Protein AF-A0A2V3IEM7-F1 (afdb_monomer_lite)

Organism: NCBI:txid448386

Foldseek 3Di:
DDPDPVLVVVCVVVVLDDPPVLLVLLVCQLCDPQPPPFDWDQFPQDPDDCPPFRWTATLFLLVQAQWWAFPPRQLTTGHLVSLVPDPASLVCCFPTRWDFQPDADPDAASAEEEADQPQDQHDDVPDDHPNNLRLLLCLLQVHGIYMYTYNGFLQSVWKDKDFLVSVVSNVSLVVSLPVQRDPPQAFDDDPRITIHTRVSSRSSVLSCLLVVSDDGPNLVSLLVLLVQLLPPPHAAHEYEQAESRLSSNQSSLVVNLVVCVVVVHDNVSSLQSQCVRYAYEYQLYQALAHEARHAAEYFAEPLSLRCVPHNDAPVGSVVRHYPLHHHQYDHDLFARVFNCSSFCQLARSNLSSVQCLQLVHSHPSSSSVSCSVPNRRDPPPSQLLRLLSSQLSVSLSRRPDNVNRQVRRPLCRHDFQVSSLVVCCVRRNDVVSVSSCVSRNRGDGPPDRPPPPPPPPDDDDDDDDDDDDDPPVVVVVPPDPSPPDD

Radius of gyration: 23.2 Å; chains: 1; bounding box: 78×51×63 Å

Structure (mmCIF, N/CA/C/O backbone):
data_AF-A0A2V3IEM7-F1
#
_entry.id   AF-A0A2V3IEM7-F1
#
loop_
_atom_site.group_PDB
_atom_site.id
_atom_site.type_symbol
_atom_site.label_atom_id
_atom_site.label_alt_id
_atom_site.label_comp_id
_atom_site.label_asym_id
_atom_site.label_entity_id
_atom_site.label_seq_id
_atom_site.pdbx_PDB_ins_code
_atom_site.Cartn_x
_atom_site.Cartn_y
_atom_site.Cartn_z
_atom_site.occupancy
_atom_site.B_iso_or_equiv
_atom_site.auth_seq_id
_atom_site.auth_comp_id
_atom_site.auth_asym_id
_atom_site.auth_atom_id
_atom_site.pdbx_PDB_model_num
ATOM 1 N N . MET A 1 1 ? 11.436 -15.269 16.951 1.00 30.98 1 MET A N 1
ATOM 2 C CA . MET A 1 1 ? 11.167 -14.736 18.303 1.00 30.98 1 MET A CA 1
ATOM 3 C C . MET A 1 1 ? 9.675 -14.502 18.428 1.00 30.98 1 MET A C 1
ATOM 5 O O . MET A 1 1 ? 9.113 -13.844 17.564 1.00 30.98 1 MET A O 1
ATOM 9 N N . ALA A 1 2 ? 9.019 -15.079 19.434 1.00 26.16 2 ALA A N 1
ATOM 10 C CA . ALA A 1 2 ? 7.631 -14.745 19.733 1.00 26.16 2 ALA A CA 1
ATOM 11 C C . ALA A 1 2 ? 7.603 -13.348 20.372 1.00 26.16 2 ALA A C 1
ATOM 13 O O . ALA A 1 2 ? 8.234 -13.144 21.405 1.00 26.16 2 ALA A O 1
ATOM 14 N N . PHE A 1 3 ? 6.914 -12.382 19.758 1.00 35.03 3 PHE A N 1
ATOM 15 C CA . PHE A 1 3 ? 6.553 -11.146 20.456 1.00 35.03 3 PHE A CA 1
ATOM 16 C C . PHE A 1 3 ? 5.464 -11.492 21.463 1.00 35.03 3 PHE A C 1
ATOM 18 O O . PHE A 1 3 ? 4.292 -11.673 21.107 1.00 35.03 3 PHE A O 1
ATOM 25 N N . ASP A 1 4 ? 5.934 -11.675 22.688 1.00 37.97 4 ASP A N 1
ATOM 26 C CA . ASP A 1 4 ? 5.206 -12.176 23.831 1.00 37.97 4 ASP A CA 1
ATOM 27 C C . ASP A 1 4 ? 4.369 -11.060 24.465 1.00 37.97 4 ASP A C 1
ATOM 29 O O . ASP A 1 4 ? 4.875 -9.986 24.805 1.00 37.97 4 ASP A O 1
ATOM 33 N N . LEU A 1 5 ? 3.075 -11.315 24.643 1.00 37.56 5 LEU A N 1
ATOM 34 C CA . LEU A 1 5 ? 2.225 -10.459 25.468 1.00 37.56 5 LEU A CA 1
ATOM 35 C C . LEU A 1 5 ? 2.714 -10.467 26.928 1.00 37.56 5 LEU A C 1
ATOM 37 O O . LEU A 1 5 ? 2.522 -9.464 27.613 1.00 37.56 5 LEU A O 1
ATOM 41 N N . GLU A 1 6 ? 3.428 -11.509 27.378 1.00 38.22 6 GLU A N 1
ATOM 42 C CA . GLU A 1 6 ? 4.147 -11.506 28.655 1.00 38.22 6 GLU A CA 1
ATOM 43 C C . GLU A 1 6 ? 5.342 -10.550 28.665 1.00 38.22 6 GLU A C 1
ATOM 45 O O . GLU A 1 6 ? 5.663 -10.053 29.732 1.00 38.22 6 GLU A O 1
ATOM 50 N N . ALA A 1 7 ? 5.965 -10.189 27.535 1.00 41.47 7 ALA A N 1
ATOM 51 C CA . ALA A 1 7 ? 7.037 -9.184 27.524 1.00 41.47 7 ALA A CA 1
ATOM 52 C C . ALA A 1 7 ? 6.485 -7.760 27.705 1.00 41.47 7 ALA A C 1
ATOM 54 O O . ALA A 1 7 ? 7.085 -6.948 28.406 1.00 41.47 7 ALA A O 1
ATOM 55 N N . ILE A 1 8 ? 5.308 -7.467 27.140 1.00 40.88 8 ILE A N 1
ATOM 56 C CA . ILE A 1 8 ? 4.588 -6.205 27.387 1.00 40.88 8 ILE A CA 1
ATOM 57 C C . ILE A 1 8 ? 4.016 -6.195 28.809 1.00 40.88 8 ILE A C 1
ATOM 59 O O . ILE A 1 8 ? 4.132 -5.188 29.503 1.00 40.88 8 ILE A O 1
ATOM 63 N N . SER A 1 9 ? 3.461 -7.318 29.276 1.00 37.62 9 SER A N 1
ATOM 64 C CA . SER A 1 9 ? 3.000 -7.469 30.660 1.00 37.62 9 SER A CA 1
ATOM 65 C C . SER A 1 9 ? 4.163 -7.388 31.656 1.00 37.62 9 SER A C 1
ATOM 67 O O . SER A 1 9 ? 4.038 -6.738 32.682 1.00 37.62 9 SER A O 1
ATOM 69 N N . ALA A 1 10 ? 5.345 -7.911 31.320 1.00 39.09 10 ALA A N 1
ATOM 70 C CA . ALA A 1 10 ? 6.571 -7.745 32.092 1.00 39.09 10 ALA A CA 1
ATOM 71 C C . ALA A 1 10 ? 7.047 -6.287 32.054 1.00 39.09 10 ALA A C 1
ATOM 73 O O . ALA A 1 10 ? 7.308 -5.721 33.105 1.00 39.09 10 ALA A O 1
ATOM 74 N N . LEU A 1 11 ? 7.077 -5.612 30.901 1.00 38.47 11 LEU A N 1
ATOM 75 C CA . LEU A 1 11 ? 7.393 -4.176 30.821 1.00 38.47 11 LEU A CA 1
ATOM 76 C C . LEU A 1 11 ? 6.426 -3.310 31.654 1.00 38.47 11 LEU A C 1
ATOM 78 O O . LEU A 1 11 ? 6.865 -2.353 32.300 1.00 38.47 11 LEU A O 1
ATOM 82 N N . LEU A 1 12 ? 5.141 -3.682 31.700 1.00 39.62 12 LEU A N 1
ATOM 83 C CA . LEU A 1 12 ? 4.115 -3.095 32.570 1.00 39.62 12 LEU A CA 1
ATOM 84 C C . LEU A 1 12 ? 4.353 -3.430 34.057 1.00 39.62 12 LEU A C 1
ATOM 86 O O . LEU A 1 12 ? 4.255 -2.544 34.903 1.00 39.62 12 LEU A O 1
ATOM 90 N N . CYS A 1 13 ? 4.723 -4.670 34.388 1.00 37.56 13 CYS A N 1
ATOM 91 C CA . CYS A 1 13 ? 4.964 -5.140 35.756 1.00 37.56 13 CYS A CA 1
ATOM 92 C C . CYS A 1 13 ? 6.303 -4.673 36.355 1.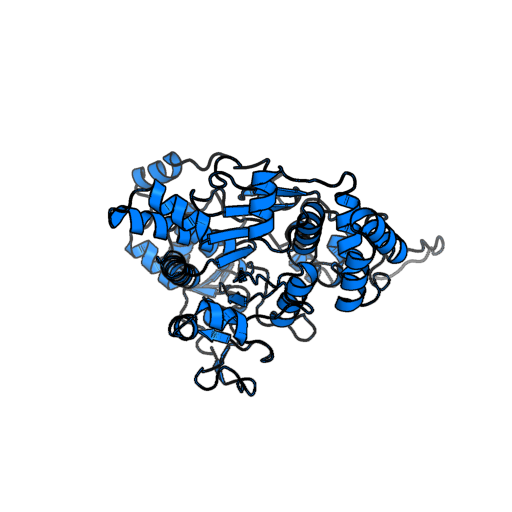00 37.56 13 CYS A C 1
ATOM 94 O O . CYS A 1 13 ? 6.410 -4.582 37.576 1.00 37.56 13 CYS A O 1
ATOM 96 N N . ILE A 1 14 ? 7.314 -4.338 35.542 1.00 40.59 14 ILE A N 1
ATOM 97 C CA . ILE A 1 14 ? 8.610 -3.809 36.014 1.00 40.59 14 ILE A CA 1
ATOM 98 C C . ILE A 1 14 ? 8.553 -2.272 36.205 1.00 40.59 14 ILE A C 1
ATOM 100 O O . ILE A 1 14 ? 9.543 -1.659 36.598 1.00 40.59 14 ILE A O 1
ATOM 104 N N . GLY A 1 15 ? 7.415 -1.611 35.942 1.00 37.41 15 GLY A N 1
ATOM 105 C CA . GLY A 1 15 ? 7.261 -0.163 36.152 1.00 37.41 15 GLY A CA 1
ATOM 106 C C . GLY A 1 15 ? 8.150 0.704 35.247 1.00 37.41 15 GLY A C 1
ATOM 107 O O . GLY A 1 15 ? 8.501 1.821 35.619 1.00 37.41 15 GLY A O 1
ATOM 108 N N . LYS A 1 16 ? 8.549 0.181 34.078 1.00 47.28 16 LYS A N 1
ATOM 109 C CA . LYS A 1 16 ? 9.506 0.817 33.153 1.00 47.28 16 LYS A CA 1
ATOM 110 C C . LYS A 1 16 ? 8.876 1.450 31.915 1.00 47.28 16 LYS A C 1
ATOM 112 O O . LYS A 1 16 ? 9.609 1.981 31.083 1.00 47.28 16 LYS A O 1
ATOM 117 N N . LEU A 1 17 ? 7.552 1.427 31.771 1.00 49.34 17 LEU A N 1
ATOM 118 C CA . LEU A 1 17 ? 6.928 2.285 30.770 1.00 49.34 17 LEU A CA 1
ATOM 119 C C . LEU A 1 17 ? 7.088 3.748 31.207 1.00 49.34 17 LEU A C 1
ATOM 121 O O . LEU A 1 17 ? 6.865 4.058 32.383 1.00 49.34 17 LEU A O 1
ATOM 125 N N . PRO A 1 18 ? 7.474 4.654 30.292 1.00 52.78 18 PRO A N 1
ATOM 126 C CA . PRO A 1 18 ? 7.447 6.074 30.586 1.00 52.78 18 PRO A CA 1
ATOM 127 C C . PRO A 1 18 ? 6.036 6.426 31.072 1.00 52.78 18 PRO A C 1
ATOM 129 O O . PRO A 1 18 ? 5.048 5.946 30.516 1.00 52.78 18 PRO A O 1
ATOM 132 N N . SER A 1 19 ? 5.926 7.234 32.131 1.00 60.88 19 SER A N 1
ATOM 133 C CA . SER A 1 19 ? 4.622 7.753 32.573 1.00 60.88 19 SER A CA 1
ATOM 134 C C . SER A 1 19 ? 3.831 8.318 31.382 1.00 60.88 19 SER A C 1
ATOM 136 O O . SER A 1 19 ? 4.441 8.764 30.413 1.00 60.88 19 SER A O 1
ATOM 138 N N . ALA A 1 20 ? 2.497 8.382 31.451 1.00 57.44 20 ALA A N 1
ATOM 139 C CA . ALA A 1 20 ? 1.688 9.007 30.392 1.00 57.44 20 ALA A CA 1
ATOM 140 C C . ALA A 1 20 ? 2.214 10.403 29.995 1.00 57.44 20 ALA A C 1
ATOM 142 O O . ALA A 1 20 ? 2.211 10.761 28.824 1.00 57.44 20 ALA A O 1
ATOM 143 N N . LYS A 1 21 ? 2.769 11.147 30.962 1.00 59.31 21 LYS A N 1
ATOM 144 C CA . LYS A 1 21 ? 3.469 12.414 30.732 1.00 59.31 21 LYS A CA 1
ATOM 145 C C . LYS A 1 21 ? 4.765 12.261 29.931 1.00 59.31 21 LYS A C 1
ATOM 147 O O . LYS A 1 21 ? 5.021 13.077 29.066 1.00 59.31 21 LYS A O 1
ATOM 152 N N . ALA A 1 22 ? 5.588 11.255 30.210 1.00 59.06 22 ALA A N 1
ATOM 153 C CA . ALA A 1 22 ? 6.823 11.007 29.466 1.00 59.06 22 ALA A CA 1
ATOM 154 C C . ALA A 1 22 ? 6.551 10.456 28.056 1.00 59.06 22 ALA A C 1
ATOM 156 O O . ALA A 1 22 ? 7.293 10.777 27.135 1.00 59.06 22 ALA A O 1
ATOM 157 N N . LEU A 1 23 ? 5.469 9.688 27.873 1.00 58.75 23 LEU A N 1
ATOM 158 C CA . LEU A 1 23 ? 4.950 9.372 26.543 1.00 58.75 23 LEU A CA 1
ATOM 159 C C . LEU A 1 23 ? 4.492 10.654 25.843 1.00 58.75 23 LEU A C 1
ATOM 161 O O . LEU A 1 23 ? 4.928 10.893 24.731 1.00 58.75 23 LEU A O 1
ATOM 165 N N . GLN A 1 24 ? 3.710 11.523 26.491 1.00 61.84 24 GLN A N 1
ATOM 166 C CA . GLN A 1 24 ? 3.303 12.806 25.904 1.00 61.84 24 GLN A CA 1
ATOM 167 C C . GLN A 1 24 ? 4.502 13.706 25.554 1.00 61.84 24 GLN A C 1
ATOM 169 O O . GLN A 1 24 ? 4.556 14.239 24.458 1.00 61.84 24 GLN A O 1
ATOM 174 N N . GLU A 1 25 ? 5.504 13.831 26.427 1.00 60.47 25 GLU A N 1
ATOM 175 C CA . GLU A 1 25 ? 6.732 14.592 26.142 1.00 60.47 25 GLU A CA 1
ATOM 176 C C . GLU A 1 25 ? 7.535 13.979 24.980 1.00 60.47 25 GLU A C 1
ATOM 178 O O . GLU A 1 25 ? 8.174 14.706 24.222 1.00 60.47 25 GLU A O 1
ATOM 183 N N . LEU A 1 26 ? 7.500 12.651 24.831 1.00 58.72 26 LEU A N 1
ATOM 184 C CA . LEU A 1 26 ? 8.049 11.936 23.681 1.00 58.72 26 LEU A CA 1
ATOM 185 C C . LEU A 1 26 ? 7.251 12.239 22.407 1.00 58.72 26 LEU A C 1
ATOM 187 O O . LEU A 1 26 ? 7.853 12.502 21.375 1.00 58.72 26 LEU A O 1
ATOM 191 N N . PHE A 1 27 ? 5.921 12.227 22.472 1.00 61.12 27 PHE A N 1
ATOM 192 C CA . PHE A 1 27 ? 5.049 12.606 21.361 1.00 61.12 27 PHE A CA 1
ATOM 193 C C . PHE A 1 27 ? 5.294 14.042 20.912 1.00 61.12 27 PHE A C 1
ATOM 195 O O . PHE A 1 27 ? 5.490 14.274 19.729 1.00 61.12 27 PHE A O 1
ATOM 202 N N . ASP A 1 28 ? 5.350 14.984 21.850 1.00 64.94 28 ASP A N 1
ATOM 203 C CA . ASP A 1 28 ? 5.637 16.391 21.568 1.00 64.94 28 ASP A CA 1
ATOM 204 C C . ASP A 1 28 ? 7.057 16.579 20.992 1.00 64.94 28 ASP A C 1
ATOM 206 O O . ASP A 1 28 ? 7.359 17.606 20.389 1.00 64.94 28 ASP A O 1
ATOM 210 N N . ALA A 1 29 ? 7.960 15.612 21.200 1.00 58.91 29 ALA A N 1
ATOM 211 C CA . ALA A 1 29 ? 9.297 15.597 20.607 1.00 58.91 29 ALA A CA 1
ATOM 212 C C . ALA A 1 29 ? 9.354 14.891 19.238 1.00 58.91 29 ALA A C 1
ATOM 214 O O . ALA A 1 29 ? 10.201 15.250 18.426 1.00 58.91 29 ALA A O 1
ATOM 215 N N . LEU A 1 30 ? 8.489 13.899 19.000 1.00 57.84 30 LEU A N 1
ATOM 216 C CA . LEU A 1 30 ? 8.349 13.157 17.738 1.00 57.84 30 LEU A CA 1
ATOM 217 C C . LEU A 1 30 ? 7.433 13.843 16.727 1.00 57.84 30 LEU A C 1
ATOM 219 O O . LEU A 1 30 ? 7.480 13.509 15.552 1.00 57.84 30 LEU A O 1
ATOM 223 N N . ASN A 1 31 ? 6.603 14.762 17.198 1.00 59.94 31 ASN A N 1
ATOM 224 C CA . ASN A 1 31 ? 5.844 15.701 16.398 1.00 59.94 31 ASN A CA 1
ATOM 225 C C . ASN A 1 31 ? 6.467 17.079 16.646 1.00 59.94 31 ASN A C 1
ATOM 227 O O . ASN A 1 31 ? 5.865 17.884 17.370 1.00 59.94 31 ASN A O 1
ATOM 231 N N . PRO A 1 32 ? 7.725 17.316 16.201 1.00 52.28 32 PRO A N 1
ATOM 232 C CA . PRO A 1 32 ? 8.326 18.631 16.347 1.00 52.28 32 PRO A CA 1
ATOM 233 C C . PRO A 1 32 ? 7.343 19.664 15.790 1.00 52.28 32 PRO A C 1
ATOM 235 O O . PRO A 1 32 ? 6.573 19.370 14.878 1.00 52.28 32 PRO A O 1
ATOM 238 N N . GLU A 1 33 ? 7.322 20.875 16.356 1.00 51.75 33 GLU A N 1
ATOM 239 C CA . GLU A 1 33 ? 6.634 21.965 15.662 1.00 51.75 33 GLU A CA 1
ATOM 240 C C . GLU A 1 33 ? 7.121 21.944 14.213 1.00 51.75 33 GLU A C 1
ATOM 242 O O . GLU A 1 33 ? 8.340 21.952 13.998 1.00 51.75 33 GLU A O 1
ATOM 247 N N . LEU A 1 34 ? 6.173 21.860 13.266 1.00 52.19 34 LEU A N 1
ATOM 248 C CA . LEU A 1 34 ? 6.456 21.923 11.834 1.00 52.19 34 LEU A CA 1
ATOM 249 C C . LEU A 1 34 ? 7.538 22.988 11.623 1.00 52.19 34 LEU A C 1
ATOM 251 O O . LEU A 1 34 ? 7.432 24.055 12.250 1.00 52.19 34 LEU A O 1
ATOM 255 N N . PRO A 1 35 ? 8.577 22.722 10.808 1.00 53.59 35 PRO A N 1
ATOM 256 C CA . PRO A 1 35 ? 9.659 23.673 10.603 1.00 53.59 35 PRO A CA 1
ATOM 257 C C . PRO A 1 35 ? 9.100 25.088 10.424 1.00 53.59 35 PRO A C 1
ATOM 259 O O . PRO A 1 35 ? 8.085 25.285 9.752 1.00 53.59 35 PRO A O 1
ATOM 262 N N . LYS A 1 36 ? 9.713 26.095 11.062 1.00 47.53 36 LYS A N 1
ATOM 263 C CA . LYS A 1 36 ? 9.194 27.482 11.034 1.00 47.53 36 LYS A CA 1
ATOM 264 C C . LYS A 1 36 ? 9.097 28.059 9.614 1.00 47.53 36 LYS A C 1
ATOM 266 O O . LYS A 1 36 ? 8.495 29.110 9.414 1.00 47.53 36 LYS A O 1
ATOM 271 N N . ASP A 1 37 ? 9.719 27.394 8.652 1.00 50.81 37 ASP A N 1
ATOM 272 C CA . ASP A 1 37 ? 9.726 27.653 7.224 1.00 50.81 37 ASP A CA 1
ATOM 273 C C . ASP A 1 37 ? 8.871 26.664 6.409 1.00 50.81 37 ASP A C 1
ATOM 275 O O . ASP A 1 37 ? 9.042 26.596 5.190 1.00 50.81 37 ASP A O 1
ATOM 279 N N . LEU A 1 38 ? 7.923 25.946 7.031 1.00 51.09 38 LEU A N 1
ATOM 280 C CA . LEU A 1 38 ? 6.844 25.268 6.313 1.00 51.09 38 LEU A CA 1
ATOM 281 C C . LEU A 1 38 ? 6.116 26.312 5.466 1.00 51.09 38 LEU A C 1
ATOM 283 O O . LEU A 1 38 ? 5.361 27.154 5.961 1.00 51.09 38 LEU A O 1
ATOM 287 N N . LYS A 1 39 ? 6.367 26.263 4.164 1.00 56.56 39 LYS A N 1
ATOM 288 C CA . LYS A 1 39 ? 5.732 27.131 3.187 1.00 56.56 39 LYS A CA 1
ATOM 289 C C . LYS A 1 39 ? 4.729 26.272 2.460 1.00 56.56 39 LYS A C 1
ATOM 291 O O . LYS A 1 39 ? 5.086 25.472 1.604 1.00 56.56 39 LYS A O 1
ATOM 296 N N . SER A 1 40 ? 3.466 26.461 2.808 1.00 65.25 40 SER A N 1
ATOM 297 C CA . SER A 1 40 ? 2.406 26.040 1.910 1.00 65.25 40 SER A CA 1
ATOM 298 C C . SER A 1 40 ? 2.312 27.064 0.786 1.00 65.25 40 SER A C 1
ATOM 300 O O . SER A 1 40 ? 2.309 28.276 1.024 1.00 65.25 40 SER A O 1
ATOM 302 N N . THR A 1 41 ? 2.302 26.580 -0.446 1.00 69.75 41 THR A N 1
ATOM 303 C CA . THR A 1 41 ? 1.953 27.405 -1.598 1.00 69.75 41 THR A CA 1
ATOM 304 C C . THR A 1 41 ? 0.623 26.915 -2.128 1.00 69.75 41 THR A C 1
ATOM 306 O O . THR A 1 41 ? 0.420 25.713 -2.316 1.00 69.75 41 THR A O 1
ATOM 309 N N . GLU A 1 42 ? -0.310 27.846 -2.312 1.00 73.81 42 GLU A N 1
ATOM 310 C CA . GLU A 1 42 ? -1.527 27.551 -3.054 1.00 73.81 42 GLU A CA 1
ATOM 311 C C . GLU A 1 42 ? -1.122 27.247 -4.491 1.00 73.81 42 GLU A C 1
ATOM 313 O O . GLU A 1 42 ? -0.495 28.069 -5.166 1.00 73.81 42 GLU A O 1
ATOM 318 N N . VAL A 1 43 ? -1.461 26.048 -4.946 1.00 71.19 43 VAL A N 1
ATOM 319 C CA . VAL A 1 43 ? -1.297 25.675 -6.347 1.00 71.19 43 VAL A CA 1
ATOM 320 C C . VAL A 1 43 ? -2.665 25.805 -6.996 1.00 71.19 43 VAL A C 1
ATOM 322 O O . VAL A 1 43 ? -3.654 25.381 -6.389 1.00 71.19 43 VAL A O 1
ATOM 325 N N . PRO A 1 44 ? -2.764 26.392 -8.204 1.00 65.62 44 PRO A N 1
ATOM 326 C CA . PRO A 1 44 ? -4.021 26.419 -8.927 1.00 65.62 44 PRO A CA 1
ATOM 327 C C . PRO A 1 44 ? -4.591 25.005 -8.991 1.00 65.62 44 PRO A C 1
ATOM 329 O O . PRO A 1 44 ? -3.942 24.092 -9.505 1.00 65.62 44 PRO A O 1
ATOM 332 N N . ALA A 1 45 ? -5.796 24.822 -8.454 1.00 61.25 45 ALA A N 1
ATOM 333 C CA . ALA A 1 45 ? -6.517 23.583 -8.669 1.00 61.25 45 ALA A CA 1
ATOM 334 C C . ALA A 1 45 ? -6.653 23.369 -10.190 1.00 61.25 45 ALA A C 1
ATOM 336 O O . ALA A 1 45 ? -6.846 24.346 -10.929 1.00 61.25 45 ALA A O 1
ATOM 337 N N . PRO A 1 46 ? -6.566 22.122 -10.683 1.00 64.06 46 PRO A N 1
ATOM 338 C CA . PRO A 1 46 ? -6.885 21.853 -12.075 1.00 64.06 46 PRO A CA 1
ATOM 339 C C . PRO A 1 46 ? -8.316 22.363 -12.346 1.00 64.06 46 PRO A C 1
ATOM 341 O O . PRO A 1 46 ? -9.137 22.369 -11.423 1.00 64.06 46 PRO A O 1
ATOM 344 N N . PRO A 1 47 ? -8.641 22.816 -13.575 1.00 59.00 47 PRO A N 1
ATOM 345 C CA . PRO A 1 47 ? -9.869 23.569 -13.893 1.00 59.00 47 PRO A CA 1
ATOM 346 C C . PRO A 1 47 ? -11.223 22.895 -13.545 1.00 59.00 47 PRO A C 1
ATOM 348 O O . PRO A 1 47 ? -12.287 23.478 -13.737 1.00 59.00 47 PRO A O 1
ATOM 351 N N . SER A 1 48 ? -11.212 21.681 -13.008 1.00 60.75 48 SER A N 1
ATOM 352 C CA . SER A 1 48 ? -12.252 21.008 -12.217 1.00 60.75 48 SER A CA 1
ATOM 353 C C . SER A 1 48 ? -11.642 19.686 -11.730 1.00 60.75 48 SER A C 1
ATOM 355 O O . SER A 1 48 ? -10.788 19.173 -12.455 1.00 60.75 48 SER A O 1
ATOM 357 N N . PRO A 1 49 ? -12.031 19.094 -10.573 1.00 57.81 49 PRO A N 1
ATOM 358 C CA . PRO A 1 49 ? -13.343 19.173 -9.907 1.00 57.81 49 PRO A CA 1
ATOM 359 C C . PRO A 1 49 ? -13.314 19.675 -8.443 1.00 57.81 49 PRO A C 1
ATOM 361 O O . PRO A 1 49 ? -14.231 19.374 -7.677 1.00 57.81 49 PRO A O 1
ATOM 364 N N . ILE A 1 50 ? -12.289 20.428 -8.024 1.00 71.31 50 ILE A N 1
ATOM 365 C CA . ILE A 1 50 ? -12.098 20.821 -6.611 1.00 71.31 50 ILE A CA 1
ATOM 366 C C . ILE A 1 50 ? -12.205 22.348 -6.383 1.00 71.31 50 ILE A C 1
ATOM 368 O O . ILE A 1 50 ? -11.285 22.945 -5.830 1.00 71.31 50 ILE A O 1
ATOM 372 N N . PRO A 1 51 ? -13.300 23.015 -6.803 1.00 60.66 51 PRO A N 1
ATOM 373 C CA . PRO A 1 51 ? -13.375 24.480 -6.842 1.00 60.66 51 PRO A CA 1
ATOM 374 C C . PRO A 1 51 ? -13.270 25.149 -5.463 1.00 60.66 51 PRO A C 1
ATOM 376 O O . PRO A 1 51 ? -12.827 26.290 -5.383 1.00 60.66 51 PRO A O 1
ATOM 379 N N . ASP A 1 52 ? -13.628 24.427 -4.395 1.00 73.44 52 ASP A N 1
ATOM 380 C CA . ASP A 1 52 ? -13.663 24.953 -3.025 1.00 73.44 52 ASP A CA 1
ATOM 381 C C . ASP A 1 52 ? -12.563 24.376 -2.113 1.00 73.44 52 ASP A C 1
ATOM 383 O O . ASP A 1 52 ? -12.587 24.627 -0.908 1.00 73.44 52 ASP A O 1
ATOM 387 N N . ALA A 1 53 ? -11.636 23.547 -2.621 1.00 70.88 53 ALA A N 1
ATOM 388 C CA . ALA A 1 53 ? -10.489 23.138 -1.801 1.00 70.88 53 ALA A CA 1
ATOM 389 C C . ALA A 1 53 ? -9.349 24.127 -1.925 1.00 70.88 53 ALA A C 1
ATOM 391 O O . ALA A 1 53 ? -8.949 24.510 -3.023 1.00 70.88 53 ALA A O 1
ATOM 392 N N . THR A 1 54 ? -8.698 24.369 -0.797 1.00 75.31 54 THR A N 1
ATOM 393 C CA . THR A 1 54 ? -7.316 24.821 -0.804 1.00 75.31 54 THR A CA 1
ATOM 394 C C . THR A 1 54 ? -6.419 23.637 -1.176 1.00 75.31 54 THR A C 1
ATOM 396 O O . THR A 1 54 ? -6.161 22.750 -0.357 1.00 75.31 54 THR A O 1
ATOM 399 N N . VAL A 1 55 ? -5.968 23.604 -2.432 1.00 76.00 55 VAL A N 1
ATOM 400 C CA . VAL A 1 55 ? -4.929 22.673 -2.886 1.00 76.00 55 VAL A CA 1
ATOM 401 C C . VAL A 1 55 ? -3.582 23.241 -2.472 1.00 76.00 55 VAL A C 1
ATOM 403 O O . VAL A 1 55 ? -3.211 24.348 -2.863 1.00 76.00 55 VAL A O 1
ATOM 406 N N . LEU A 1 56 ? -2.866 22.477 -1.655 1.00 73.62 56 LEU A N 1
ATOM 407 C CA . LEU A 1 56 ? -1.605 22.912 -1.076 1.00 73.62 56 LEU A CA 1
ATOM 408 C C . LEU A 1 56 ? -0.467 22.036 -1.568 1.00 73.62 56 LEU A C 1
ATOM 410 O O . LEU A 1 56 ? -0.564 20.804 -1.547 1.00 73.62 56 LEU A O 1
ATOM 414 N N . HIS A 1 57 ? 0.611 22.701 -1.958 1.00 72.31 57 HIS A N 1
ATOM 415 C CA . HIS A 1 57 ? 1.926 22.104 -2.095 1.00 72.31 57 HIS A CA 1
ATOM 416 C C . HIS A 1 57 ? 2.733 22.478 -0.856 1.00 72.31 57 HIS A C 1
ATOM 418 O O . HIS A 1 57 ? 2.889 23.671 -0.562 1.00 72.31 57 HIS A O 1
ATOM 424 N N . PHE A 1 58 ? 3.161 21.470 -0.098 1.00 66.81 58 PHE A N 1
ATOM 425 C CA . PHE A 1 58 ? 4.025 21.663 1.054 1.00 66.81 58 PHE A CA 1
ATOM 426 C C . PHE A 1 58 ? 5.408 21.157 0.709 1.00 66.81 58 PHE A C 1
ATOM 428 O O . PHE A 1 58 ? 5.560 20.053 0.215 1.00 66.81 58 PHE A O 1
ATOM 435 N N . ASN A 1 59 ? 6.407 21.919 1.121 1.00 59.28 59 ASN A N 1
ATOM 436 C CA . ASN A 1 59 ? 7.804 21.524 1.043 1.00 59.28 59 ASN A CA 1
ATOM 437 C C . ASN A 1 59 ? 8.201 20.396 2.023 1.00 59.28 59 ASN A C 1
ATOM 439 O O . ASN A 1 59 ? 9.389 20.123 2.153 1.00 59.28 59 ASN A O 1
ATOM 443 N N . TYR A 1 60 ? 7.245 19.800 2.756 1.00 56.91 60 TYR A N 1
ATOM 444 C CA . TYR A 1 60 ? 7.489 18.803 3.805 1.00 56.91 60 TYR A CA 1
ATOM 445 C C . TYR A 1 60 ? 6.352 17.784 3.938 1.00 56.91 60 TYR A C 1
ATOM 447 O O . TYR A 1 60 ? 5.176 18.152 4.015 1.00 56.91 60 TYR A O 1
ATOM 455 N N . ASP A 1 61 ? 6.716 16.510 4.101 1.00 57.84 61 ASP A N 1
ATOM 456 C CA . ASP A 1 61 ? 5.773 15.389 4.196 1.00 57.84 61 ASP A CA 1
ATOM 457 C C . ASP A 1 61 ? 4.864 15.403 5.422 1.00 57.84 61 ASP A C 1
ATOM 459 O O . ASP A 1 61 ? 3.751 14.884 5.385 1.00 57.84 61 ASP A O 1
ATOM 463 N N . GLU A 1 62 ? 5.311 15.978 6.535 1.00 57.69 62 GLU A N 1
ATOM 464 C CA . GLU A 1 62 ? 4.456 16.113 7.716 1.00 57.69 62 GLU A CA 1
ATOM 465 C C . GLU A 1 62 ? 3.261 17.027 7.421 1.00 57.69 62 GLU A C 1
ATOM 467 O O . GLU A 1 62 ? 2.146 16.760 7.869 1.00 57.69 62 GLU A O 1
ATOM 472 N N . GLY A 1 63 ? 3.470 18.034 6.561 1.00 60.34 63 GLY A N 1
ATOM 473 C CA . GLY A 1 63 ? 2.401 18.834 5.970 1.00 60.34 63 GLY A CA 1
ATOM 474 C C . GLY A 1 63 ? 1.490 18.018 5.048 1.00 60.34 63 GLY A C 1
ATOM 475 O O . GLY A 1 63 ? 0.341 18.403 4.852 1.00 60.34 63 GLY A O 1
ATOM 476 N N . HIS A 1 64 ? 1.966 16.877 4.537 1.00 74.25 64 HIS A N 1
ATOM 477 C CA . HIS A 1 64 ? 1.213 15.912 3.737 1.00 74.25 64 HIS A CA 1
ATOM 478 C C . HIS A 1 64 ? 0.563 14.778 4.541 1.00 74.25 64 HIS A C 1
ATOM 480 O O . HIS A 1 64 ? -0.286 14.080 3.987 1.00 74.25 64 HIS A O 1
ATOM 486 N N . SER A 1 65 ? 0.870 14.598 5.832 1.00 82.94 65 SER A N 1
ATOM 487 C CA . SER A 1 65 ? 0.320 13.485 6.616 1.00 82.94 65 SER A CA 1
ATOM 488 C C . SER A 1 65 ? -1.209 13.498 6.615 1.00 82.94 65 SER A C 1
ATOM 490 O O . SER A 1 65 ? -1.854 14.506 6.900 1.00 82.94 65 SER A O 1
ATOM 492 N N . ALA A 1 66 ? -1.788 12.348 6.274 1.00 87.56 66 ALA A N 1
ATOM 493 C CA . ALA A 1 66 ? -3.216 12.155 6.096 1.00 87.56 66 ALA A CA 1
ATOM 494 C C . ALA A 1 66 ? -3.857 13.125 5.085 1.00 87.56 66 ALA A C 1
ATOM 496 O O . ALA A 1 66 ? -4.977 13.591 5.282 1.00 87.56 66 ALA A O 1
ATOM 497 N N . ARG A 1 67 ? -3.160 13.421 3.984 1.00 91.19 67 ARG A N 1
ATOM 498 C CA . ARG A 1 67 ? -3.698 14.174 2.844 1.00 91.19 67 ARG A CA 1
ATOM 499 C C . ARG A 1 67 ? -3.770 13.305 1.602 1.00 91.19 67 ARG A C 1
ATOM 501 O O . ARG A 1 67 ? -2.977 12.379 1.428 1.00 91.19 67 ARG A O 1
ATOM 508 N N . PHE A 1 68 ? -4.715 13.620 0.726 1.00 92.06 68 PHE A N 1
ATOM 509 C CA . PHE A 1 68 ? -4.850 12.954 -0.563 1.00 92.06 68 PHE A CA 1
ATOM 510 C C . PHE A 1 68 ? -4.097 13.710 -1.648 1.00 92.06 68 PHE A C 1
ATOM 512 O O . PHE A 1 68 ? -4.185 14.937 -1.722 1.00 92.06 68 PHE A O 1
ATOM 519 N N . THR A 1 69 ? -3.393 12.977 -2.508 1.00 90.69 69 THR A N 1
ATOM 520 C CA . THR A 1 69 ? -2.801 13.546 -3.730 1.00 90.69 69 THR A CA 1
ATOM 521 C C . THR A 1 69 ? -3.901 14.094 -4.638 1.00 90.69 69 THR A C 1
ATOM 523 O O . THR A 1 69 ? -4.932 13.448 -4.814 1.00 90.69 69 THR A O 1
ATOM 526 N N . VAL A 1 70 ? -3.679 15.271 -5.227 1.00 90.00 70 VAL A N 1
ATOM 527 C CA . VAL A 1 70 ? -4.527 15.815 -6.294 1.00 90.00 70 VAL A CA 1
ATOM 528 C C . VAL A 1 70 ? -3.844 15.550 -7.636 1.00 90.00 70 VAL A C 1
ATOM 530 O O . VAL A 1 70 ? -2.775 16.115 -7.883 1.00 90.00 70 VAL A O 1
ATOM 533 N N . PRO A 1 71 ? -4.433 14.730 -8.520 1.00 88.56 71 PRO A N 1
ATOM 534 C CA . PRO A 1 71 ? -3.879 14.510 -9.852 1.00 88.56 71 PRO A CA 1
ATOM 535 C C . PRO A 1 71 ? -3.673 15.826 -10.619 1.00 88.56 71 PRO A C 1
ATOM 537 O O . PRO A 1 71 ? -4.437 16.779 -10.463 1.00 88.56 71 PRO A O 1
ATOM 540 N N . GLN A 1 72 ? -2.654 15.864 -11.472 1.00 85.06 72 GLN A N 1
ATOM 541 C CA . GLN A 1 72 ? -2.289 16.940 -12.396 1.00 85.06 72 GLN A CA 1
ATOM 542 C C . GLN A 1 72 ? -1.799 18.232 -11.732 1.00 85.06 72 GLN A C 1
ATOM 544 O O . GLN A 1 72 ? -1.717 19.272 -12.386 1.00 85.06 72 GLN A O 1
ATOM 549 N N . THR A 1 73 ? -1.451 18.184 -10.446 1.00 80.25 73 THR A N 1
ATOM 550 C CA . THR A 1 73 ? -0.973 19.359 -9.691 1.00 80.25 73 THR A CA 1
ATOM 551 C C . THR A 1 73 ? 0.512 19.321 -9.361 1.00 80.25 73 THR A C 1
ATOM 553 O O . THR A 1 73 ? 0.998 20.246 -8.717 1.00 80.25 73 THR A O 1
ATOM 556 N N . GLN A 1 74 ? 1.239 18.283 -9.798 1.00 78.50 74 GLN A N 1
ATOM 557 C CA . GLN A 1 74 ? 2.674 18.117 -9.532 1.00 78.50 74 GLN A CA 1
ATOM 558 C C . GLN A 1 74 ? 3.028 18.202 -8.034 1.00 78.50 74 GLN A C 1
ATOM 560 O O . GLN A 1 74 ? 3.949 18.914 -7.657 1.00 78.50 74 GLN A O 1
ATOM 565 N N . GLY A 1 75 ? 2.300 17.472 -7.180 1.00 77.06 75 GLY A N 1
ATOM 566 C CA . GLY A 1 75 ? 2.569 17.406 -5.730 1.00 77.06 75 GLY A CA 1
ATOM 567 C C . GLY A 1 75 ? 1.517 18.085 -4.848 1.00 77.06 75 GLY A C 1
ATOM 568 O O . GLY A 1 75 ? 1.589 18.001 -3.619 1.00 77.06 75 GLY A O 1
ATOM 569 N N . GLY A 1 76 ? 0.501 18.713 -5.442 1.00 84.31 76 GLY A N 1
ATOM 570 C CA . GLY A 1 76 ? -0.630 19.258 -4.702 1.00 84.31 76 GLY A CA 1
ATOM 571 C C . GLY A 1 76 ? -1.416 18.179 -3.955 1.00 84.31 76 GLY A C 1
ATOM 572 O O . GLY A 1 76 ? -1.567 17.036 -4.396 1.00 84.31 76 GLY A O 1
ATOM 573 N N . SER A 1 77 ? -1.931 18.554 -2.788 1.00 89.38 77 SER A N 1
ATOM 574 C CA . SER A 1 77 ? -2.713 17.666 -1.934 1.00 89.38 77 SER A CA 1
ATOM 575 C C . SER A 1 77 ? -3.868 18.389 -1.243 1.00 89.38 77 SER A C 1
ATOM 577 O O . SER A 1 77 ? -3.795 19.593 -0.966 1.00 89.38 77 SER A O 1
ATOM 579 N N . VAL A 1 78 ? -4.915 17.640 -0.904 1.00 90.31 78 VAL A N 1
ATOM 580 C CA . VAL A 1 78 ? -6.072 18.118 -0.132 1.00 90.31 78 VAL A CA 1
ATOM 581 C C . VAL A 1 78 ? -6.204 17.375 1.186 1.00 90.31 78 VAL A C 1
ATOM 583 O O . VAL A 1 78 ? -5.825 16.211 1.305 1.00 90.31 78 VAL A O 1
ATOM 586 N N . ASP A 1 79 ? -6.744 18.068 2.182 1.00 90.12 79 ASP A N 1
ATOM 587 C CA . ASP A 1 79 ? -6.959 17.508 3.512 1.00 90.12 79 ASP A CA 1
ATOM 588 C C . ASP A 1 79 ? -7.949 16.334 3.479 1.00 90.12 79 ASP A C 1
ATOM 590 O O . ASP A 1 79 ? -8.920 16.348 2.719 1.00 90.12 79 ASP A O 1
ATOM 594 N N . PHE A 1 80 ? -7.730 15.322 4.315 1.00 92.44 80 PHE A N 1
ATOM 595 C CA . PHE A 1 80 ? -8.664 14.209 4.454 1.00 92.44 80 PHE A CA 1
ATOM 596 C C . PHE A 1 80 ? -10.059 14.661 4.905 1.00 92.44 80 PHE A C 1
ATOM 598 O O . PHE A 1 80 ? -11.050 14.152 4.383 1.00 92.44 80 PHE A O 1
ATOM 605 N N . GLU A 1 81 ? -10.170 15.643 5.803 1.00 90.31 81 GLU A N 1
ATOM 606 C CA . GLU A 1 81 ? -11.471 16.145 6.266 1.00 90.31 81 GLU A CA 1
ATOM 607 C C . GLU A 1 81 ? -12.247 16.808 5.129 1.00 90.31 81 GLU A C 1
ATOM 609 O O . GLU A 1 81 ? -13.433 16.541 4.949 1.00 90.31 81 GLU A O 1
ATOM 614 N N . TYR A 1 82 ? -11.556 17.552 4.258 1.00 90.62 82 TYR A N 1
ATOM 615 C CA . TYR A 1 82 ? -12.170 18.123 3.058 1.00 90.62 82 TYR A CA 1
ATOM 616 C C . TYR A 1 82 ? -12.848 17.049 2.190 1.00 90.62 82 TYR A C 1
ATOM 618 O O . TYR A 1 82 ? -13.921 17.291 1.622 1.00 90.62 82 TYR A O 1
ATOM 626 N N . VAL A 1 83 ? -12.220 15.875 2.069 1.00 91.38 83 VAL A N 1
ATOM 627 C CA . VAL A 1 83 ? -12.752 14.722 1.331 1.00 91.38 83 VAL A CA 1
ATOM 628 C C . VAL A 1 83 ? -13.912 14.080 2.085 1.00 91.38 83 VAL A C 1
ATOM 630 O O . VAL A 1 83 ? -14.936 13.767 1.480 1.00 91.38 83 VAL A O 1
ATOM 633 N N . MET A 1 84 ? -13.779 13.890 3.396 1.00 91.06 84 MET A N 1
ATOM 634 C CA . MET A 1 84 ? -14.801 13.238 4.218 1.00 91.06 84 MET A CA 1
ATOM 635 C C . MET A 1 84 ? -16.066 14.079 4.424 1.00 91.06 84 MET A C 1
ATOM 637 O O . MET A 1 84 ? -17.133 13.514 4.682 1.00 91.06 84 MET A O 1
ATOM 641 N N . ASP A 1 85 ? -15.973 15.395 4.257 1.00 90.50 85 ASP A N 1
ATOM 642 C CA . ASP A 1 85 ? -17.108 16.324 4.287 1.00 90.50 85 ASP A CA 1
ATOM 643 C C . ASP A 1 85 ? -17.935 16.312 2.993 1.00 90.50 85 ASP A C 1
ATOM 645 O O . ASP A 1 85 ? -19.001 16.930 2.911 1.00 90.50 85 ASP A O 1
ATOM 649 N N . ARG A 1 86 ? -17.483 15.596 1.955 1.00 91.00 86 ARG A N 1
ATOM 650 C CA . ARG A 1 86 ? -18.278 15.410 0.738 1.00 91.00 86 ARG A CA 1
ATOM 651 C C . ARG A 1 86 ? -19.483 14.506 1.041 1.00 91.00 86 ARG A C 1
ATOM 653 O O . ARG A 1 86 ? -19.336 13.535 1.781 1.00 91.00 86 ARG A O 1
ATOM 660 N N . PRO A 1 87 ? -20.652 14.731 0.407 1.00 88.50 87 PRO A N 1
ATOM 661 C CA . PRO A 1 87 ? -21.832 13.881 0.606 1.00 88.50 87 PRO A CA 1
ATOM 662 C C . PRO A 1 87 ? -21.586 12.395 0.308 1.00 88.50 87 PRO A C 1
ATOM 664 O O . PRO A 1 87 ? -22.166 11.528 0.951 1.00 88.50 87 PRO A O 1
ATOM 667 N N . THR A 1 88 ? -20.719 12.106 -0.666 1.00 88.31 88 THR A N 1
ATOM 668 C CA . THR A 1 88 ? -20.306 10.750 -1.054 1.00 88.31 88 THR A CA 1
ATOM 669 C C . THR A 1 88 ? -18.775 10.704 -1.132 1.00 88.31 88 THR A C 1
ATOM 671 O O . THR A 1 88 ? -18.222 10.891 -2.221 1.00 88.31 88 THR A O 1
ATOM 674 N N . PRO A 1 89 ? -18.065 10.539 -0.000 1.00 90.69 89 PRO A N 1
ATOM 675 C CA . PRO A 1 89 ? -16.620 10.763 0.071 1.00 90.69 89 PRO A CA 1
ATOM 676 C C . PRO A 1 89 ? -15.812 9.744 -0.740 1.00 90.69 89 PRO A C 1
ATOM 678 O O . PRO A 1 89 ? -14.877 10.132 -1.433 1.00 90.69 89 PRO A O 1
ATOM 681 N N . LEU A 1 90 ? -16.197 8.464 -0.728 1.00 88.75 90 LEU A N 1
ATOM 682 C CA . LEU A 1 90 ? -15.518 7.426 -1.513 1.00 88.75 90 LEU A CA 1
ATOM 683 C C . LEU A 1 90 ? -15.742 7.604 -3.019 1.00 88.75 90 LEU A C 1
ATOM 685 O O . LEU A 1 90 ? -14.784 7.648 -3.787 1.00 88.75 90 LEU A O 1
ATOM 689 N N . LYS A 1 91 ? -16.984 7.863 -3.437 1.00 88.12 91 LYS A N 1
ATOM 690 C CA . LYS A 1 91 ? -17.267 8.264 -4.819 1.00 88.12 91 LYS A CA 1
ATOM 691 C C . LYS A 1 91 ? -16.459 9.494 -5.242 1.00 88.12 91 LYS A C 1
ATOM 693 O O . LYS A 1 91 ? -15.923 9.501 -6.343 1.00 88.12 91 LYS A O 1
ATOM 698 N N . PHE A 1 92 ? -16.346 10.511 -4.384 1.00 90.88 92 PHE A N 1
ATOM 699 C CA . PHE A 1 92 ? -15.518 11.686 -4.661 1.00 90.88 92 PHE A CA 1
ATOM 700 C C . PHE A 1 92 ? -14.039 11.310 -4.807 1.00 90.88 92 PHE A C 1
ATOM 702 O O . PHE A 1 92 ? -13.394 11.774 -5.743 1.00 90.88 92 PHE A O 1
ATOM 709 N N . LEU A 1 93 ? -13.507 10.433 -3.949 1.00 90.81 93 LEU A N 1
ATOM 710 C CA . LEU A 1 93 ? -12.149 9.907 -4.100 1.00 90.81 93 LEU A CA 1
ATOM 711 C C . LEU A 1 93 ? -11.955 9.249 -5.467 1.00 90.81 93 LEU A C 1
ATOM 713 O O . LEU A 1 93 ? -11.012 9.609 -6.167 1.00 90.81 93 LEU A O 1
ATOM 717 N N . ILE A 1 94 ? -12.856 8.353 -5.876 1.00 86.31 94 ILE A N 1
ATOM 718 C CA . ILE A 1 94 ? -12.796 7.679 -7.182 1.00 86.31 94 ILE A CA 1
ATOM 719 C C . ILE A 1 94 ? -12.838 8.684 -8.332 1.00 86.31 94 ILE A C 1
ATOM 721 O O . ILE A 1 94 ? -12.026 8.609 -9.249 1.00 86.31 94 ILE A O 1
ATOM 725 N N . THR A 1 95 ? -13.795 9.611 -8.321 1.00 87.00 95 THR A N 1
ATOM 726 C CA . THR A 1 95 ? -14.052 10.456 -9.495 1.00 87.00 95 THR A CA 1
ATOM 727 C C . THR A 1 95 ? -13.123 11.656 -9.602 1.00 87.00 95 THR A C 1
ATOM 729 O O . THR A 1 95 ? -13.019 12.234 -10.679 1.00 87.00 95 THR A O 1
ATOM 732 N N . THR A 1 96 ? -12.506 12.068 -8.493 1.00 90.19 96 THR A N 1
ATOM 733 C CA . THR A 1 96 ? -11.818 13.363 -8.396 1.00 90.19 96 THR A CA 1
ATOM 734 C C . THR A 1 96 ? -10.351 13.238 -8.006 1.00 90.19 96 THR A C 1
ATOM 736 O O . THR A 1 96 ? -9.525 13.986 -8.518 1.00 90.19 96 THR A O 1
ATOM 739 N N . LEU A 1 97 ? -10.023 12.335 -7.081 1.00 91.88 97 LEU A N 1
ATOM 740 C CA . LEU A 1 97 ? -8.684 12.248 -6.481 1.00 91.88 97 LEU A CA 1
ATOM 741 C C . LEU A 1 97 ? -7.931 10.973 -6.859 1.00 91.88 97 LEU A C 1
ATOM 743 O O . LEU A 1 97 ? -6.778 10.798 -6.472 1.00 91.88 97 LEU A O 1
ATOM 747 N N . SER A 1 98 ? -8.577 10.079 -7.601 1.00 92.00 98 SER A N 1
ATOM 748 C CA . SER A 1 98 ? -7.958 8.852 -8.069 1.00 92.00 98 SER A CA 1
ATOM 749 C C . SER A 1 98 ? -7.382 9.035 -9.455 1.00 92.00 98 SER A C 1
ATOM 751 O O . SER A 1 98 ? -7.938 9.736 -10.300 1.00 92.00 98 SER A O 1
ATOM 753 N N . ILE A 1 99 ? -6.296 8.320 -9.703 1.00 90.50 99 ILE A N 1
ATOM 754 C CA . ILE A 1 99 ? -5.786 8.136 -11.050 1.00 90.50 99 ILE A CA 1
ATOM 755 C C . ILE A 1 99 ? -6.576 6.989 -11.692 1.00 90.50 99 ILE A C 1
ATOM 757 O O . ILE A 1 99 ? -6.597 5.889 -11.125 1.00 90.50 99 ILE A O 1
ATOM 761 N N . PRO A 1 100 ? -7.264 7.226 -12.823 1.00 88.00 100 PRO A N 1
ATOM 762 C CA . PRO A 1 100 ? -8.017 6.185 -13.503 1.00 88.00 100 PRO A CA 1
ATOM 763 C C . PRO A 1 100 ? -7.091 5.236 -14.264 1.00 88.00 100 PRO A C 1
ATOM 765 O O . PRO A 1 100 ? -6.067 5.648 -14.814 1.00 88.00 100 PRO A O 1
ATOM 768 N N . ALA A 1 101 ? -7.485 3.967 -14.352 1.00 83.56 101 ALA A N 1
ATOM 769 C CA . ALA A 1 101 ? -6.893 3.048 -15.313 1.00 83.56 101 ALA A CA 1
ATOM 770 C C . ALA A 1 101 ? -7.154 3.514 -16.754 1.00 83.56 101 ALA A C 1
ATOM 772 O O . ALA A 1 101 ? -8.204 4.106 -17.022 1.00 83.56 101 ALA A O 1
ATOM 773 N N . PRO A 1 102 ? -6.264 3.172 -17.706 1.00 80.50 102 PRO A N 1
ATOM 774 C CA . PRO A 1 102 ? -6.521 3.376 -19.132 1.00 80.50 102 PRO A CA 1
ATOM 775 C C . PRO A 1 102 ? -7.836 2.730 -19.601 1.00 80.50 102 PRO A C 1
ATOM 777 O O . PRO A 1 102 ? -8.539 3.280 -20.444 1.00 80.50 102 PRO A O 1
ATOM 780 N N . GLU A 1 103 ? -8.185 1.578 -19.020 1.00 80.62 103 GLU A N 1
ATOM 781 C CA . GLU A 1 103 ? -9.422 0.839 -19.275 1.00 80.62 103 GLU A CA 1
ATOM 782 C C . GLU A 1 103 ? -10.064 0.441 -17.933 1.00 80.62 103 GLU A C 1
ATOM 784 O O . GLU A 1 103 ? -9.754 -0.628 -17.398 1.00 80.62 103 GLU A O 1
ATOM 789 N N . PRO A 1 104 ? -10.924 1.287 -17.335 1.00 71.75 104 PRO A N 1
ATOM 790 C CA . PRO A 1 104 ? -11.527 0.984 -16.043 1.00 71.75 104 PRO A CA 1
ATOM 791 C C . PRO A 1 104 ? -12.466 -0.223 -16.149 1.00 71.75 104 PRO A C 1
ATOM 793 O O . PRO A 1 104 ? -13.335 -0.288 -17.024 1.00 71.75 104 PRO A O 1
ATOM 796 N N . ALA A 1 105 ? -12.311 -1.183 -15.233 1.00 72.06 105 ALA A N 1
ATOM 797 C CA . ALA A 1 105 ? -13.238 -2.302 -15.119 1.00 72.06 105 ALA A CA 1
ATOM 798 C C . ALA A 1 105 ? -14.637 -1.802 -14.694 1.00 72.06 105 ALA A C 1
ATOM 800 O O . ALA A 1 105 ? -14.739 -0.828 -13.945 1.00 72.06 105 ALA A O 1
ATOM 801 N N . PRO A 1 106 ? -15.727 -2.479 -15.105 1.00 70.12 106 PRO A N 1
ATOM 802 C CA . PRO A 1 106 ? -17.094 -2.050 -14.792 1.00 70.12 106 PRO A CA 1
ATOM 803 C C . PRO A 1 106 ? -17.409 -2.011 -13.286 1.00 70.12 106 PRO A C 1
ATOM 805 O O . PRO A 1 106 ? -18.284 -1.255 -12.871 1.00 70.12 106 PRO A O 1
ATOM 808 N N . ASN A 1 107 ? -16.682 -2.779 -12.469 1.00 74.69 107 ASN A N 1
ATOM 809 C CA . ASN A 1 107 ? -16.830 -2.816 -11.014 1.00 74.69 107 ASN A CA 1
ATOM 810 C C . ASN A 1 107 ? -15.617 -2.151 -10.353 1.00 74.69 107 ASN A C 1
ATOM 812 O O . ASN A 1 107 ? -14.680 -2.831 -9.939 1.00 74.69 107 ASN A O 1
ATOM 816 N N . MET A 1 108 ? -15.611 -0.817 -10.305 1.00 74.94 108 MET A N 1
ATOM 817 C CA . MET A 1 108 ? -14.492 -0.063 -9.738 1.00 74.94 108 MET A CA 1
ATOM 818 C C . MET A 1 108 ? -14.406 -0.259 -8.222 1.00 74.94 108 MET A C 1
ATOM 820 O O . MET A 1 108 ? -15.361 0.014 -7.495 1.00 74.94 108 MET A O 1
ATOM 824 N N . GLU A 1 109 ? -13.252 -0.721 -7.748 1.00 87.00 109 GLU A N 1
ATOM 825 C CA . GLU A 1 109 ? -12.941 -0.776 -6.322 1.00 87.00 109 GLU A CA 1
ATOM 826 C C . GLU A 1 109 ? -12.483 0.605 -5.826 1.00 87.00 109 GLU A C 1
ATOM 828 O O . GLU A 1 109 ? -11.695 1.293 -6.483 1.00 87.00 109 GLU A O 1
ATOM 833 N N . ASN A 1 110 ? -12.948 0.999 -4.637 1.00 89.94 110 ASN A N 1
ATOM 834 C CA . ASN A 1 110 ? -12.442 2.169 -3.920 1.00 89.94 110 ASN A CA 1
ATOM 835 C C . ASN A 1 110 ? -11.047 1.856 -3.352 1.00 89.94 110 ASN A C 1
ATOM 837 O O . ASN A 1 110 ? -10.920 1.525 -2.170 1.00 89.94 110 ASN A O 1
ATOM 841 N N . THR A 1 111 ? -10.007 1.918 -4.184 1.00 95.00 111 THR A N 1
ATOM 842 C CA . THR A 1 111 ? -8.637 1.599 -3.760 1.00 95.00 111 THR A CA 1
ATOM 843 C C . THR A 1 111 ? -7.900 2.837 -3.265 1.00 95.00 111 THR A C 1
ATOM 845 O O . THR A 1 111 ? -7.705 3.806 -4.000 1.00 95.00 111 THR A O 1
ATOM 848 N N . ILE A 1 112 ? -7.444 2.780 -2.015 1.00 96.06 112 ILE A N 1
ATOM 849 C CA . ILE A 1 112 ? -6.598 3.792 -1.387 1.00 96.06 112 ILE A CA 1
ATOM 850 C C . ILE A 1 112 ? -5.226 3.176 -1.134 1.00 96.06 112 ILE A C 1
ATOM 852 O O . ILE A 1 112 ? -5.079 2.255 -0.327 1.00 96.06 112 ILE A O 1
ATOM 856 N N . PHE A 1 113 ? -4.220 3.700 -1.821 1.00 96.12 113 PHE A N 1
ATOM 857 C CA . PHE A 1 113 ? -2.825 3.346 -1.629 1.00 96.12 113 PHE A CA 1
ATOM 858 C C . PHE A 1 113 ? -2.173 4.261 -0.600 1.00 96.12 113 PHE A C 1
ATOM 860 O O . PHE A 1 113 ? -2.313 5.482 -0.648 1.00 96.12 113 PHE A O 1
ATOM 867 N N . MET A 1 114 ? -1.447 3.654 0.330 1.00 95.25 114 MET A N 1
ATOM 868 C CA . MET A 1 114 ? -0.658 4.344 1.337 1.00 95.25 114 MET A CA 1
ATOM 869 C C . MET A 1 114 ? 0.793 3.887 1.204 1.00 95.25 114 MET A C 1
ATOM 871 O O . MET A 1 114 ? 1.088 2.713 1.471 1.00 95.25 114 MET A O 1
ATOM 875 N N . PRO A 1 115 ? 1.698 4.779 0.774 1.00 91.50 115 PRO A N 1
ATOM 876 C CA . PRO A 1 115 ? 3.083 4.418 0.535 1.00 91.50 115 PRO A CA 1
ATOM 877 C C . PRO A 1 115 ? 3.848 4.094 1.823 1.00 91.50 115 PRO A C 1
ATOM 879 O O . PRO A 1 115 ? 3.393 4.357 2.934 1.00 91.50 115 PRO A O 1
ATOM 882 N N . GLY A 1 116 ? 5.035 3.516 1.662 1.00 86.56 116 GLY A N 1
ATOM 883 C CA . GLY A 1 116 ? 5.982 3.260 2.740 1.00 86.56 116 GLY A CA 1
ATOM 884 C C . GLY A 1 116 ? 6.961 4.412 2.952 1.00 86.56 116 GLY A C 1
ATOM 885 O O . GLY A 1 116 ? 6.991 5.360 2.173 1.00 86.56 116 GLY A O 1
ATOM 886 N N . LEU A 1 117 ? 7.835 4.264 3.951 1.00 75.75 117 LEU A N 1
ATOM 887 C CA . LEU A 1 117 ? 8.843 5.267 4.323 1.00 75.75 117 LEU A CA 1
ATOM 888 C C . LEU A 1 117 ? 9.780 5.684 3.186 1.00 75.75 117 LEU A C 1
ATOM 890 O O . LEU A 1 117 ? 10.226 6.814 3.164 1.00 75.75 117 LEU A O 1
ATOM 894 N N . ASN A 1 118 ? 10.068 4.801 2.228 1.00 70.69 118 ASN A N 1
ATOM 895 C CA . ASN A 1 118 ? 11.005 5.089 1.133 1.00 70.69 118 ASN A CA 1
ATOM 896 C C . ASN A 1 118 ? 10.346 5.786 -0.073 1.00 70.69 118 ASN A C 1
ATOM 898 O O . ASN A 1 118 ? 10.940 5.851 -1.147 1.00 70.69 118 ASN A O 1
ATOM 902 N N . THR A 1 119 ? 9.103 6.252 0.059 1.00 69.19 119 THR A N 1
ATOM 903 C CA . THR A 1 119 ? 8.385 6.926 -1.030 1.00 69.19 119 THR A CA 1
ATOM 904 C C . THR A 1 119 ? 8.315 8.413 -0.719 1.00 69.19 119 THR A C 1
ATOM 906 O O . THR A 1 119 ? 7.342 8.862 -0.129 1.00 69.19 119 THR A O 1
ATOM 909 N N . LEU A 1 120 ? 9.353 9.155 -1.109 1.00 64.12 120 LEU A N 1
ATOM 910 C CA . LEU A 1 120 ? 9.365 10.617 -0.970 1.00 64.12 120 LEU A CA 1
ATOM 911 C C . LEU A 1 120 ? 8.176 11.216 -1.725 1.00 64.12 120 LEU A C 1
ATOM 913 O O . LEU A 1 120 ? 7.901 10.775 -2.854 1.00 64.12 120 LEU A O 1
ATOM 917 N N . HIS A 1 121 ? 7.495 12.195 -1.126 1.00 67.38 121 HIS A N 1
ATOM 918 C CA . HIS A 1 121 ? 6.376 12.872 -1.782 1.00 67.38 121 HIS A CA 1
ATOM 919 C C . HIS A 1 121 ? 6.852 13.799 -2.898 1.00 67.38 121 HIS A C 1
ATOM 921 O O . HIS A 1 121 ? 6.347 13.708 -4.025 1.00 67.38 121 HIS A O 1
ATOM 927 N N . GLU A 1 122 ? 7.861 14.624 -2.601 1.00 65.06 122 GLU A N 1
ATOM 928 C CA . GLU A 1 122 ? 8.530 15.495 -3.566 1.00 65.06 122 GLU A CA 1
ATOM 929 C C . GLU A 1 122 ? 9.792 14.812 -4.129 1.00 65.06 122 GLU A C 1
ATOM 931 O O . GLU A 1 122 ? 10.744 14.545 -3.392 1.00 65.06 122 GLU A O 1
ATOM 936 N N . PRO A 1 123 ? 9.846 14.516 -5.438 1.00 67.19 123 PRO A N 1
ATOM 937 C CA . PRO A 1 123 ? 11.074 14.031 -6.055 1.00 67.19 123 PRO A CA 1
ATOM 938 C C . PRO A 1 123 ? 12.140 15.128 -6.101 1.00 67.19 123 PRO A C 1
ATOM 940 O O . PRO A 1 123 ? 11.836 16.302 -6.332 1.00 67.19 123 PRO A O 1
ATOM 943 N N . LYS A 1 124 ? 13.420 14.747 -6.025 1.00 69.94 124 LYS A N 1
ATOM 944 C CA . LYS A 1 124 ? 14.490 15.660 -6.455 1.00 69.94 124 LYS A CA 1
ATOM 945 C C . LYS A 1 124 ? 14.347 15.951 -7.957 1.00 69.94 124 LYS A C 1
ATOM 947 O O . LYS A 1 124 ? 13.774 15.142 -8.689 1.00 69.94 124 LYS A O 1
ATOM 952 N N . PRO A 1 125 ? 14.888 17.072 -8.473 1.00 71.88 125 PRO A N 1
ATOM 953 C CA . PRO A 1 125 ? 14.868 17.344 -9.907 1.00 71.88 125 PRO A CA 1
ATOM 954 C C . PRO A 1 125 ? 15.395 16.155 -10.727 1.00 71.88 125 PRO A C 1
ATOM 956 O O . PRO A 1 125 ? 16.548 15.757 -10.578 1.00 71.88 125 PRO A O 1
ATOM 959 N N . GLY A 1 126 ? 14.543 15.603 -11.597 1.00 72.81 126 GLY A N 1
ATOM 960 C CA . GLY A 1 126 ? 14.853 14.429 -12.424 1.00 72.81 126 GLY A CA 1
ATOM 961 C C . GLY A 1 126 ? 14.413 13.079 -11.844 1.00 72.81 126 GLY A C 1
ATOM 962 O O . GLY A 1 126 ? 14.521 12.077 -12.545 1.00 72.81 126 GLY A O 1
ATOM 963 N N . GLU A 1 127 ? 13.892 13.040 -10.617 1.00 79.31 127 GLU A N 1
ATOM 964 C CA . GLU A 1 127 ? 13.271 11.850 -10.031 1.00 79.31 127 GLU A CA 1
ATOM 965 C C . GLU A 1 127 ? 11.765 11.786 -10.348 1.00 79.31 127 GLU A C 1
ATOM 967 O O . GLU A 1 127 ? 11.118 12.777 -10.697 1.00 79.31 127 GLU A O 1
ATOM 972 N N . THR A 1 128 ? 11.195 10.589 -10.233 1.00 80.81 128 THR A N 1
ATOM 973 C CA . THR A 1 128 ? 9.777 10.315 -10.496 1.00 80.81 128 THR A CA 1
ATOM 974 C C . THR A 1 128 ? 8.876 10.907 -9.416 1.00 80.81 128 THR A C 1
ATOM 976 O O . THR A 1 128 ? 9.076 10.618 -8.233 1.00 80.81 128 THR A O 1
ATOM 979 N N . THR A 1 129 ? 7.837 11.642 -9.807 1.00 83.00 129 THR A N 1
ATOM 980 C CA . THR A 1 129 ? 6.852 12.182 -8.864 1.00 83.00 129 THR A CA 1
ATOM 981 C C . THR A 1 129 ? 6.007 11.078 -8.234 1.00 83.00 129 THR A C 1
ATOM 983 O O . THR A 1 129 ? 5.831 9.988 -8.787 1.00 83.00 129 THR A O 1
ATOM 986 N N . THR A 1 130 ? 5.420 11.384 -7.079 1.00 82.25 130 THR A N 1
ATOM 987 C CA . THR A 1 130 ? 4.378 10.555 -6.466 1.00 82.25 130 THR A CA 1
ATOM 988 C C . THR A 1 130 ? 3.241 10.232 -7.436 1.00 82.25 130 THR A C 1
ATOM 990 O O . THR A 1 130 ? 2.793 9.091 -7.514 1.00 82.25 130 THR A O 1
ATOM 993 N N . GLU A 1 131 ? 2.787 11.225 -8.197 1.00 85.94 131 GLU A N 1
ATOM 994 C CA . GLU A 1 131 ? 1.725 11.037 -9.181 1.00 85.94 131 GLU A CA 1
ATOM 995 C C . GLU A 1 131 ? 2.142 10.034 -10.263 1.00 85.94 131 GLU A C 1
ATOM 997 O O . GLU A 1 131 ? 1.407 9.091 -10.534 1.00 85.94 131 GLU A O 1
ATOM 1002 N N . GLN A 1 132 ? 3.359 10.154 -10.803 1.00 88.94 132 GLN A N 1
ATOM 1003 C CA . GLN A 1 132 ? 3.895 9.213 -11.792 1.00 88.94 132 GLN A CA 1
ATOM 1004 C C . GLN A 1 132 ? 4.009 7.787 -11.238 1.00 88.94 132 GLN A C 1
ATOM 1006 O O . GLN A 1 132 ? 3.708 6.832 -11.952 1.00 88.94 132 GLN A O 1
ATOM 1011 N N . ARG A 1 133 ? 4.400 7.628 -9.964 1.00 89.75 133 ARG A N 1
ATOM 1012 C CA . ARG A 1 133 ? 4.388 6.323 -9.273 1.00 89.75 133 ARG A CA 1
ATOM 1013 C C . ARG A 1 133 ? 2.982 5.744 -9.218 1.00 89.75 133 ARG A C 1
ATOM 1015 O O . ARG A 1 133 ? 2.784 4.571 -9.517 1.00 89.75 133 ARG A O 1
ATOM 1022 N N . LEU A 1 134 ? 2.008 6.566 -8.848 1.00 91.25 134 LEU A N 1
ATOM 1023 C CA . LEU A 1 134 ? 0.625 6.136 -8.724 1.00 91.25 134 LEU A CA 1
ATOM 1024 C C . LEU A 1 134 ? 0.021 5.768 -10.089 1.00 91.25 134 LEU A C 1
ATOM 1026 O O . LEU A 1 134 ? -0.616 4.721 -10.200 1.00 91.25 134 LEU A O 1
ATOM 1030 N N . GLU A 1 135 ? 0.288 6.551 -11.142 1.00 92.19 135 GLU A N 1
ATOM 1031 C CA . GLU A 1 135 ? -0.074 6.201 -12.524 1.00 92.19 135 GLU A CA 1
ATOM 1032 C C . GLU A 1 135 ? 0.530 4.866 -12.937 1.00 92.19 135 GLU A C 1
ATOM 1034 O O . GLU A 1 135 ? -0.150 4.015 -13.511 1.00 92.19 135 GLU A O 1
ATOM 1039 N N . TYR A 1 136 ? 1.807 4.676 -12.622 1.00 93.69 136 TYR A N 1
ATOM 1040 C CA . TYR A 1 136 ? 2.510 3.443 -12.903 1.00 93.69 136 TYR A CA 1
ATOM 1041 C C . TYR A 1 136 ? 1.850 2.246 -12.204 1.00 93.69 136 TYR A C 1
ATOM 1043 O O . TYR A 1 136 ? 1.523 1.261 -12.866 1.00 93.69 136 TYR A O 1
ATOM 1051 N N . TYR A 1 137 ? 1.558 2.340 -10.903 1.00 94.19 137 TYR A N 1
ATOM 1052 C CA . TYR A 1 137 ? 0.898 1.262 -10.154 1.00 94.19 137 TYR A CA 1
ATOM 1053 C C . TYR A 1 137 ? -0.486 0.934 -10.709 1.00 94.19 137 TYR A C 1
ATOM 1055 O O . TYR A 1 137 ? -0.820 -0.240 -10.863 1.00 94.19 137 TYR A O 1
ATOM 1063 N N . VAL A 1 138 ? -1.276 1.954 -11.049 1.00 93.00 138 VAL A N 1
ATOM 1064 C CA . VAL A 1 138 ? -2.600 1.785 -11.659 1.00 93.00 138 VAL A CA 1
ATOM 1065 C C . VAL A 1 138 ? -2.505 1.014 -12.976 1.00 93.00 138 VAL A C 1
ATOM 1067 O O . VAL A 1 138 ? -3.276 0.076 -13.183 1.00 93.00 138 VAL A O 1
ATOM 1070 N N . ARG A 1 139 ? -1.529 1.343 -13.833 1.00 93.00 139 ARG A N 1
ATOM 1071 C CA . ARG A 1 139 ? -1.303 0.640 -15.106 1.00 93.00 139 ARG A CA 1
ATOM 1072 C C . ARG A 1 139 ? -0.812 -0.794 -14.899 1.00 93.00 139 ARG A C 1
ATOM 1074 O O . ARG A 1 139 ? -1.374 -1.707 -15.494 1.00 93.00 139 ARG A O 1
ATOM 1081 N N . VAL A 1 140 ? 0.177 -1.021 -14.026 1.00 92.81 140 VAL A N 1
ATOM 1082 C CA . VAL A 1 140 ? 0.733 -2.367 -13.769 1.00 92.81 140 VAL A CA 1
ATOM 1083 C C . VAL A 1 140 ? -0.328 -3.300 -13.195 1.00 92.81 140 VAL A C 1
ATOM 1085 O O . VAL A 1 140 ? -0.487 -4.429 -13.660 1.00 92.81 140 VAL A O 1
ATOM 1088 N N . LEU A 1 141 ? -1.062 -2.837 -12.183 1.00 91.50 141 LEU A N 1
ATOM 1089 C CA . LEU A 1 141 ? -2.088 -3.634 -11.510 1.00 91.50 141 LEU A CA 1
ATOM 1090 C C . LEU A 1 141 ? -3.374 -3.741 -12.322 1.00 91.50 141 LEU A C 1
ATOM 1092 O O . LEU A 1 141 ? -4.238 -4.547 -11.984 1.00 91.50 141 LEU A O 1
ATOM 1096 N N . ARG A 1 142 ? -3.523 -2.896 -13.350 1.00 85.44 142 ARG A N 1
ATOM 1097 C CA . ARG A 1 142 ? -4.771 -2.714 -14.098 1.00 85.44 142 ARG A CA 1
ATOM 1098 C C . ARG A 1 142 ? -5.955 -2.466 -13.152 1.00 85.44 142 ARG A C 1
ATOM 1100 O O . ARG A 1 142 ? -7.081 -2.881 -13.417 1.00 85.44 142 ARG A O 1
ATOM 1107 N N . SER A 1 143 ? -5.674 -1.812 -12.022 1.00 76.56 143 SER A N 1
ATOM 1108 C CA . SER A 1 143 ? -6.658 -1.493 -10.989 1.00 76.56 143 SER A CA 1
ATOM 1109 C C . SER A 1 143 ? -7.509 -0.321 -11.473 1.00 76.56 143 SER A C 1
ATOM 1111 O O . SER A 1 143 ? -6.923 0.662 -11.914 1.00 76.56 143 SER A O 1
ATOM 1113 N N . PRO A 1 144 ? -8.849 -0.349 -11.358 1.00 76.12 144 PRO A N 1
ATOM 1114 C CA . PRO A 1 144 ? -9.715 0.611 -12.050 1.00 76.12 144 PRO A CA 1
ATOM 1115 C C . PRO A 1 144 ? -9.454 2.073 -11.673 1.00 76.12 144 PRO A C 1
ATOM 1117 O O . PRO A 1 144 ? -9.475 2.949 -12.536 1.00 76.12 144 PRO A O 1
ATOM 1120 N N . THR A 1 145 ? -9.185 2.318 -10.392 1.00 88.81 145 THR A N 1
ATOM 1121 C CA . THR A 1 145 ? -8.852 3.628 -9.828 1.00 88.81 145 THR A CA 1
ATOM 1122 C C . THR A 1 145 ? -7.985 3.450 -8.592 1.00 88.81 145 THR A C 1
ATOM 1124 O O . THR A 1 145 ? -8.148 2.467 -7.866 1.00 88.81 145 THR A O 1
ATOM 1127 N N . MET A 1 146 ? -7.082 4.394 -8.329 1.00 93.94 146 MET A N 1
ATOM 1128 C CA . MET A 1 146 ? -6.322 4.433 -7.080 1.00 93.94 146 MET A CA 1
ATOM 1129 C C . MET A 1 146 ? -6.134 5.873 -6.609 1.00 93.94 146 MET A C 1
ATOM 1131 O O . MET A 1 146 ? -5.595 6.698 -7.345 1.00 93.94 146 MET A O 1
ATOM 1135 N N . ALA A 1 147 ? -6.561 6.165 -5.383 1.00 94.81 147 ALA A N 1
ATOM 1136 C CA . ALA A 1 147 ? -6.212 7.394 -4.677 1.00 94.81 147 ALA A CA 1
ATOM 1137 C C . ALA A 1 147 ? -4.998 7.134 -3.782 1.00 94.81 147 ALA A C 1
ATOM 1139 O O . ALA A 1 147 ? -4.865 6.044 -3.226 1.00 94.81 147 ALA A O 1
ATOM 1140 N N . GLN A 1 148 ? -4.139 8.134 -3.595 1.00 94.25 148 GLN A N 1
ATOM 1141 C CA . GLN A 1 148 ? -3.032 8.037 -2.647 1.00 94.25 148 GLN A CA 1
ATOM 1142 C C . GLN A 1 148 ? -3.303 8.868 -1.398 1.00 94.25 148 GLN A C 1
ATOM 1144 O O . GLN A 1 148 ? -3.529 10.074 -1.505 1.00 94.25 148 GLN A O 1
ATOM 1149 N N . LEU A 1 149 ? -3.226 8.216 -0.237 1.00 94.00 149 LEU A N 1
ATOM 1150 C CA . LEU A 1 149 ? -3.266 8.832 1.085 1.00 94.00 149 LEU A CA 1
ATOM 1151 C C . LEU A 1 149 ? -1.868 8.789 1.703 1.00 94.00 149 LEU A C 1
ATOM 1153 O O . LEU A 1 149 ? -1.291 7.720 1.893 1.00 94.00 149 LEU A O 1
ATOM 1157 N N . HIS A 1 150 ? -1.331 9.955 2.025 1.00 90.81 150 HIS A N 1
ATOM 1158 C CA . HIS A 1 150 ? 0.037 10.091 2.511 1.00 90.81 150 HIS A CA 1
ATOM 1159 C C . HIS A 1 150 ? 0.157 9.758 4.003 1.00 90.81 150 HIS A C 1
ATOM 1161 O O . HIS A 1 150 ? -0.617 10.290 4.803 1.00 90.81 150 HIS A O 1
ATOM 1167 N N . PRO A 1 151 ? 1.123 8.920 4.424 1.00 85.25 151 PRO A N 1
ATOM 1168 C CA . PRO A 1 151 ? 1.364 8.656 5.842 1.00 85.25 151 PRO A CA 1
ATOM 1169 C C . PRO A 1 151 ? 2.035 9.834 6.556 1.00 85.25 151 PRO A C 1
ATOM 1171 O O . PRO A 1 151 ? 1.864 9.991 7.767 1.00 85.25 151 PRO A O 1
ATOM 1174 N N . GLY A 1 152 ? 2.753 10.675 5.807 1.00 80.19 152 GLY A N 1
ATOM 1175 C CA . GLY A 1 152 ? 3.763 11.577 6.343 1.00 80.19 152 GLY A CA 1
ATOM 1176 C C . GLY A 1 152 ? 4.997 10.794 6.794 1.00 80.19 152 GLY A C 1
ATOM 1177 O O . GLY A 1 152 ? 4.895 9.797 7.516 1.00 80.19 152 GLY A O 1
ATOM 1178 N N . THR A 1 153 ? 6.164 11.233 6.344 1.00 76.44 153 THR A N 1
ATOM 1179 C CA . THR A 1 153 ? 7.462 10.695 6.742 1.00 76.44 153 THR A CA 1
ATOM 1180 C C . THR A 1 153 ? 8.340 11.802 7.316 1.00 76.44 153 THR A C 1
ATOM 1182 O O . THR A 1 153 ? 8.169 12.990 7.025 1.00 76.44 153 THR A O 1
ATOM 1185 N N . SER A 1 154 ? 9.280 11.415 8.170 1.00 74.56 154 SER A N 1
ATOM 1186 C CA . SER A 1 154 ? 10.348 12.304 8.615 1.00 74.56 154 SER A CA 1
ATOM 1187 C C . SER A 1 154 ? 11.437 12.458 7.548 1.00 74.56 154 SER A C 1
ATOM 1189 O O . SER A 1 154 ? 12.162 13.448 7.597 1.00 74.56 154 SER A O 1
ATOM 1191 N N . LEU A 1 155 ? 11.567 11.536 6.577 1.00 71.12 155 LEU A N 1
ATOM 1192 C CA . LEU A 1 155 ? 12.581 11.605 5.505 1.00 71.12 155 LEU A CA 1
ATOM 1193 C C . LEU A 1 155 ? 12.595 12.934 4.747 1.00 71.12 155 LEU A C 1
ATOM 1195 O O . LEU A 1 155 ? 13.684 13.464 4.522 1.00 71.12 155 LEU A O 1
ATOM 1199 N N . ASP A 1 156 ? 11.435 13.507 4.432 1.00 66.50 156 ASP A N 1
ATOM 1200 C CA . ASP A 1 156 ? 11.393 14.796 3.727 1.00 66.50 156 ASP A CA 1
ATOM 1201 C C . ASP A 1 156 ? 11.640 16.002 4.649 1.00 66.50 156 ASP A C 1
ATOM 1203 O O . ASP A 1 156 ? 11.880 17.108 4.175 1.00 66.50 156 ASP A O 1
ATOM 1207 N N . GLN A 1 157 ? 11.631 15.813 5.973 1.00 67.88 157 GLN A N 1
ATOM 1208 C CA . GLN A 1 157 ? 11.917 16.869 6.955 1.00 67.88 157 GLN A CA 1
ATOM 1209 C C . GLN A 1 157 ? 13.417 17.048 7.214 1.00 67.88 157 GLN A C 1
ATOM 1211 O O . GLN A 1 157 ? 13.855 18.113 7.654 1.00 67.88 157 GLN A O 1
ATOM 1216 N N . GLY A 1 158 ? 14.206 16.008 6.940 1.00 73.44 158 GLY A N 1
ATOM 1217 C CA . GLY A 1 158 ? 15.606 15.941 7.334 1.00 73.44 158 GLY A CA 1
ATOM 1218 C C . GLY A 1 158 ? 15.794 15.664 8.829 1.00 73.44 158 GLY A C 1
ATOM 1219 O O . GLY A 1 158 ? 14.875 15.289 9.557 1.00 73.44 158 GLY A O 1
ATOM 1220 N N . ASP A 1 159 ? 17.035 15.787 9.287 1.00 82.06 159 ASP A N 1
ATOM 1221 C CA . ASP A 1 159 ? 17.409 15.442 10.658 1.00 82.06 159 ASP A CA 1
ATOM 1222 C C . ASP A 1 159 ? 16.809 16.417 11.685 1.00 82.06 159 ASP A C 1
ATOM 1224 O O . ASP A 1 159 ? 16.891 17.639 11.531 1.00 82.06 159 ASP A O 1
ATOM 1228 N N . VAL A 1 160 ? 16.287 15.888 12.795 1.00 78.38 160 VAL A N 1
ATOM 1229 C CA . VAL A 1 160 ? 15.713 16.694 13.880 1.00 78.38 160 VAL A CA 1
ATOM 1230 C C . VAL A 1 160 ? 16.728 16.880 14.996 1.00 78.38 160 VAL A C 1
ATOM 1232 O O . VAL A 1 160 ? 17.296 15.926 15.534 1.00 78.38 160 VAL A O 1
ATOM 1235 N N . ARG A 1 161 ? 16.916 18.141 15.393 1.00 81.75 161 ARG A N 1
ATOM 1236 C CA . ARG A 1 161 ? 17.723 18.519 16.555 1.00 81.75 161 ARG A CA 1
ATOM 1237 C C . ARG A 1 161 ? 16.840 18.626 17.790 1.00 81.75 161 ARG A C 1
ATOM 1239 O O . ARG A 1 161 ? 15.923 19.444 17.842 1.00 81.75 161 ARG A O 1
ATOM 1246 N N . LEU A 1 162 ? 17.132 17.810 18.795 1.00 78.38 162 LEU A N 1
ATOM 1247 C CA . LEU A 1 162 ? 16.441 17.817 20.078 1.00 78.38 162 LEU A CA 1
ATOM 1248 C C . LEU A 1 162 ? 17.386 18.287 21.178 1.00 78.38 162 LEU A C 1
ATOM 1250 O O . LEU A 1 162 ? 18.531 17.848 21.246 1.00 78.38 162 LEU A O 1
ATOM 1254 N N . SER A 1 163 ? 16.877 19.095 22.107 1.00 78.56 163 SER A N 1
ATOM 1255 C CA . SER A 1 163 ? 17.621 19.406 23.330 1.00 78.56 163 SER A CA 1
ATOM 1256 C C . SER A 1 163 ? 17.911 18.132 24.129 1.00 78.56 163 SER A C 1
ATOM 1258 O O . SER A 1 163 ? 17.099 17.198 24.126 1.00 78.56 163 SER A O 1
ATOM 1260 N N . ALA A 1 164 ? 19.012 18.107 24.888 1.00 74.69 164 ALA A N 1
ATOM 1261 C CA . ALA A 1 164 ? 19.412 16.959 25.710 1.00 74.69 164 ALA A CA 1
ATOM 1262 C C . ALA A 1 164 ? 18.262 16.338 26.532 1.00 74.69 164 ALA A C 1
ATOM 1264 O O . ALA A 1 164 ? 18.137 15.117 26.616 1.00 74.69 164 ALA A O 1
ATOM 1265 N N . LYS A 1 165 ? 17.364 17.157 27.100 1.00 73.31 165 LYS A N 1
ATOM 1266 C CA . LYS A 1 165 ? 16.209 16.659 27.867 1.00 73.31 165 LYS A CA 1
ATOM 1267 C C . LYS A 1 165 ? 15.235 15.848 26.999 1.00 73.31 165 LYS A C 1
ATOM 1269 O O . LYS A 1 165 ? 14.823 14.763 27.406 1.00 73.31 165 LYS A O 1
ATOM 1274 N N . ARG A 1 166 ? 14.869 16.362 25.819 1.00 69.75 166 ARG A N 1
ATOM 1275 C CA . ARG A 1 166 ? 13.981 15.665 24.867 1.00 69.75 166 ARG A CA 1
ATOM 1276 C C . ARG A 1 166 ? 14.659 14.420 24.297 1.00 69.75 166 ARG A C 1
ATOM 1278 O O . ARG A 1 166 ? 14.030 13.376 24.162 1.00 69.75 166 ARG A O 1
ATOM 1285 N N . ALA A 1 167 ? 15.963 14.505 24.064 1.00 69.62 167 ALA A N 1
ATOM 1286 C CA . ALA A 1 167 ? 16.764 13.395 23.585 1.00 69.62 167 ALA A CA 1
ATOM 1287 C C . ALA A 1 167 ? 16.815 12.209 24.555 1.00 69.62 167 ALA A C 1
ATOM 1289 O O . ALA A 1 167 ? 16.743 11.060 24.125 1.00 69.62 167 ALA A O 1
ATOM 1290 N N . VAL A 1 168 ? 16.902 12.468 25.865 1.00 70.06 168 VAL A N 1
ATOM 1291 C CA . VAL A 1 168 ? 16.855 11.414 26.891 1.00 70.06 168 VAL A CA 1
ATOM 1292 C C . VAL A 1 168 ? 15.503 10.699 26.883 1.00 70.06 168 VAL A C 1
ATOM 1294 O O . VAL A 1 168 ? 15.476 9.471 26.940 1.00 70.06 168 VAL A O 1
ATOM 1297 N N . ALA A 1 169 ? 14.389 11.432 26.767 1.00 67.38 169 ALA A N 1
ATOM 1298 C CA . ALA A 1 169 ? 13.059 10.826 26.669 1.00 67.38 169 ALA A CA 1
ATOM 1299 C C . ALA A 1 169 ? 12.938 9.923 25.428 1.00 67.38 169 ALA A C 1
ATOM 1301 O O . ALA A 1 169 ? 12.492 8.779 25.539 1.00 67.38 169 ALA A O 1
ATOM 1302 N N . LEU A 1 170 ? 13.423 10.398 24.276 1.00 68.62 170 LEU A N 1
ATOM 1303 C CA . LEU A 1 170 ? 13.442 9.625 23.035 1.00 68.62 170 LEU A CA 1
ATOM 1304 C C . LEU A 1 170 ? 14.335 8.383 23.138 1.00 68.62 170 LEU A C 1
ATOM 1306 O O . LEU A 1 170 ? 13.912 7.289 22.773 1.00 68.62 170 LEU A O 1
ATOM 1310 N N . ARG A 1 171 ? 15.523 8.505 23.737 1.00 69.06 171 ARG A N 1
ATOM 1311 C CA . ARG A 1 171 ? 16.425 7.370 23.978 1.00 69.06 171 ARG A CA 1
ATOM 1312 C C . ARG A 1 171 ? 15.801 6.318 24.893 1.00 69.06 171 ARG A C 1
ATOM 1314 O O . ARG A 1 171 ? 15.976 5.126 24.647 1.00 69.06 171 ARG A O 1
ATOM 1321 N N . LEU A 1 172 ? 15.071 6.723 25.932 1.00 67.44 172 LEU A N 1
ATOM 1322 C CA . LEU A 1 172 ? 14.351 5.790 26.805 1.00 67.44 172 LEU A CA 1
ATOM 1323 C C . LEU A 1 172 ? 13.238 5.057 26.048 1.00 67.44 172 LEU A C 1
ATOM 1325 O O . LEU A 1 172 ? 13.085 3.849 26.220 1.00 67.44 172 LEU A O 1
ATOM 1329 N N . ALA A 1 173 ? 12.509 5.756 25.174 1.00 65.31 173 ALA A N 1
ATOM 1330 C CA . ALA A 1 173 ? 11.496 5.140 24.322 1.00 65.31 173 ALA A CA 1
ATOM 1331 C C . ALA A 1 173 ? 12.111 4.138 23.335 1.00 65.31 173 ALA A C 1
ATOM 1333 O O . ALA A 1 173 ? 11.649 3.007 23.242 1.00 65.31 173 ALA A O 1
ATOM 1334 N N . VAL A 1 174 ? 13.210 4.510 22.675 1.00 68.62 174 VAL A N 1
ATOM 1335 C CA . VAL A 1 174 ? 13.991 3.619 21.801 1.00 68.62 174 VAL A CA 1
ATOM 1336 C C . VAL A 1 174 ? 14.494 2.398 22.557 1.00 68.62 174 VAL A C 1
ATOM 1338 O O . VAL A 1 174 ? 14.387 1.281 22.066 1.00 68.62 174 VAL A O 1
ATOM 1341 N N . SER A 1 175 ? 14.977 2.589 23.784 1.00 68.44 175 SER A N 1
ATOM 1342 C CA . SER A 1 175 ? 15.451 1.490 24.630 1.00 68.44 175 SER A CA 1
ATOM 1343 C C . SER A 1 175 ? 14.318 0.519 24.986 1.00 68.44 175 SER A C 1
ATOM 1345 O O . SER A 1 175 ? 14.537 -0.690 25.044 1.00 68.44 175 SER A O 1
ATOM 1347 N N . ALA A 1 176 ? 13.092 1.020 25.179 1.00 63.59 176 ALA A N 1
ATOM 1348 C CA . ALA A 1 176 ? 11.900 0.183 25.343 1.00 63.59 176 ALA A CA 1
ATOM 1349 C C . ALA A 1 176 ? 11.512 -0.561 24.047 1.00 63.59 176 ALA A C 1
ATOM 1351 O O . ALA A 1 176 ? 10.902 -1.625 24.111 1.00 63.59 176 ALA A O 1
ATOM 1352 N N . LEU A 1 177 ? 11.910 -0.031 22.888 1.00 64.50 177 LEU A N 1
ATOM 1353 C CA . LEU A 1 177 ? 11.749 -0.635 21.564 1.00 64.50 177 LEU A CA 1
ATOM 1354 C C . LEU A 1 177 ? 12.972 -1.459 21.125 1.00 64.50 177 LEU A C 1
ATOM 1356 O O . LEU A 1 177 ? 13.027 -1.854 19.966 1.00 64.50 177 LEU A O 1
ATOM 1360 N N . SER A 1 178 ? 13.933 -1.743 22.011 1.00 59.34 178 SER A N 1
ATOM 1361 C CA . SER A 1 178 ? 15.191 -2.459 21.702 1.00 59.34 178 SER A CA 1
ATOM 1362 C C . SER A 1 178 ? 15.002 -3.835 21.053 1.00 59.34 178 SER A C 1
ATOM 1364 O O . SER A 1 178 ? 15.885 -4.316 20.358 1.00 59.34 178 SER A O 1
ATOM 1366 N N . ALA A 1 179 ? 13.830 -4.458 21.205 1.00 55.69 179 ALA A N 1
ATOM 1367 C CA . ALA A 1 179 ? 13.479 -5.677 20.472 1.00 55.69 179 ALA A CA 1
ATOM 1368 C C . ALA A 1 179 ? 13.254 -5.455 18.959 1.00 55.69 179 ALA A C 1
ATOM 1370 O O . ALA A 1 179 ? 13.136 -6.421 18.209 1.00 55.69 179 ALA A O 1
ATOM 1371 N N . VAL A 1 180 ? 13.121 -4.202 18.523 1.00 54.03 180 VAL A N 1
ATOM 1372 C CA . VAL A 1 180 ? 12.756 -3.805 17.157 1.00 54.03 180 VAL A CA 1
ATOM 1373 C C . VAL A 1 180 ? 13.775 -2.827 16.575 1.00 54.03 180 VAL A C 1
ATOM 1375 O O . VAL A 1 180 ? 14.050 -2.889 15.383 1.00 54.03 180 VAL A O 1
ATOM 1378 N N . VAL A 1 181 ? 14.344 -1.939 17.395 1.00 61.41 181 VAL A N 1
ATOM 1379 C CA . VAL A 1 181 ? 15.346 -0.950 16.978 1.00 61.41 181 VAL A CA 1
ATOM 1380 C C . VAL A 1 181 ? 16.740 -1.581 17.024 1.00 61.41 181 VAL A C 1
ATOM 1382 O O . VAL A 1 181 ? 17.149 -2.013 18.099 1.00 61.41 181 VAL A O 1
ATOM 1385 N N . PRO A 1 182 ? 17.486 -1.629 15.906 1.00 64.12 182 PRO A N 1
ATOM 1386 C CA . PRO A 1 182 ? 18.827 -2.213 15.898 1.00 64.12 182 PRO A CA 1
ATOM 1387 C C . PRO A 1 182 ? 19.793 -1.485 16.837 1.00 64.12 182 PRO A C 1
ATOM 1389 O O . PRO A 1 182 ? 19.736 -0.266 16.949 1.00 64.12 182 PRO A O 1
ATOM 1392 N N . ASP A 1 183 ? 20.736 -2.203 17.451 1.00 58.16 183 ASP A N 1
ATOM 1393 C CA . ASP A 1 183 ? 21.682 -1.640 18.434 1.00 58.16 183 ASP A CA 1
ATOM 1394 C C . ASP A 1 183 ? 22.538 -0.474 17.893 1.00 58.16 183 ASP A C 1
ATOM 1396 O O . ASP A 1 183 ? 23.075 0.322 18.658 1.00 58.16 183 ASP A O 1
ATOM 1400 N N . THR A 1 184 ? 22.638 -0.322 16.570 1.00 62.53 184 THR A N 1
ATOM 1401 C CA . THR A 1 184 ? 23.379 0.759 15.900 1.00 62.53 184 THR A CA 1
ATOM 1402 C C . THR A 1 184 ? 22.608 2.082 15.801 1.00 62.53 184 THR A C 1
ATOM 1404 O O . THR A 1 184 ? 23.052 3.004 15.118 1.00 62.53 184 THR A O 1
ATOM 1407 N N . PHE A 1 185 ? 21.433 2.195 16.422 1.00 72.25 185 PHE A N 1
ATOM 1408 C CA . PHE A 1 185 ? 20.594 3.399 16.405 1.00 72.25 185 PHE A CA 1
ATOM 1409 C C . PHE A 1 185 ? 21.032 4.429 17.456 1.00 72.25 185 PHE A C 1
ATOM 1411 O O . PHE A 1 185 ? 20.253 4.868 18.305 1.00 72.25 185 PHE A O 1
ATOM 1418 N N . GLU A 1 186 ? 22.300 4.830 17.413 1.00 78.62 186 GLU A N 1
ATOM 1419 C CA . GLU A 1 186 ? 22.779 5.922 18.254 1.00 78.62 186 GLU A CA 1
ATOM 1420 C C . GLU A 1 186 ? 22.523 7.264 17.555 1.00 78.62 186 GLU A C 1
ATOM 1422 O O . GLU A 1 186 ? 22.898 7.437 16.391 1.00 78.62 186 GLU A O 1
ATOM 1427 N N . PRO A 1 187 ? 21.850 8.223 18.213 1.00 81.75 187 PRO A N 1
ATOM 1428 C CA . PRO A 1 187 ? 21.720 9.556 17.655 1.00 81.75 187 PRO A CA 1
ATOM 1429 C C . PRO A 1 187 ? 23.069 10.279 17.707 1.00 81.75 187 PRO A C 1
ATOM 1431 O O . PRO A 1 187 ? 23.902 10.026 18.582 1.00 81.75 187 PRO A O 1
ATOM 1434 N N . LYS A 1 188 ? 23.280 11.228 16.795 1.00 85.94 188 LYS A N 1
ATOM 1435 C CA . LYS A 1 188 ? 24.496 12.044 16.796 1.00 85.94 188 LYS A CA 1
ATOM 1436 C C . LYS A 1 188 ? 24.408 13.088 17.907 1.00 85.94 188 LYS A C 1
ATOM 1438 O O . LYS A 1 188 ? 23.409 13.784 18.028 1.00 85.94 188 LYS A O 1
ATOM 1443 N N . ILE A 1 189 ? 25.463 13.229 18.702 1.00 84.31 189 ILE A N 1
ATOM 1444 C CA . ILE A 1 189 ? 25.555 14.267 19.738 1.00 84.31 189 ILE A CA 1
ATOM 1445 C C . ILE A 1 189 ? 26.322 15.464 19.161 1.00 84.31 189 ILE A C 1
ATOM 1447 O O . ILE A 1 189 ? 27.418 15.284 18.628 1.00 84.31 189 ILE A O 1
ATOM 1451 N N . ASP A 1 190 ? 25.749 16.667 19.251 1.00 83.88 190 ASP A N 1
ATOM 1452 C CA . ASP A 1 190 ? 26.339 17.930 18.782 1.00 83.88 190 ASP A CA 1
ATOM 1453 C C . ASP A 1 190 ? 26.167 19.012 19.863 1.00 83.88 190 ASP A C 1
ATOM 1455 O O . ASP A 1 190 ? 25.146 19.692 19.945 1.00 83.88 190 ASP A O 1
ATOM 1459 N N . GLY A 1 191 ? 27.154 19.128 20.757 1.00 86.62 191 GLY A N 1
ATOM 1460 C CA . GLY A 1 191 ? 27.061 20.000 21.931 1.00 86.62 191 GLY A CA 1
ATOM 1461 C C . GLY A 1 191 ? 25.998 19.523 22.928 1.00 86.62 191 GLY A C 1
ATOM 1462 O O . GLY A 1 191 ? 26.037 18.375 23.369 1.00 86.62 191 GLY A O 1
ATOM 1463 N N . ASP A 1 192 ? 25.064 20.412 23.278 1.00 83.50 192 ASP A N 1
ATOM 1464 C CA . ASP A 1 192 ? 23.912 20.112 24.148 1.00 83.50 192 ASP A CA 1
ATOM 1465 C C . ASP A 1 192 ? 22.707 19.541 23.373 1.00 83.50 192 ASP A C 1
ATOM 1467 O O . ASP A 1 192 ? 21.679 19.188 23.970 1.00 83.50 192 ASP A O 1
ATOM 1471 N N . ASP A 1 193 ? 22.830 19.447 22.047 1.00 80.69 193 ASP A N 1
ATOM 1472 C CA . ASP A 1 193 ? 21.808 18.904 21.170 1.00 80.69 193 ASP A CA 1
ATOM 1473 C C . ASP A 1 193 ? 22.103 17.445 20.816 1.00 80.69 193 ASP A C 1
ATOM 1475 O O . ASP A 1 193 ? 23.243 16.982 20.717 1.00 80.69 193 ASP A O 1
ATOM 1479 N N . VAL A 1 194 ? 21.024 16.708 20.583 1.00 80.56 194 VAL A N 1
ATOM 1480 C CA . VAL A 1 194 ? 21.050 15.354 20.051 1.00 80.56 194 VAL A CA 1
ATOM 1481 C C . VAL A 1 194 ? 20.271 15.351 18.749 1.00 80.56 194 VAL A C 1
ATOM 1483 O O . VAL A 1 194 ? 19.092 15.703 18.700 1.00 80.56 194 VAL A O 1
ATOM 1486 N N . ILE A 1 195 ? 20.960 14.958 17.693 1.00 83.62 195 ILE A N 1
ATOM 1487 C CA . ILE A 1 195 ? 20.477 14.935 16.327 1.00 83.62 195 ILE A CA 1
ATOM 1488 C C . ILE A 1 195 ? 20.017 13.517 16.016 1.00 83.62 195 ILE A C 1
ATOM 1490 O O . ILE A 1 195 ? 20.816 12.578 15.984 1.00 83.62 195 ILE A O 1
ATOM 1494 N N . TRP A 1 196 ? 18.718 13.382 15.794 1.00 82.19 196 TRP A N 1
ATOM 1495 C CA . TRP A 1 196 ? 18.110 12.163 15.287 1.00 82.19 196 TRP A CA 1
ATOM 1496 C C . TRP A 1 196 ? 17.940 12.306 13.792 1.00 82.19 196 TRP A C 1
ATOM 1498 O O . TRP A 1 196 ? 17.384 13.305 13.332 1.00 82.19 196 TRP A O 1
ATOM 1508 N N . SER A 1 197 ? 18.403 11.318 13.032 1.00 83.06 197 SER A N 1
ATOM 1509 C CA . SER A 1 197 ? 18.155 11.365 11.602 1.00 83.06 197 SER A CA 1
ATOM 1510 C C . SER A 1 197 ? 16.680 11.144 11.311 1.00 83.06 197 SER A C 1
ATOM 1512 O O . SER A 1 197 ? 15.986 10.433 12.045 1.00 83.06 197 SER A O 1
ATOM 1514 N N . ALA A 1 198 ? 16.207 11.717 10.212 1.00 79.44 198 ALA A N 1
ATOM 1515 C CA . ALA A 1 198 ? 14.842 11.519 9.739 1.00 79.44 198 ALA A CA 1
ATOM 1516 C C . ALA A 1 198 ? 14.423 10.037 9.734 1.00 79.44 198 ALA A C 1
ATOM 1518 O O . ALA A 1 198 ? 13.396 9.645 10.284 1.00 79.44 198 ALA A O 1
ATOM 1519 N N . ARG A 1 199 ? 15.298 9.179 9.199 1.00 78.19 199 ARG A N 1
ATOM 1520 C CA . ARG A 1 199 ? 15.087 7.729 9.151 1.00 78.19 199 ARG A CA 1
ATOM 1521 C C . ARG A 1 199 ? 14.926 7.125 10.541 1.00 78.19 199 ARG A C 1
ATOM 1523 O O . ARG A 1 199 ? 14.143 6.192 10.720 1.00 78.19 199 ARG A O 1
ATOM 1530 N N . GLN A 1 200 ? 15.685 7.623 11.519 1.00 81.12 200 GLN A N 1
ATOM 1531 C CA . GLN A 1 200 ? 15.570 7.124 12.878 1.00 81.12 200 GLN A CA 1
ATOM 1532 C C . GLN A 1 200 ? 14.202 7.449 13.476 1.00 81.12 200 GLN A C 1
ATOM 1534 O O . GLN A 1 200 ? 13.575 6.583 14.083 1.00 81.12 200 GLN A O 1
ATOM 1539 N N . LEU A 1 201 ? 13.715 8.666 13.261 1.00 80.31 201 LEU A N 1
ATOM 1540 C CA . LEU A 1 201 ? 12.408 9.101 13.749 1.00 80.31 201 LEU A CA 1
ATOM 1541 C C . LEU A 1 201 ? 11.277 8.305 13.110 1.00 80.31 201 LEU A C 1
ATOM 1543 O O . LEU A 1 201 ? 10.415 7.799 13.824 1.00 80.31 201 LEU A O 1
ATOM 1547 N N . ASP A 1 202 ? 11.341 8.092 11.799 1.00 81.25 202 ASP A N 1
ATOM 1548 C CA . ASP A 1 202 ? 10.383 7.265 11.073 1.00 81.25 202 ASP A CA 1
ATOM 1549 C C . ASP A 1 202 ? 10.315 5.834 11.614 1.00 81.25 202 ASP A C 1
ATOM 1551 O O . ASP A 1 202 ? 9.232 5.265 11.798 1.00 81.25 202 ASP A O 1
ATOM 1555 N N . PHE A 1 203 ? 11.472 5.246 11.921 1.00 81.12 203 PHE A N 1
ATOM 1556 C CA . PHE A 1 203 ? 11.543 3.917 12.513 1.00 81.12 203 PHE A CA 1
ATOM 1557 C C . PHE A 1 203 ? 10.923 3.886 13.917 1.00 81.12 203 PHE A C 1
ATOM 1559 O O . PHE A 1 203 ? 10.143 2.988 14.243 1.00 81.12 203 PHE A O 1
ATOM 1566 N N . ILE A 1 204 ? 11.222 4.892 14.741 1.00 80.19 204 ILE A N 1
ATOM 1567 C CA . ILE A 1 204 ? 10.665 5.025 16.090 1.00 80.19 204 ILE A CA 1
ATOM 1568 C C . ILE A 1 204 ? 9.150 5.189 16.027 1.00 80.19 204 ILE A C 1
ATOM 1570 O O . ILE A 1 204 ? 8.428 4.473 16.719 1.00 80.19 204 ILE A O 1
ATOM 1574 N N . GLN A 1 205 ? 8.657 6.079 15.168 1.00 80.94 205 GLN A N 1
ATOM 1575 C CA . GLN A 1 205 ? 7.234 6.317 14.966 1.00 80.94 205 GLN A CA 1
ATOM 1576 C C . GLN A 1 205 ? 6.525 5.037 14.498 1.00 80.94 205 GLN A C 1
ATOM 1578 O O . GLN A 1 205 ? 5.475 4.683 15.031 1.00 80.94 205 GLN A O 1
ATOM 1583 N N . THR A 1 206 ? 7.137 4.28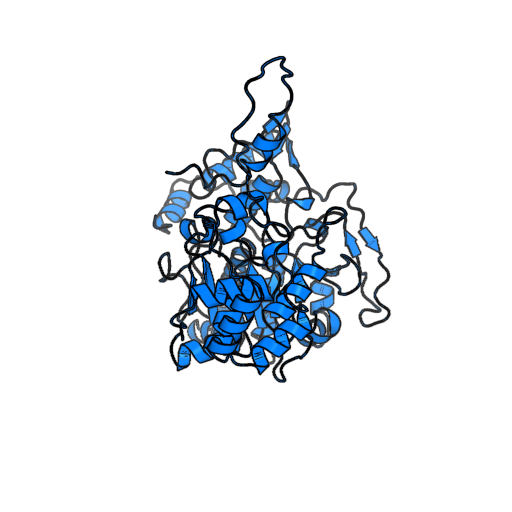2 13.580 1.00 82.50 206 THR A N 1
ATOM 1584 C CA . THR A 1 206 ? 6.638 2.971 13.128 1.00 82.50 206 THR A CA 1
ATOM 1585 C C . THR A 1 206 ? 6.544 1.973 14.281 1.00 82.50 206 THR A C 1
ATOM 1587 O O . THR A 1 206 ? 5.515 1.311 14.455 1.00 82.50 206 THR A O 1
ATOM 1590 N N . GLY A 1 207 ? 7.595 1.873 15.101 1.00 81.00 207 GLY A N 1
ATOM 1591 C CA . GLY A 1 207 ? 7.618 1.003 16.275 1.00 81.00 207 GLY A CA 1
ATOM 1592 C C . GLY A 1 207 ? 6.525 1.378 17.272 1.00 81.00 207 GLY A C 1
ATOM 1593 O O . GLY A 1 207 ? 5.703 0.545 17.648 1.00 81.00 207 GLY A O 1
ATOM 1594 N N . LEU A 1 208 ? 6.441 2.654 17.642 1.00 81.94 208 LEU A N 1
ATOM 1595 C CA . LEU A 1 208 ? 5.423 3.149 18.564 1.00 81.94 208 LEU A CA 1
ATOM 1596 C C . LEU A 1 208 ? 3.994 2.962 18.027 1.00 81.94 208 LEU A C 1
ATOM 1598 O O . LEU A 1 208 ? 3.106 2.583 18.795 1.00 81.94 208 LEU A O 1
ATOM 1602 N N . SER A 1 209 ? 3.764 3.177 16.726 1.00 82.69 209 SER A N 1
ATOM 1603 C CA . SER A 1 209 ? 2.458 2.947 16.087 1.00 82.69 209 SER A CA 1
ATOM 1604 C C . SER A 1 209 ? 2.101 1.455 16.098 1.00 82.69 209 SER A C 1
ATOM 1606 O O . SER A 1 209 ? 0.961 1.091 16.396 1.00 82.69 209 SER A O 1
ATOM 1608 N N . SER A 1 210 ? 3.088 0.567 15.910 1.00 79.69 210 SER A N 1
ATOM 1609 C CA . SER A 1 210 ? 2.917 -0.897 15.973 1.00 79.69 210 SER A CA 1
ATOM 1610 C C . SER A 1 210 ? 2.495 -1.401 17.348 1.00 79.69 210 SER A C 1
ATOM 1612 O O . SER A 1 210 ? 1.773 -2.398 17.450 1.00 79.69 210 SER A O 1
ATOM 1614 N N . PHE A 1 211 ? 2.927 -0.720 18.406 1.00 79.06 211 PHE A N 1
ATOM 1615 C CA . PHE A 1 211 ? 2.497 -1.000 19.776 1.00 79.06 211 PHE A CA 1
ATOM 1616 C C . PHE A 1 211 ? 1.252 -0.211 20.183 1.00 79.06 211 PHE A C 1
ATOM 1618 O O . PHE A 1 211 ? 0.817 -0.308 21.329 1.00 79.06 211 PHE A O 1
ATOM 1625 N N . ASN A 1 212 ? 0.663 0.553 19.256 1.00 80.56 212 ASN A N 1
ATOM 1626 C CA . ASN A 1 212 ? -0.467 1.434 19.515 1.00 80.56 212 ASN A CA 1
ATOM 1627 C C . ASN A 1 212 ? -0.202 2.404 20.685 1.00 80.56 212 ASN A C 1
ATOM 1629 O O . ASN A 1 212 ? -1.115 2.748 21.438 1.00 80.56 212 ASN A O 1
ATOM 1633 N N . LEU A 1 213 ? 1.063 2.799 20.858 1.00 79.81 213 LEU A N 1
ATOM 1634 C CA . LEU A 1 213 ? 1.502 3.774 21.858 1.00 79.81 213 LEU A CA 1
ATOM 1635 C C . LEU A 1 213 ? 1.336 5.196 21.347 1.00 79.81 213 LEU A C 1
ATOM 1637 O O . LEU A 1 213 ? 1.228 6.113 22.156 1.00 79.81 213 LEU A O 1
ATOM 1641 N N . ILE A 1 214 ? 1.310 5.352 20.018 1.00 79.94 214 ILE A N 1
ATOM 1642 C CA . ILE A 1 214 ? 1.055 6.624 19.365 1.00 79.94 214 ILE A CA 1
ATOM 1643 C C . ILE A 1 214 ? -0.206 6.628 18.513 1.00 79.94 214 ILE A C 1
ATOM 1645 O O . ILE A 1 214 ? -0.616 5.598 17.974 1.00 79.94 214 ILE A O 1
ATOM 1649 N N . ASP A 1 215 ? -0.827 7.802 18.420 1.00 84.31 215 ASP A N 1
ATOM 1650 C CA . ASP A 1 215 ? -1.947 8.053 17.528 1.00 84.31 215 ASP A CA 1
ATOM 1651 C C . ASP A 1 215 ? -1.523 9.014 16.422 1.00 84.31 215 ASP A C 1
ATOM 1653 O O . ASP A 1 215 ? -1.483 10.226 16.614 1.00 84.31 215 ASP A O 1
ATOM 1657 N N . THR A 1 216 ? -1.127 8.453 15.281 1.00 84.62 216 THR A N 1
ATOM 1658 C CA . THR A 1 216 ? -0.701 9.240 14.122 1.00 84.62 216 THR A CA 1
ATOM 1659 C C . THR A 1 216 ? -1.916 9.887 13.444 1.00 84.62 216 THR A C 1
ATOM 1661 O O . THR A 1 216 ? -3.017 9.323 13.504 1.00 84.62 216 THR A O 1
ATOM 1664 N N . PRO A 1 217 ? -1.749 11.031 12.750 1.00 86.25 217 PRO A N 1
ATOM 1665 C CA . PRO A 1 217 ? -2.826 11.614 11.950 1.00 86.25 217 PRO A CA 1
ATOM 1666 C C . PRO A 1 217 ? -3.405 10.609 10.947 1.00 86.25 217 PRO A C 1
ATOM 1668 O O . PRO A 1 217 ? -4.622 10.444 10.871 1.00 86.25 217 PRO A O 1
ATOM 1671 N N . LEU A 1 218 ? -2.546 9.848 10.253 1.00 88.75 218 LEU A N 1
ATOM 1672 C CA . LEU A 1 218 ? -2.983 8.791 9.338 1.00 88.75 218 LEU A CA 1
ATOM 1673 C C . LEU A 1 218 ? -3.881 7.764 10.042 1.00 88.75 218 LEU A C 1
ATOM 1675 O O . LEU A 1 218 ? -4.971 7.460 9.558 1.00 88.75 218 LEU A O 1
ATOM 1679 N N . LYS A 1 219 ? -3.460 7.252 11.203 1.00 91.31 219 LYS A N 1
ATOM 1680 C CA . LYS A 1 219 ? -4.235 6.276 11.974 1.00 91.31 219 LYS A CA 1
ATOM 1681 C C . LYS A 1 219 ? -5.599 6.830 12.399 1.00 91.31 219 LYS A C 1
ATOM 1683 O O . LYS A 1 219 ? -6.596 6.115 12.291 1.00 91.31 219 LYS A O 1
ATOM 1688 N N . GLN A 1 220 ? -5.667 8.090 12.837 1.00 91.12 220 GLN A N 1
ATOM 1689 C CA . GLN A 1 220 ? -6.929 8.766 13.167 1.00 91.12 220 GLN A CA 1
ATOM 1690 C C . GLN A 1 220 ? -7.883 8.774 11.972 1.00 91.12 220 GLN A C 1
ATOM 1692 O O . GLN A 1 220 ? -9.013 8.295 12.082 1.00 91.12 220 GLN A O 1
ATOM 169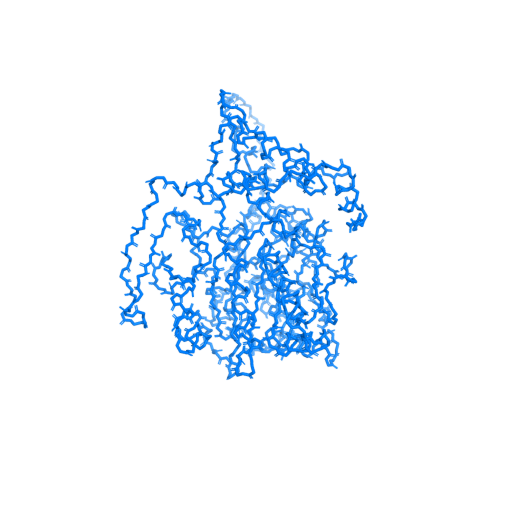7 N N . ARG A 1 221 ? -7.396 9.226 10.814 1.00 93.12 221 ARG A N 1
ATOM 1698 C CA . ARG A 1 221 ? -8.193 9.306 9.587 1.00 93.12 221 ARG A CA 1
ATOM 1699 C C . ARG A 1 221 ? -8.627 7.934 9.079 1.00 93.12 221 ARG A C 1
ATOM 1701 O O . ARG A 1 221 ? -9.776 7.757 8.681 1.00 93.12 221 ARG A O 1
ATOM 1708 N N . LEU A 1 222 ? -7.761 6.926 9.176 1.00 95.62 222 LEU A N 1
ATOM 1709 C CA . LEU A 1 222 ? -8.115 5.547 8.840 1.00 95.62 222 LEU A CA 1
ATOM 1710 C C . LEU A 1 222 ? -9.249 5.010 9.718 1.00 95.62 222 LEU A C 1
ATOM 1712 O O . LEU A 1 222 ? -10.131 4.328 9.203 1.00 95.62 222 LEU A O 1
ATOM 1716 N N . ARG A 1 223 ? -9.303 5.343 11.015 1.00 95.56 223 ARG A N 1
ATOM 1717 C CA . ARG A 1 223 ? -10.457 4.963 11.849 1.00 95.56 223 ARG A CA 1
ATOM 1718 C C . ARG A 1 223 ? -11.752 5.599 11.367 1.00 95.56 223 ARG A C 1
ATOM 1720 O O . ARG A 1 223 ? -12.781 4.928 11.359 1.00 95.56 223 ARG A O 1
ATOM 1727 N N . ASP A 1 224 ? -11.719 6.867 10.982 1.00 94.44 224 ASP A N 1
ATOM 1728 C CA . ASP A 1 224 ? -12.919 7.561 10.512 1.00 94.44 224 ASP A CA 1
ATOM 1729 C C . ASP A 1 224 ? -13.382 7.029 9.151 1.00 94.44 224 ASP A C 1
ATOM 1731 O O . ASP A 1 224 ? -14.580 6.821 8.942 1.00 94.44 224 ASP A O 1
ATOM 1735 N N . LEU A 1 225 ? -12.437 6.676 8.277 1.00 95.69 225 LEU A N 1
ATOM 1736 C CA . LEU A 1 225 ? -12.707 5.949 7.041 1.00 95.69 225 LEU A CA 1
ATOM 1737 C C . LEU A 1 225 ? -13.358 4.581 7.304 1.00 95.69 225 LEU A C 1
ATOM 1739 O O . LEU A 1 225 ? -14.354 4.240 6.663 1.00 95.69 225 LEU A O 1
ATOM 1743 N N . LEU A 1 226 ? -12.828 3.805 8.258 1.00 97.25 226 LEU A N 1
ATOM 1744 C CA . LEU A 1 226 ? -13.373 2.495 8.632 1.00 97.25 226 LEU A CA 1
ATOM 1745 C C . LEU A 1 226 ? -14.798 2.616 9.179 1.00 97.25 226 LEU A C 1
ATOM 1747 O O . LEU A 1 226 ? -15.669 1.863 8.749 1.00 97.25 226 LEU A O 1
ATOM 1751 N N . LYS A 1 227 ? -15.064 3.589 10.064 1.00 96.31 227 LYS A N 1
ATOM 1752 C CA . LYS A 1 227 ? -16.417 3.857 10.586 1.00 96.31 227 LYS A CA 1
ATOM 1753 C C . LYS A 1 227 ? -17.416 4.124 9.463 1.00 96.31 227 LYS A C 1
ATOM 1755 O O . LYS A 1 227 ? -18.508 3.570 9.491 1.00 96.31 227 LYS A O 1
ATOM 1760 N N . ARG A 1 228 ? -17.040 4.946 8.477 1.00 94.12 228 ARG A N 1
ATOM 1761 C CA . ARG A 1 228 ? -17.898 5.278 7.328 1.00 94.12 228 ARG A CA 1
ATOM 1762 C C . ARG A 1 228 ? -18.119 4.077 6.413 1.00 94.12 228 ARG A C 1
ATOM 1764 O O . ARG A 1 228 ? -19.252 3.794 6.048 1.00 94.12 228 ARG A O 1
ATOM 1771 N N . SER A 1 229 ? -17.057 3.346 6.089 1.00 95.31 229 SER A N 1
ATOM 1772 C CA . SER A 1 229 ? -17.131 2.175 5.199 1.00 95.31 229 SER A CA 1
ATOM 1773 C C . SER A 1 229 ? -17.944 1.032 5.820 1.00 95.31 229 SER A C 1
ATOM 1775 O O . SER A 1 229 ? -18.649 0.308 5.124 1.00 95.31 229 SER A O 1
ATOM 1777 N N . CYS A 1 230 ? -17.884 0.888 7.147 1.00 96.88 230 CYS A N 1
ATOM 1778 C CA . CYS A 1 230 ? -18.612 -0.134 7.902 1.00 96.88 230 CYS A CA 1
ATOM 1779 C C . CYS A 1 230 ? -20.014 0.304 8.360 1.00 96.88 230 CYS A C 1
ATOM 1781 O O . CYS A 1 230 ? -20.692 -0.463 9.046 1.00 96.88 230 CYS A O 1
ATOM 1783 N N . ALA A 1 231 ? -20.463 1.512 8.007 1.00 95.75 231 ALA A N 1
ATOM 1784 C CA . ALA A 1 231 ? -21.844 1.922 8.229 1.00 95.75 231 ALA A CA 1
ATOM 1785 C C . ALA A 1 231 ? -22.812 1.060 7.382 1.00 95.75 231 ALA A C 1
ATOM 1787 O O . ALA A 1 231 ? -22.395 0.468 6.381 1.00 95.75 231 ALA A O 1
ATOM 1788 N N . PRO A 1 232 ? -24.109 0.968 7.736 1.00 94.31 232 PRO A N 1
ATOM 1789 C CA . PRO A 1 232 ? -25.076 0.157 6.987 1.00 94.31 232 PRO A CA 1
ATOM 1790 C C . PRO A 1 232 ? -25.150 0.493 5.487 1.00 94.31 232 PRO A C 1
ATOM 1792 O O . PRO A 1 232 ? -25.235 -0.409 4.654 1.00 94.31 232 PRO A O 1
ATOM 1795 N N . ASP A 1 233 ? -25.073 1.779 5.156 1.00 92.38 233 ASP A N 1
ATOM 1796 C CA . ASP A 1 233 ? -25.031 2.356 3.809 1.00 92.38 233 ASP A CA 1
ATOM 1797 C C . ASP A 1 233 ? -23.602 2.651 3.321 1.00 92.38 233 ASP A C 1
ATOM 1799 O O . ASP A 1 233 ? -23.417 3.223 2.248 1.00 92.38 233 ASP A O 1
ATOM 1803 N N . GLY A 1 234 ? -22.595 2.236 4.093 1.00 92.06 234 GLY A N 1
ATOM 1804 C CA . GLY A 1 234 ? -21.190 2.398 3.763 1.00 92.06 234 GLY A CA 1
ATOM 1805 C C . GLY A 1 234 ? -20.818 1.679 2.469 1.00 92.06 234 GLY A C 1
ATOM 1806 O O . GLY A 1 234 ? -21.366 0.631 2.116 1.00 92.06 234 GLY A O 1
ATOM 1807 N N . GLU A 1 235 ? -19.868 2.254 1.747 1.00 92.25 235 GLU A N 1
ATOM 1808 C CA . GLU A 1 235 ? -19.273 1.650 0.561 1.00 92.25 235 GLU A CA 1
ATOM 1809 C C . GLU A 1 235 ? -18.056 0.801 0.954 1.00 92.25 235 GLU A C 1
ATOM 1811 O O . GLU A 1 235 ? -17.361 1.100 1.928 1.00 92.25 235 GLU A O 1
ATOM 1816 N N . SER A 1 236 ? -17.789 -0.265 0.195 1.00 94.50 236 SER A N 1
ATOM 1817 C CA . SER A 1 236 ? -16.606 -1.094 0.434 1.00 94.50 236 SER A CA 1
ATOM 1818 C C . SER A 1 236 ? -15.334 -0.369 -0.009 1.00 94.50 236 SER A C 1
ATOM 1820 O O . SER A 1 236 ? -15.339 0.347 -1.012 1.00 94.50 236 SER A O 1
ATOM 1822 N N . VAL A 1 237 ? -14.239 -0.586 0.719 1.00 96.31 237 VAL A N 1
ATOM 1823 C CA . VAL A 1 237 ? -12.936 0.050 0.494 1.00 96.31 237 VAL A CA 1
ATOM 1824 C C . VAL A 1 237 ? -11.814 -0.985 0.439 1.00 96.31 237 VAL A C 1
ATOM 1826 O O . VAL A 1 237 ? -11.817 -1.981 1.170 1.00 96.31 237 VAL A O 1
ATOM 1829 N N . VAL A 1 238 ? -10.834 -0.736 -0.427 1.00 97.38 238 VAL A N 1
ATOM 1830 C CA . VAL A 1 238 ? -9.584 -1.490 -0.506 1.00 97.38 238 VAL A CA 1
ATOM 1831 C C . VAL A 1 238 ? -8.450 -0.599 -0.017 1.00 97.38 238 VAL A C 1
ATOM 1833 O O . VAL A 1 238 ? -8.182 0.460 -0.576 1.00 97.38 238 VAL A O 1
ATOM 1836 N N . LEU A 1 239 ? -7.772 -1.033 1.037 1.00 97.81 239 LEU A N 1
ATOM 1837 C CA . LEU A 1 239 ? -6.645 -0.339 1.645 1.00 97.81 239 LEU A CA 1
ATOM 1838 C C . LEU A 1 239 ? -5.355 -1.062 1.269 1.00 97.81 239 LEU A C 1
ATOM 1840 O O . LEU A 1 239 ? -5.137 -2.193 1.699 1.00 97.81 239 LEU A O 1
ATOM 1844 N N . VAL A 1 240 ? -4.490 -0.416 0.489 1.00 97.62 240 VAL A N 1
ATOM 1845 C CA . VAL A 1 240 ? -3.178 -0.958 0.120 1.00 97.62 240 VAL A CA 1
ATOM 1846 C C . VAL A 1 240 ? -2.113 -0.281 0.973 1.00 97.62 240 VAL A C 1
ATOM 1848 O O . VAL A 1 240 ? -1.757 0.869 0.734 1.00 97.62 240 VAL A O 1
ATOM 1851 N N . GLY A 1 241 ? -1.626 -0.981 1.995 1.00 96.69 241 GLY A N 1
ATOM 1852 C CA . GLY A 1 241 ? -0.582 -0.491 2.893 1.00 96.69 241 GLY A CA 1
ATOM 1853 C C . GLY A 1 241 ? 0.784 -1.030 2.510 1.00 96.69 241 GLY A C 1
ATOM 1854 O O . GLY A 1 241 ? 1.043 -2.225 2.667 1.00 96.69 241 GLY A O 1
ATOM 1855 N N . TYR A 1 242 ? 1.674 -0.151 2.062 1.00 95.38 242 TYR A N 1
ATOM 1856 C CA . TYR A 1 242 ? 3.051 -0.505 1.749 1.00 95.38 242 TYR A CA 1
ATOM 1857 C C . TYR A 1 242 ? 3.985 -0.233 2.937 1.00 95.38 242 TYR A C 1
ATOM 1859 O O . TYR A 1 242 ? 3.985 0.863 3.500 1.00 95.38 242 TYR A O 1
ATOM 1867 N N . SER A 1 243 ? 4.803 -1.223 3.313 1.00 93.06 243 SER A N 1
ATOM 1868 C CA . SER A 1 243 ? 5.831 -1.096 4.351 1.00 93.06 243 SER A CA 1
ATOM 1869 C C . SER A 1 243 ? 5.241 -0.564 5.667 1.00 93.06 243 SER A C 1
ATOM 1871 O O . SER A 1 243 ? 4.283 -1.142 6.186 1.00 93.06 243 SER A O 1
ATOM 1873 N N . ARG A 1 244 ? 5.747 0.555 6.201 1.00 89.69 244 ARG A N 1
ATOM 1874 C CA . ARG A 1 244 ? 5.231 1.228 7.407 1.00 89.69 244 ARG A CA 1
ATOM 1875 C C . ARG A 1 244 ? 3.716 1.424 7.412 1.00 89.69 244 ARG A C 1
ATOM 1877 O O . ARG A 1 244 ? 3.105 1.145 8.435 1.00 89.69 244 ARG A O 1
ATOM 1884 N N . SER A 1 245 ? 3.090 1.856 6.316 1.00 93.25 245 SER A N 1
ATOM 1885 C CA . SER A 1 245 ? 1.646 2.159 6.318 1.00 93.25 245 SER A CA 1
ATOM 1886 C C . SER A 1 245 ? 0.781 0.944 6.666 1.00 93.25 245 SER A C 1
ATOM 1888 O O . SER A 1 245 ? -0.333 1.074 7.171 1.00 93.25 245 SER A O 1
ATOM 1890 N N . SER A 1 246 ? 1.317 -0.265 6.477 1.00 95.19 246 SER A N 1
ATOM 1891 C CA . SER A 1 246 ? 0.675 -1.508 6.907 1.00 95.19 246 SER A CA 1
ATOM 1892 C C . SER A 1 246 ? 0.485 -1.606 8.435 1.00 95.19 246 SER A C 1
ATOM 1894 O O . SER A 1 246 ? -0.431 -2.297 8.889 1.00 95.19 246 SER A O 1
ATOM 1896 N N . VAL A 1 247 ? 1.306 -0.895 9.217 1.00 93.38 247 VAL A N 1
ATOM 1897 C CA . VAL A 1 247 ? 1.204 -0.750 10.676 1.00 93.38 247 VAL A CA 1
ATOM 1898 C C . VAL A 1 247 ? 0.037 0.156 11.048 1.00 93.38 247 VAL A C 1
ATOM 1900 O O . VAL A 1 247 ? -0.784 -0.218 11.883 1.00 93.38 247 VAL A O 1
ATOM 1903 N N . ASP A 1 248 ? -0.065 1.327 10.418 1.00 92.81 248 ASP A N 1
ATOM 1904 C CA . ASP A 1 248 ? -1.117 2.297 10.732 1.00 92.81 248 ASP A CA 1
ATOM 1905 C C . ASP A 1 248 ? -2.507 1.728 10.397 1.00 92.81 248 ASP A C 1
ATOM 1907 O O . ASP A 1 248 ? -3.437 1.873 11.194 1.00 92.81 248 ASP A O 1
ATOM 1911 N N . ILE A 1 249 ? -2.634 0.971 9.295 1.00 96.50 249 ILE A N 1
ATOM 1912 C CA . ILE A 1 249 ? -3.866 0.231 8.962 1.00 96.50 249 ILE A CA 1
ATOM 1913 C C . ILE A 1 249 ? -4.209 -0.783 10.053 1.00 96.50 249 ILE A C 1
ATOM 1915 O O . ILE A 1 249 ? -5.339 -0.798 10.542 1.00 96.50 249 ILE A O 1
ATOM 1919 N N . ARG A 1 250 ? -3.250 -1.625 10.460 1.00 96.00 250 ARG A N 1
ATOM 1920 C CA . ARG A 1 250 ? -3.460 -2.617 11.525 1.00 96.00 250 ARG A CA 1
ATOM 1921 C C . ARG A 1 250 ? -3.980 -1.947 12.795 1.00 96.00 250 ARG A C 1
ATOM 1923 O O . ARG A 1 250 ? -4.985 -2.386 13.358 1.00 96.00 250 ARG A O 1
ATOM 1930 N N . SER A 1 251 ? -3.296 -0.898 13.241 1.00 93.69 251 SER A N 1
ATOM 1931 C CA . SER A 1 251 ? -3.618 -0.195 14.480 1.00 93.69 251 SER A CA 1
ATOM 1932 C C . SER A 1 251 ? -4.983 0.499 14.397 1.00 93.69 251 SER A C 1
ATOM 1934 O O . SER A 1 251 ? -5.753 0.440 15.356 1.00 93.69 251 SER A O 1
ATOM 1936 N N . ALA A 1 252 ? -5.345 1.072 13.243 1.00 96.06 252 ALA A N 1
ATOM 1937 C CA . ALA A 1 252 ? -6.672 1.643 13.014 1.00 96.06 252 ALA A CA 1
ATOM 1938 C C . ALA A 1 252 ? -7.790 0.584 13.050 1.00 96.06 252 ALA A C 1
ATOM 1940 O O . ALA A 1 252 ? -8.813 0.803 13.702 1.00 96.06 252 ALA A O 1
ATOM 1941 N N . VAL A 1 253 ? -7.592 -0.583 12.422 1.00 97.69 253 VAL A N 1
ATOM 1942 C CA . VAL A 1 253 ? -8.565 -1.693 12.471 1.00 97.69 253 VAL A CA 1
ATOM 1943 C C . VAL A 1 253 ? -8.729 -2.206 13.903 1.00 97.69 253 VAL A C 1
ATOM 1945 O O . VAL A 1 253 ? -9.851 -2.397 14.370 1.00 97.69 253 VAL A O 1
ATOM 1948 N N . GLN A 1 254 ? -7.628 -2.379 14.637 1.00 96.25 254 GLN A N 1
ATOM 1949 C CA . GLN A 1 254 ? -7.669 -2.833 16.027 1.00 96.25 254 GLN A CA 1
ATOM 1950 C C . GLN A 1 254 ? -8.404 -1.838 16.942 1.00 96.25 254 GLN A C 1
ATOM 1952 O O . GLN A 1 254 ? -9.158 -2.251 17.826 1.00 96.25 254 GLN A O 1
ATOM 1957 N N . ASP A 1 255 ? -8.199 -0.534 16.754 1.00 94.81 255 ASP A N 1
ATOM 1958 C CA . ASP A 1 255 ? -8.945 0.504 17.470 1.00 94.81 255 ASP A CA 1
ATOM 1959 C C . ASP A 1 255 ? -10.432 0.485 17.121 1.00 94.81 255 ASP A C 1
ATOM 1961 O O . ASP A 1 255 ? -11.267 0.564 18.020 1.00 94.81 255 ASP A O 1
ATOM 1965 N N . TYR A 1 256 ? -10.768 0.346 15.836 1.00 97.12 256 TYR A N 1
ATOM 1966 C CA . TYR A 1 256 ? -12.155 0.254 15.390 1.00 97.12 256 TYR A CA 1
ATOM 1967 C C . TYR A 1 256 ? -12.873 -0.931 16.051 1.00 97.12 256 TYR A C 1
ATOM 1969 O O . TYR A 1 256 ? -13.936 -0.747 16.639 1.00 97.12 256 TYR A O 1
ATOM 1977 N N . ILE A 1 257 ? -12.262 -2.122 16.051 1.00 97.88 257 ILE A N 1
ATOM 1978 C CA . ILE A 1 257 ? -12.827 -3.313 16.706 1.00 97.88 257 ILE A CA 1
ATOM 1979 C C . ILE A 1 257 ? -13.029 -3.072 18.204 1.00 97.88 257 ILE A C 1
ATOM 1981 O O . ILE A 1 257 ? -14.092 -3.378 18.743 1.00 97.88 257 ILE A O 1
ATOM 1985 N N . ARG A 1 258 ? -12.027 -2.501 18.888 1.00 96.69 258 ARG A N 1
ATOM 1986 C CA . ARG A 1 258 ? -12.132 -2.174 20.318 1.00 96.69 258 ARG A CA 1
ATOM 1987 C C . ARG A 1 258 ? -13.275 -1.206 20.600 1.00 96.69 258 ARG A C 1
ATOM 1989 O O . ARG A 1 258 ? -14.016 -1.435 21.552 1.00 96.69 258 ARG A O 1
ATOM 1996 N N . GLN A 1 259 ? -13.426 -0.171 19.777 1.00 97.00 259 GLN A N 1
ATOM 1997 C CA . GLN A 1 259 ? -14.502 0.804 19.915 1.00 97.00 259 GLN A CA 1
ATOM 1998 C C . GLN A 1 259 ? -15.872 0.147 19.724 1.00 97.00 259 GLN A C 1
ATOM 2000 O O . GLN A 1 259 ? -16.726 0.284 20.590 1.00 97.00 259 GLN A O 1
ATOM 2005 N N . GLN A 1 260 ? -16.066 -0.637 18.659 1.00 98.00 260 GLN A N 1
ATOM 2006 C CA . GLN A 1 260 ? -17.342 -1.320 18.415 1.00 98.00 260 GLN A CA 1
ATOM 2007 C C . GLN A 1 260 ? -17.720 -2.279 19.553 1.00 98.00 260 GLN A C 1
ATOM 2009 O O . GLN A 1 260 ? -18.873 -2.322 19.972 1.00 98.00 260 GLN A O 1
ATOM 2014 N N . LYS A 1 261 ? -16.743 -3.005 20.111 1.00 97.94 261 LYS A N 1
ATOM 2015 C CA . LYS A 1 261 ? -16.971 -3.868 21.280 1.00 97.94 261 LYS A CA 1
ATOM 2016 C C . LYS A 1 261 ? -17.324 -3.063 22.532 1.00 97.94 261 LYS A C 1
ATOM 2018 O O . LYS A 1 261 ? -18.184 -3.486 23.298 1.00 97.94 261 LYS A O 1
ATOM 2023 N N . ALA A 1 262 ? -16.686 -1.910 22.743 1.00 97.44 262 ALA A N 1
ATOM 2024 C CA . ALA A 1 262 ? -17.033 -0.999 23.836 1.00 97.44 262 ALA A CA 1
ATOM 2025 C C . ALA A 1 262 ? -18.455 -0.428 23.683 1.00 97.44 262 ALA A C 1
ATOM 2027 O O . ALA A 1 262 ? -19.142 -0.236 24.683 1.00 97.44 262 ALA A O 1
ATOM 2028 N N . ASP A 1 263 ? -18.914 -0.251 22.442 1.00 97.75 263 ASP A N 1
ATOM 2029 C CA . ASP A 1 263 ? -20.278 0.162 22.098 1.00 97.75 263 ASP A CA 1
ATOM 2030 C C . ASP A 1 263 ? -21.298 -1.001 22.170 1.00 97.75 263 ASP A C 1
ATOM 2032 O O . ASP A 1 263 ? -22.478 -0.819 21.874 1.00 97.75 263 ASP A O 1
ATOM 2036 N N . GLY A 1 264 ? -20.867 -2.198 22.588 1.00 97.88 264 GLY A N 1
ATOM 2037 C CA . GLY A 1 264 ? -21.724 -3.370 22.787 1.00 97.88 264 GLY A CA 1
ATOM 2038 C C . GLY A 1 264 ? -22.033 -4.166 21.518 1.00 97.88 264 GLY A C 1
ATOM 2039 O O . G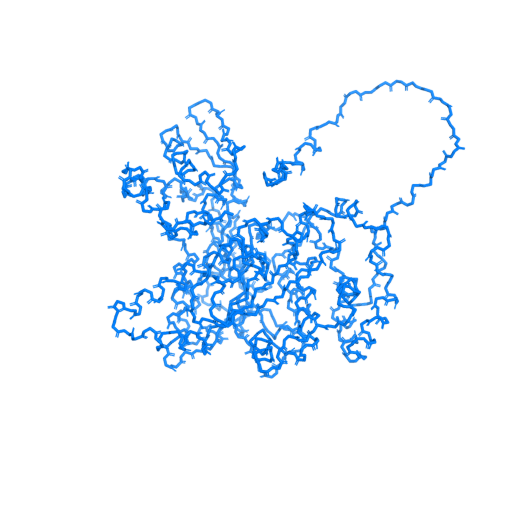LY A 1 264 ? -22.944 -4.992 21.531 1.00 97.88 264 GLY A O 1
ATOM 2040 N N . VAL A 1 265 ? -21.307 -3.938 20.419 1.00 98.00 265 VAL A N 1
ATOM 2041 C CA . VAL A 1 265 ? -21.456 -4.732 19.193 1.00 98.00 265 VAL A CA 1
ATOM 2042 C C . VAL A 1 265 ? -20.737 -6.073 19.355 1.00 98.00 265 VAL A C 1
ATOM 2044 O O . VAL A 1 265 ? -19.556 -6.123 19.706 1.00 98.00 265 VAL A O 1
ATOM 2047 N N . GLU A 1 266 ? -21.447 -7.162 19.062 1.00 98.12 266 GLU A N 1
ATOM 2048 C CA . GLU A 1 266 ? -20.901 -8.521 19.102 1.00 98.12 266 GLU A CA 1
ATOM 2049 C C . GLU A 1 266 ? -19.716 -8.690 18.144 1.00 98.12 266 GLU A C 1
ATOM 2051 O O . GLU A 1 2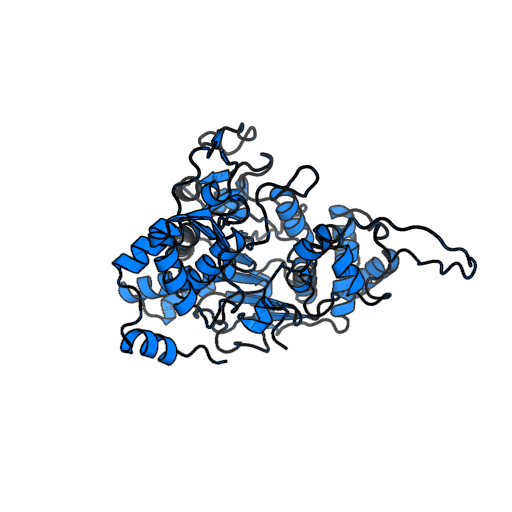66 ? -19.755 -8.252 16.992 1.00 98.12 266 GLU A O 1
ATOM 2056 N N . GLU A 1 267 ? -18.668 -9.377 18.597 1.00 97.19 267 GLU A N 1
ATOM 2057 C CA . GLU A 1 267 ? -17.411 -9.503 17.852 1.00 97.19 267 GLU A CA 1
ATOM 2058 C C . GLU A 1 267 ? -17.597 -10.142 16.468 1.00 97.19 267 GLU A C 1
ATOM 2060 O O . GLU A 1 267 ? -17.063 -9.630 15.486 1.00 97.19 267 GLU A O 1
ATOM 2065 N N . ASP A 1 268 ? -18.427 -11.182 16.359 1.00 97.88 268 ASP A N 1
ATOM 2066 C CA . ASP A 1 268 ? -18.742 -11.827 15.077 1.00 97.88 268 ASP A CA 1
ATOM 2067 C C . ASP A 1 268 ? -19.430 -10.874 14.090 1.00 97.88 268 ASP A C 1
ATOM 2069 O O . ASP A 1 268 ? -19.253 -10.993 12.875 1.00 97.88 268 ASP A O 1
ATOM 2073 N N . VAL A 1 269 ? -20.224 -9.923 14.597 1.00 98.19 269 VAL A N 1
ATOM 2074 C CA . VAL A 1 269 ? -20.872 -8.896 13.771 1.00 98.19 269 VAL A CA 1
ATOM 2075 C C . VAL A 1 269 ? -19.826 -7.899 13.288 1.00 98.19 269 VAL A C 1
ATOM 2077 O O . VAL A 1 269 ? -19.777 -7.621 12.093 1.00 98.19 269 VAL A O 1
ATOM 2080 N N . VAL A 1 270 ? -18.946 -7.422 14.174 1.00 98.31 270 VAL A N 1
ATOM 2081 C CA . VAL A 1 270 ? -17.853 -6.505 13.807 1.00 98.31 270 VAL A CA 1
ATOM 2082 C C . VAL A 1 270 ? -16.939 -7.134 12.755 1.00 98.31 270 VAL A C 1
ATOM 2084 O O . VAL A 1 270 ? -16.659 -6.515 11.728 1.00 98.31 270 VAL A O 1
ATOM 2087 N N . GLN A 1 271 ? -16.501 -8.376 12.982 1.00 98.31 271 GLN A N 1
ATOM 2088 C CA . GLN A 1 271 ? -15.617 -9.087 12.063 1.00 98.31 271 GLN A CA 1
ATOM 2089 C C . GLN A 1 271 ? -16.280 -9.317 10.701 1.00 98.31 271 GLN A C 1
ATOM 2091 O O . GLN A 1 271 ? -15.635 -9.099 9.678 1.00 98.31 271 GLN A O 1
ATOM 2096 N N . ARG A 1 272 ? -17.562 -9.710 10.662 1.00 98.25 272 ARG A N 1
ATOM 2097 C CA . ARG A 1 272 ? -18.302 -9.887 9.401 1.00 98.25 272 ARG A CA 1
ATOM 2098 C C . ARG A 1 272 ? -18.450 -8.571 8.642 1.00 98.25 272 ARG A C 1
ATOM 2100 O O . ARG A 1 272 ? -18.153 -8.532 7.456 1.00 98.25 272 ARG A O 1
ATOM 2107 N N . THR A 1 273 ? -18.826 -7.489 9.323 1.00 98.38 273 THR A N 1
ATOM 2108 C CA . THR A 1 273 ? -18.937 -6.164 8.697 1.00 98.38 273 THR A CA 1
ATOM 2109 C C . THR A 1 273 ? -17.600 -5.716 8.109 1.00 98.38 273 THR A C 1
ATOM 2111 O O . THR A 1 273 ? -17.551 -5.295 6.955 1.00 98.38 273 THR A O 1
ATOM 2114 N N . LEU A 1 274 ? -16.500 -5.864 8.855 1.00 98.56 274 LEU A N 1
ATOM 2115 C CA . LEU A 1 274 ? -15.159 -5.576 8.340 1.00 98.56 274 LEU A CA 1
ATOM 2116 C C . LEU A 1 274 ? -14.820 -6.449 7.132 1.00 98.56 274 LEU A C 1
ATOM 2118 O O . LEU A 1 274 ? -14.293 -5.940 6.150 1.00 98.56 274 LEU A O 1
ATOM 2122 N N . ARG A 1 275 ? -15.149 -7.741 7.173 1.00 98.19 275 ARG A N 1
ATOM 2123 C CA . ARG A 1 275 ? -14.912 -8.662 6.060 1.00 98.19 275 ARG A CA 1
ATOM 2124 C C . ARG A 1 275 ? -15.662 -8.271 4.802 1.00 98.19 275 ARG A C 1
ATOM 2126 O O . ARG A 1 275 ? -15.115 -8.411 3.716 1.00 98.19 275 ARG A O 1
ATOM 2133 N N . ASP A 1 276 ? -16.895 -7.807 4.928 1.00 97.38 276 ASP A N 1
ATOM 2134 C CA . ASP A 1 276 ? -17.745 -7.468 3.786 1.00 97.38 276 ASP A CA 1
ATOM 2135 C C . ASP A 1 276 ? -17.391 -6.094 3.197 1.00 97.38 276 ASP A C 1
ATOM 2137 O O . ASP A 1 276 ? -17.563 -5.856 1.999 1.00 97.38 276 ASP A O 1
ATOM 2141 N N . ARG A 1 277 ? -16.872 -5.182 4.029 1.00 97.44 277 ARG A N 1
ATOM 2142 C CA . ARG A 1 277 ? -16.648 -3.776 3.659 1.00 97.44 277 ARG A CA 1
ATOM 2143 C C . ARG A 1 277 ? -15.190 -3.388 3.466 1.00 97.44 277 ARG A C 1
ATOM 2145 O O . ARG A 1 277 ? -14.927 -2.394 2.801 1.00 97.44 277 ARG A O 1
ATOM 2152 N N . VAL A 1 278 ? -14.238 -4.130 4.020 1.00 98.44 278 VAL A N 1
ATOM 2153 C CA . VAL A 1 278 ? -12.831 -3.721 4.054 1.00 98.44 278 VAL A CA 1
ATOM 2154 C C . VAL A 1 278 ? -11.937 -4.839 3.540 1.00 98.44 278 VAL A C 1
ATOM 2156 O O . VAL A 1 278 ? -11.894 -5.945 4.081 1.00 98.44 278 VAL A O 1
ATOM 2159 N N . THR A 1 279 ? -11.171 -4.516 2.503 1.00 98.50 279 THR A N 1
ATOM 2160 C CA . THR A 1 279 ? -10.062 -5.346 2.024 1.00 98.50 279 THR A CA 1
ATOM 2161 C C . TH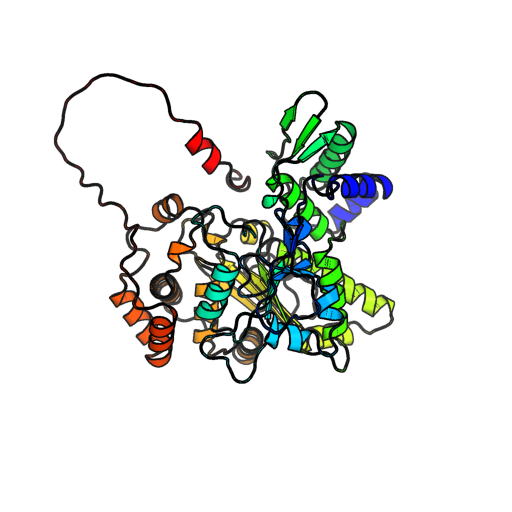R A 1 279 ? -8.762 -4.661 2.386 1.00 98.50 279 THR A C 1
ATOM 2163 O O . THR A 1 279 ? -8.616 -3.463 2.156 1.00 98.50 279 THR A O 1
ATOM 2166 N N . VAL A 1 280 ? -7.815 -5.403 2.947 1.00 98.56 280 VAL A N 1
ATOM 2167 C CA . VAL A 1 280 ? -6.492 -4.881 3.289 1.00 98.56 280 VAL A CA 1
ATOM 2168 C C . VAL A 1 280 ? -5.447 -5.670 2.520 1.00 98.56 280 VAL A C 1
ATOM 2170 O O . VAL A 1 280 ? -5.256 -6.861 2.757 1.00 98.56 280 VAL A O 1
ATOM 2173 N N . VAL A 1 281 ? -4.746 -4.989 1.620 1.00 98.38 281 VAL A N 1
ATOM 2174 C CA . VAL A 1 281 ? -3.584 -5.530 0.921 1.00 98.38 281 VAL A CA 1
ATOM 2175 C C . VAL A 1 281 ? -2.336 -4.954 1.564 1.00 98.38 281 VAL A C 1
ATOM 2177 O O . VAL A 1 281 ? -2.128 -3.743 1.556 1.00 98.38 281 VAL A O 1
ATOM 2180 N N . THR A 1 282 ? -1.492 -5.801 2.139 1.00 98.06 282 THR A N 1
ATOM 2181 C CA . THR A 1 282 ? -0.230 -5.353 2.734 1.00 98.06 282 THR A CA 1
ATOM 2182 C C . THR A 1 282 ? 0.917 -5.758 1.833 1.00 98.06 282 THR A C 1
ATOM 2184 O O . THR A 1 282 ? 1.025 -6.937 1.497 1.00 98.06 282 THR A O 1
ATOM 2187 N N . VAL A 1 283 ? 1.799 -4.824 1.510 1.00 97.06 283 VAL A N 1
ATOM 2188 C CA . VAL A 1 283 ? 2.998 -5.090 0.712 1.00 97.06 283 VAL A CA 1
ATOM 2189 C C . VAL A 1 283 ? 4.219 -4.904 1.596 1.00 97.06 283 VAL A C 1
ATOM 2191 O O . VAL A 1 283 ? 4.399 -3.818 2.143 1.00 97.06 283 VAL A O 1
ATOM 2194 N N . GLY A 1 284 ? 5.029 -5.951 1.763 1.00 94.31 284 GLY A N 1
ATOM 2195 C CA . GLY A 1 284 ? 6.207 -5.904 2.630 1.00 94.31 284 GLY A CA 1
ATOM 2196 C C . GLY A 1 284 ? 5.839 -5.464 4.051 1.00 94.31 284 GLY A C 1
ATOM 2197 O O . GLY A 1 284 ? 6.331 -4.457 4.545 1.00 94.31 284 GLY A O 1
ATOM 2198 N N . SER A 1 285 ? 4.869 -6.134 4.679 1.00 93.75 285 SER A N 1
ATOM 2199 C CA . SER A 1 285 ? 4.321 -5.681 5.965 1.00 93.75 285 SER A CA 1
ATOM 2200 C C . SER A 1 285 ? 5.408 -5.504 7.035 1.00 93.75 285 SER A C 1
ATOM 2202 O O . SER A 1 285 ? 6.271 -6.363 7.200 1.00 93.75 285 SER A O 1
ATOM 2204 N N . ALA A 1 286 ? 5.316 -4.413 7.797 1.00 89.94 286 ALA A N 1
ATOM 2205 C CA . ALA A 1 286 ? 6.226 -4.079 8.893 1.00 89.94 286 ALA A CA 1
ATOM 2206 C C . ALA A 1 286 ? 5.649 -4.446 10.275 1.00 89.94 286 ALA A C 1
ATOM 2208 O O . ALA A 1 286 ? 6.043 -3.876 11.293 1.00 89.94 286 ALA A O 1
ATOM 2209 N N . THR A 1 287 ? 4.666 -5.351 10.331 1.00 90.06 287 THR A N 1
ATOM 2210 C CA . THR A 1 287 ? 4.028 -5.758 11.587 1.00 90.06 287 THR A CA 1
ATOM 2211 C C . THR A 1 287 ? 3.783 -7.260 11.653 1.00 90.06 287 THR A C 1
ATOM 2213 O O . THR A 1 287 ? 3.468 -7.902 10.656 1.00 90.06 287 THR A O 1
ATOM 2216 N N . ALA A 1 288 ? 3.893 -7.816 12.860 1.00 89.62 288 ALA A N 1
ATOM 2217 C CA . ALA A 1 288 ? 3.891 -9.260 13.088 1.00 89.62 288 ALA A CA 1
ATOM 2218 C C . ALA A 1 288 ? 2.485 -9.872 13.187 1.00 89.62 288 ALA A C 1
ATOM 2220 O O . ALA A 1 288 ? 2.351 -11.052 13.513 1.00 89.62 288 ALA A O 1
ATOM 2221 N N . GLY A 1 289 ? 1.426 -9.088 12.986 1.00 94.31 289 GLY A N 1
ATOM 2222 C CA . GLY A 1 289 ? 0.072 -9.619 12.999 1.00 94.31 289 GLY A CA 1
ATOM 2223 C C . GLY A 1 289 ? -1.010 -8.585 12.740 1.00 94.31 289 GLY A C 1
ATOM 2224 O O . GLY A 1 289 ? -0.799 -7.391 12.905 1.00 94.31 289 GLY A O 1
ATOM 2225 N N . TYR A 1 290 ? -2.186 -9.071 12.378 1.00 96.88 290 TYR A N 1
ATOM 2226 C CA . TYR A 1 290 ? -3.383 -8.323 12.050 1.00 96.88 290 TYR A CA 1
ATOM 2227 C C . TYR A 1 290 ? -4.572 -8.882 12.837 1.00 96.88 290 TYR A C 1
ATOM 2229 O O . TYR A 1 290 ? -4.620 -10.087 13.098 1.00 96.88 290 TYR A O 1
ATOM 2237 N N . PRO A 1 291 ? -5.501 -8.019 13.284 1.00 97.25 291 PRO A N 1
ATOM 2238 C CA . PRO A 1 291 ? -6.737 -8.484 13.897 1.00 97.25 291 PRO A CA 1
ATOM 2239 C C . PRO A 1 291 ? -7.615 -9.201 12.864 1.00 97.25 291 PRO A C 1
ATOM 2241 O O . PRO A 1 291 ? -7.506 -8.946 11.670 1.00 97.25 291 PRO A O 1
ATOM 2244 N N . ASP A 1 292 ? -8.519 -10.059 13.322 1.00 98.38 292 ASP A N 1
ATOM 2245 C CA . ASP A 1 292 ? -9.520 -10.674 12.451 1.00 98.38 292 ASP A CA 1
ATOM 2246 C C . ASP A 1 292 ? -10.549 -9.646 11.955 1.00 98.38 292 ASP A C 1
ATOM 2248 O O . ASP A 1 292 ? -10.769 -8.598 12.565 1.00 98.38 292 ASP A O 1
ATOM 2252 N N . GLY A 1 293 ? -11.223 -9.978 10.853 1.00 97.94 293 GLY A N 1
ATOM 2253 C CA . GLY A 1 293 ? -12.309 -9.183 10.285 1.00 97.94 293 GLY A CA 1
ATOM 2254 C C . GLY A 1 293 ? -12.088 -8.932 8.800 1.00 97.94 293 GLY A C 1
ATOM 2255 O O . GLY A 1 293 ? -12.690 -9.653 8.006 1.00 97.94 293 GLY A O 1
ATOM 2256 N N . PRO A 1 294 ? -11.227 -7.972 8.412 1.00 98.62 294 PRO A N 1
ATOM 2257 C CA . PRO A 1 294 ? -11.011 -7.619 7.010 1.00 98.62 294 PRO A CA 1
ATOM 2258 C C . PRO A 1 294 ? -10.620 -8.797 6.111 1.00 98.62 294 PRO A C 1
ATOM 2260 O O . PRO A 1 294 ? -10.057 -9.797 6.557 1.00 98.62 294 PRO A O 1
ATOM 2263 N N . ALA A 1 295 ? -10.871 -8.647 4.811 1.00 98.62 295 ALA A N 1
ATOM 2264 C CA . ALA A 1 295 ? -10.307 -9.532 3.798 1.00 98.62 295 ALA A CA 1
ATOM 2265 C C . ALA A 1 295 ? -8.828 -9.187 3.575 1.00 98.62 295 ALA A C 1
ATOM 2267 O O . ALA A 1 295 ? -8.510 -8.192 2.920 1.00 98.62 295 ALA A O 1
ATOM 2268 N N . TYR A 1 296 ? -7.924 -9.983 4.148 1.00 98.69 296 TYR A N 1
ATOM 2269 C CA . TYR A 1 296 ? -6.484 -9.734 4.077 1.00 98.69 296 TYR A CA 1
ATOM 2270 C C . TYR A 1 296 ? -5.816 -10.422 2.885 1.00 98.69 296 TYR A C 1
ATOM 2272 O O . TYR A 1 296 ? -5.993 -11.621 2.661 1.00 98.69 296 TYR A O 1
ATOM 2280 N N . VAL A 1 297 ? -4.971 -9.670 2.177 1.00 98.56 297 VAL A N 1
ATOM 2281 C CA . VAL A 1 297 ? -4.004 -10.178 1.197 1.00 98.56 297 VAL A CA 1
ATOM 2282 C C . VAL A 1 297 ? -2.609 -9.699 1.606 1.00 98.56 297 VAL A C 1
ATOM 2284 O O . VAL A 1 297 ? -2.312 -8.507 1.558 1.00 98.56 297 VAL A O 1
ATOM 2287 N N . HIS A 1 298 ? -1.735 -10.619 2.006 1.00 98.25 298 HIS A N 1
ATOM 2288 C CA . HIS A 1 298 ? -0.355 -10.315 2.381 1.00 98.25 298 HIS A CA 1
ATOM 2289 C C . HIS A 1 298 ? 0.601 -10.661 1.249 1.00 98.25 298 HIS A C 1
ATOM 2291 O O . HIS A 1 298 ? 0.741 -11.826 0.879 1.00 98.25 298 HIS A O 1
ATOM 2297 N N . LEU A 1 299 ? 1.284 -9.647 0.731 1.00 97.75 299 LEU A N 1
ATOM 2298 C CA . LEU A 1 299 ? 2.261 -9.739 -0.341 1.00 97.75 299 LEU A CA 1
ATOM 2299 C C . LEU A 1 299 ? 3.665 -9.455 0.198 1.00 97.75 299 LEU A C 1
ATOM 2301 O O . LEU A 1 299 ? 3.900 -8.395 0.776 1.00 97.75 299 LEU A O 1
ATOM 2305 N N . ALA A 1 300 ? 4.601 -10.382 -0.002 1.00 96.62 300 ALA A N 1
ATOM 2306 C CA . ALA A 1 300 ? 6.007 -10.168 0.345 1.00 96.62 300 ALA A CA 1
ATOM 2307 C C . ALA A 1 300 ? 6.931 -11.141 -0.393 1.00 96.62 300 ALA A C 1
ATOM 2309 O O . ALA A 1 300 ? 6.641 -12.343 -0.443 1.00 96.62 300 ALA A O 1
ATOM 2310 N N . ALA A 1 301 ? 8.068 -10.638 -0.876 1.00 95.06 301 ALA A N 1
ATOM 2311 C CA . ALA A 1 301 ? 9.164 -11.488 -1.324 1.00 95.06 301 ALA A CA 1
ATOM 2312 C C . ALA A 1 301 ? 9.768 -12.251 -0.132 1.00 95.06 301 ALA A C 1
ATOM 2314 O O . ALA A 1 301 ? 9.781 -11.746 0.993 1.00 95.06 301 ALA A O 1
ATOM 2315 N N . PHE A 1 302 ? 10.300 -13.454 -0.349 1.00 92.44 302 PHE A N 1
ATOM 2316 C CA . PHE A 1 302 ? 11.011 -14.184 0.710 1.00 92.44 302 PHE A CA 1
ATOM 2317 C C . PHE A 1 302 ? 12.315 -13.490 1.129 1.00 92.44 302 PHE A C 1
ATOM 2319 O O . PHE A 1 302 ? 12.760 -13.636 2.266 1.00 92.44 302 PHE A O 1
ATOM 2326 N N . GLU A 1 303 ? 12.910 -12.734 0.212 1.00 91.00 303 GLU A N 1
ATOM 2327 C CA . GLU A 1 303 ? 14.161 -11.997 0.367 1.00 91.00 303 GLU A CA 1
ATOM 2328 C C . GLU A 1 303 ? 13.973 -10.615 0.999 1.00 91.00 303 GLU A C 1
ATOM 2330 O O . GLU A 1 303 ? 14.969 -9.958 1.303 1.00 91.00 303 GLU A O 1
ATOM 2335 N N . ASP A 1 304 ? 12.725 -10.178 1.198 1.00 90.88 304 ASP A N 1
ATOM 2336 C CA . ASP A 1 304 ? 12.392 -8.923 1.865 1.00 90.88 304 ASP A CA 1
ATOM 2337 C C . ASP A 1 304 ? 12.829 -8.984 3.343 1.00 90.88 304 ASP A C 1
ATOM 2339 O O . ASP A 1 304 ? 12.236 -9.727 4.141 1.00 90.88 304 ASP A O 1
ATOM 2343 N N . PRO A 1 305 ? 13.860 -8.218 3.746 1.00 85.38 305 PRO A N 1
ATOM 2344 C CA . PRO A 1 305 ? 14.386 -8.283 5.104 1.00 85.38 305 PRO A CA 1
ATOM 2345 C C . PRO A 1 305 ? 13.383 -7.763 6.138 1.00 85.38 305 PRO A C 1
ATOM 2347 O O . PRO A 1 305 ? 13.352 -8.270 7.257 1.00 85.38 305 PRO A O 1
ATOM 2350 N N . LEU A 1 306 ? 12.534 -6.794 5.779 1.00 85.38 306 LEU A N 1
ATOM 2351 C CA . LEU A 1 306 ? 11.552 -6.245 6.707 1.00 85.38 306 LEU A CA 1
ATOM 2352 C C . LEU A 1 306 ? 10.430 -7.256 6.947 1.00 85.38 306 LEU A C 1
ATOM 2354 O O . LEU A 1 306 ? 10.151 -7.621 8.090 1.00 85.38 306 LEU A O 1
ATOM 2358 N N . ALA A 1 307 ? 9.836 -7.774 5.869 1.00 88.31 307 ALA A N 1
ATOM 2359 C CA . ALA A 1 307 ? 8.731 -8.720 5.984 1.00 88.31 307 ALA A CA 1
ATOM 2360 C C . ALA A 1 307 ? 9.160 -10.047 6.626 1.00 88.31 307 ALA A C 1
ATOM 2362 O O . ALA A 1 307 ? 8.393 -10.644 7.382 1.00 88.31 307 ALA A O 1
ATOM 2363 N N . SER A 1 308 ? 10.387 -10.504 6.357 1.00 85.88 308 SER A N 1
ATOM 2364 C CA . SER A 1 308 ? 10.920 -11.729 6.962 1.00 85.88 308 SER A CA 1
ATOM 2365 C C . SER A 1 308 ? 11.279 -11.570 8.443 1.00 85.88 308 SER A C 1
ATOM 2367 O O . SER A 1 308 ? 11.077 -12.512 9.212 1.00 85.88 308 SER A O 1
ATOM 2369 N N . ALA A 1 309 ? 11.768 -10.399 8.865 1.00 83.38 309 ALA A N 1
ATOM 2370 C CA . ALA A 1 309 ? 12.158 -10.154 10.252 1.00 83.38 309 ALA A CA 1
ATOM 2371 C C . ALA A 1 309 ? 10.968 -9.824 11.167 1.00 83.38 309 ALA A C 1
ATOM 2373 O O . ALA A 1 309 ? 10.888 -10.336 12.286 1.00 83.38 309 ALA A O 1
ATOM 2374 N N . SER A 1 310 ? 10.052 -8.964 10.713 1.00 81.50 310 SER A N 1
ATOM 2375 C CA . SER A 1 310 ? 9.002 -8.384 11.561 1.00 81.50 310 SER A CA 1
ATOM 2376 C C . SER A 1 310 ? 7.591 -8.480 10.986 1.00 81.50 310 SER A C 1
ATOM 2378 O O . SER A 1 310 ? 6.635 -8.209 11.713 1.00 81.50 310 SER A O 1
ATOM 2380 N N . GLY A 1 311 ? 7.446 -8.880 9.723 1.00 88.62 311 GLY A N 1
ATOM 2381 C CA . GLY A 1 311 ? 6.174 -8.916 9.011 1.00 88.62 311 GLY A CA 1
ATOM 2382 C C . GLY A 1 311 ? 5.363 -10.203 9.160 1.00 88.62 311 GLY A C 1
ATOM 2383 O O . GLY A 1 311 ? 5.668 -11.115 9.939 1.00 88.62 311 GLY A O 1
ATOM 2384 N N . VAL A 1 312 ? 4.305 -10.269 8.353 1.00 90.75 312 VAL A N 1
ATOM 2385 C CA . VAL A 1 312 ? 3.453 -11.442 8.148 1.00 90.75 312 VAL A CA 1
ATOM 2386 C C . VAL A 1 312 ? 3.727 -12.028 6.763 1.00 90.75 312 VAL A C 1
ATOM 2388 O O . VAL A 1 312 ? 3.600 -11.351 5.745 1.00 90.75 312 VAL A O 1
ATOM 2391 N N . THR A 1 313 ? 4.079 -13.312 6.724 1.00 92.81 313 THR A N 1
ATOM 2392 C CA . THR A 1 313 ? 4.262 -14.113 5.506 1.00 92.81 313 THR A CA 1
ATOM 2393 C C . THR A 1 313 ? 3.706 -15.522 5.727 1.00 92.81 313 THR A C 1
ATOM 2395 O O . THR A 1 313 ? 3.413 -15.916 6.854 1.00 92.81 313 THR A O 1
ATOM 2398 N N . SER A 1 314 ? 3.609 -16.337 4.677 1.00 91.88 314 SER A N 1
ATOM 2399 C CA . SER A 1 314 ? 3.222 -17.751 4.824 1.00 91.88 314 SER A CA 1
ATOM 2400 C C . SER A 1 314 ? 4.191 -18.560 5.699 1.00 91.88 314 SER A C 1
ATOM 2402 O O . SER A 1 314 ? 3.794 -19.569 6.276 1.00 91.88 314 SER A O 1
ATOM 2404 N N . LYS A 1 315 ? 5.452 -18.122 5.823 1.00 90.75 315 LYS A N 1
ATOM 2405 C CA . LYS A 1 315 ? 6.492 -18.785 6.630 1.00 90.75 315 LYS A CA 1
ATOM 2406 C C . LYS A 1 315 ? 6.664 -18.168 8.022 1.00 90.75 315 LYS A C 1
ATOM 2408 O O . LYS A 1 315 ? 7.167 -18.835 8.922 1.00 90.75 315 LYS A O 1
ATOM 2413 N N . HIS A 1 316 ? 6.245 -16.918 8.213 1.00 87.75 316 HIS A N 1
ATOM 2414 C CA . HIS A 1 316 ? 6.456 -16.155 9.443 1.00 87.75 316 HIS A CA 1
ATOM 2415 C C . HIS A 1 316 ? 5.162 -15.481 9.895 1.00 87.75 316 HIS A C 1
ATOM 2417 O O . HIS A 1 316 ? 4.557 -14.726 9.145 1.00 87.75 316 HIS A O 1
ATOM 2423 N N . ASN A 1 317 ? 4.751 -15.730 11.141 1.00 89.75 317 ASN A N 1
ATOM 2424 C CA . ASN A 1 317 ? 3.554 -15.132 11.748 1.00 89.75 317 ASN A CA 1
ATOM 2425 C C . ASN A 1 317 ? 2.232 -15.395 10.992 1.00 89.75 317 ASN A C 1
ATOM 2427 O O . ASN A 1 317 ? 1.266 -14.656 11.172 1.00 89.75 317 ASN A O 1
ATOM 2431 N N . ALA A 1 318 ? 2.145 -16.461 10.187 1.00 94.69 318 ALA A N 1
ATOM 2432 C CA . ALA A 1 318 ? 0.946 -16.779 9.405 1.00 94.69 318 ALA A CA 1
ATOM 2433 C C . ALA A 1 318 ? -0.320 -16.952 10.271 1.00 94.69 318 ALA A C 1
ATOM 2435 O O . ALA A 1 318 ? -1.408 -16.541 9.888 1.00 94.69 318 ALA A O 1
ATOM 2436 N N . ASN A 1 319 ? -0.176 -17.495 11.483 1.00 95.69 319 ASN A N 1
ATOM 2437 C CA . ASN A 1 319 ? -1.268 -17.653 12.450 1.00 95.69 319 ASN A CA 1
ATOM 2438 C C . ASN A 1 319 ? -1.739 -16.334 13.090 1.00 95.69 319 ASN A C 1
ATOM 2440 O O . ASN A 1 319 ? -2.684 -16.343 13.874 1.00 95.69 319 ASN A O 1
ATOM 2444 N N . ARG A 1 320 ? -1.061 -15.219 12.807 1.00 95.38 320 ARG A N 1
ATOM 2445 C CA . ARG A 1 320 ? -1.406 -13.876 13.284 1.00 95.38 320 ARG A CA 1
ATOM 2446 C C . ARG A 1 320 ? -1.813 -12.961 12.133 1.00 95.38 320 ARG A C 1
ATOM 2448 O O . ARG A 1 320 ? -1.940 -11.772 12.354 1.00 95.38 320 ARG A O 1
ATOM 2455 N N . ALA A 1 321 ? -2.002 -13.476 10.923 1.00 96.50 321 ALA A N 1
ATOM 2456 C CA . ALA A 1 321 ? -2.273 -12.687 9.720 1.00 96.50 321 ALA A CA 1
ATOM 2457 C C . ALA A 1 321 ? -3.709 -12.138 9.613 1.00 96.50 321 ALA A C 1
ATOM 2459 O O . ALA A 1 321 ? -4.065 -11.515 8.623 1.00 96.50 321 ALA A O 1
ATOM 2460 N N . GLY A 1 322 ? -4.550 -12.383 10.612 1.00 97.56 322 GLY A N 1
ATOM 2461 C CA . GLY A 1 322 ? -5.992 -12.269 10.461 1.00 97.56 322 GLY A CA 1
ATOM 2462 C C . GLY A 1 322 ? -6.584 -13.535 9.833 1.00 97.56 322 GLY A C 1
ATOM 2463 O O . GLY A 1 322 ? -5.979 -14.220 9.002 1.00 97.56 322 GLY A O 1
ATOM 2464 N N . LYS A 1 323 ? -7.780 -13.887 10.285 1.00 97.44 323 LYS A N 1
ATOM 2465 C CA . LYS A 1 323 ? -8.512 -15.075 9.857 1.00 97.44 323 LYS A CA 1
ATOM 2466 C C . LYS A 1 323 ? -8.809 -15.041 8.358 1.00 97.44 323 LYS A C 1
ATOM 2468 O O . LYS A 1 323 ? -9.314 -14.049 7.839 1.00 97.44 323 LYS A O 1
ATOM 2473 N N . ASP A 1 324 ? -8.565 -16.173 7.699 1.00 97.00 324 ASP A N 1
ATOM 2474 C CA . ASP A 1 324 ? -8.776 -16.383 6.261 1.00 97.00 324 ASP A CA 1
ATOM 2475 C C . ASP A 1 324 ? -7.881 -15.492 5.366 1.00 97.00 324 ASP A C 1
ATOM 2477 O O . ASP A 1 324 ? -8.222 -15.203 4.217 1.00 97.00 324 ASP A O 1
ATOM 2481 N N . ALA A 1 325 ? -6.728 -15.039 5.870 1.00 98.12 325 ALA A N 1
ATOM 2482 C CA . ALA A 1 325 ? -5.786 -14.247 5.084 1.00 98.12 325 ALA A CA 1
ATOM 2483 C C . ALA A 1 325 ? -5.209 -15.026 3.888 1.00 98.12 325 ALA A C 1
ATOM 2485 O O . ALA A 1 325 ? -4.861 -16.206 3.983 1.00 98.12 325 ALA A O 1
ATOM 2486 N N . VAL A 1 326 ? -5.061 -14.335 2.758 1.00 98.31 326 VAL A N 1
ATOM 2487 C CA . VAL A 1 326 ? -4.407 -14.844 1.548 1.00 98.31 326 VAL A CA 1
ATOM 2488 C C . VAL A 1 326 ? -2.941 -14.435 1.553 1.00 98.31 326 VAL A C 1
ATOM 2490 O O . VAL A 1 326 ? -2.622 -13.263 1.734 1.00 98.31 326 VAL A O 1
ATOM 2493 N N . PHE A 1 327 ? -2.045 -15.388 1.294 1.00 97.81 327 PHE A N 1
ATOM 2494 C CA . PHE A 1 327 ? -0.608 -15.134 1.211 1.00 97.81 327 PHE A CA 1
ATOM 2495 C C . PHE A 1 327 ? -0.103 -15.222 -0.225 1.00 97.81 327 PHE A C 1
ATOM 2497 O O . PHE A 1 327 ? -0.206 -16.246 -0.905 1.00 97.81 327 PHE A O 1
ATOM 2504 N N . LEU A 1 328 ? 0.512 -14.134 -0.657 1.00 97.31 328 LEU A N 1
ATOM 2505 C CA . LEU A 1 328 ? 1.171 -13.951 -1.933 1.00 97.31 328 LEU A CA 1
ATOM 2506 C C . LEU A 1 328 ? 2.673 -13.817 -1.658 1.00 97.31 328 LEU A C 1
ATOM 2508 O O . LEU A 1 328 ? 3.216 -12.720 -1.600 1.00 97.31 328 LEU A O 1
ATOM 2512 N N . ASN A 1 329 ? 3.341 -14.942 -1.401 1.00 95.62 329 ASN A N 1
ATOM 2513 C CA . ASN A 1 329 ? 4.796 -14.966 -1.265 1.00 95.62 329 ASN A CA 1
ATOM 2514 C C . ASN A 1 329 ? 5.462 -15.474 -2.532 1.00 95.62 329 ASN A C 1
ATOM 2516 O O . ASN A 1 329 ? 4.924 -16.372 -3.176 1.00 95.62 329 ASN A O 1
ATOM 2520 N N . PHE A 1 330 ? 6.623 -14.904 -2.837 1.00 95.00 330 PHE A N 1
ATOM 2521 C CA . PHE A 1 330 ? 7.348 -15.137 -4.078 1.00 95.00 330 PHE A CA 1
ATOM 2522 C C . PHE A 1 330 ? 8.851 -14.953 -3.887 1.00 95.00 330 PHE A C 1
ATOM 2524 O O . PHE A 1 330 ? 9.292 -14.402 -2.876 1.00 95.00 330 PHE A O 1
ATOM 2531 N N . THR A 1 331 ? 9.626 -15.431 -4.854 1.00 92.94 331 THR A N 1
ATOM 2532 C CA . THR A 1 331 ? 11.082 -15.282 -4.866 1.00 92.94 331 THR A CA 1
ATOM 2533 C C . THR A 1 331 ? 11.443 -14.008 -5.620 1.00 92.94 331 THR A C 1
ATOM 2535 O O . THR A 1 331 ? 11.063 -13.825 -6.777 1.00 92.94 331 THR A O 1
ATOM 2538 N N . SER A 1 332 ? 12.174 -13.109 -4.971 1.00 91.81 332 SER A N 1
ATOM 2539 C CA . SER A 1 332 ? 12.732 -11.926 -5.617 1.00 91.81 332 SER A CA 1
ATOM 2540 C C . SER A 1 332 ? 13.806 -12.335 -6.637 1.00 91.81 332 SER A C 1
ATOM 2542 O O . SER A 1 332 ? 14.658 -13.169 -6.325 1.00 91.81 332 SER A O 1
ATOM 2544 N N . PRO A 1 333 ? 13.830 -11.748 -7.848 1.00 90.31 333 PRO A N 1
ATOM 2545 C CA . PRO A 1 333 ? 14.961 -11.894 -8.760 1.00 90.31 333 PRO A CA 1
ATOM 2546 C C . PRO A 1 333 ? 16.189 -11.087 -8.302 1.00 90.31 333 PRO A C 1
ATOM 2548 O O . PRO A 1 333 ? 17.272 -11.270 -8.855 1.00 90.31 333 PRO A O 1
ATOM 2551 N N . PHE A 1 334 ? 16.030 -10.200 -7.314 1.00 85.94 334 PHE A N 1
ATOM 2552 C CA . PHE A 1 334 ? 17.111 -9.432 -6.704 1.00 85.94 334 PHE A CA 1
ATOM 2553 C C . PHE A 1 334 ? 17.734 -10.222 -5.547 1.00 85.94 334 PHE A C 1
ATOM 2555 O O . PHE A 1 334 ? 17.056 -11.007 -4.884 1.00 85.94 334 PHE A O 1
ATOM 2562 N N . ALA A 1 335 ? 19.031 -10.019 -5.290 1.00 74.81 335 ALA A N 1
ATOM 2563 C CA . ALA A 1 335 ? 19.738 -10.762 -4.248 1.00 74.81 335 ALA A CA 1
ATOM 2564 C C . ALA A 1 335 ? 19.078 -10.634 -2.867 1.00 74.81 335 ALA A C 1
ATOM 2566 O O . ALA A 1 335 ? 18.452 -9.632 -2.517 1.00 74.81 335 ALA A O 1
ATOM 2567 N N . ARG A 1 336 ? 19.287 -11.651 -2.029 1.00 67.38 336 ARG A N 1
ATOM 2568 C CA . ARG A 1 336 ? 18.854 -11.622 -0.632 1.00 67.38 336 ARG A CA 1
ATOM 2569 C C . ARG A 1 336 ? 19.489 -10.440 0.102 1.00 67.38 336 ARG A C 1
ATOM 2571 O O . ARG A 1 336 ? 20.701 -10.264 0.052 1.00 67.38 336 ARG A O 1
ATOM 2578 N N . GLY A 1 337 ? 18.664 -9.657 0.797 1.00 64.75 337 GLY A N 1
ATOM 2579 C CA . GLY A 1 337 ? 19.104 -8.425 1.456 1.00 64.75 337 GLY A CA 1
ATOM 2580 C C . GLY A 1 337 ? 19.237 -7.223 0.514 1.00 64.75 337 GLY A C 1
ATOM 2581 O O . GLY A 1 337 ? 19.474 -6.119 0.997 1.00 64.75 337 GLY A O 1
ATOM 2582 N N . ALA A 1 338 ? 19.032 -7.397 -0.800 1.00 71.94 338 ALA A N 1
ATOM 2583 C CA . ALA A 1 338 ? 18.893 -6.270 -1.711 1.00 71.94 338 ALA A CA 1
ATOM 2584 C C . ALA A 1 338 ? 17.611 -5.508 -1.375 1.00 71.94 338 ALA A C 1
ATOM 2586 O O . ALA A 1 338 ? 16.532 -6.097 -1.248 1.00 71.94 338 ALA A O 1
ATOM 2587 N N . PHE A 1 339 ? 17.737 -4.188 -1.264 1.00 78.56 339 PHE A N 1
ATOM 2588 C CA . PHE A 1 339 ? 16.637 -3.299 -0.904 1.00 78.56 339 PHE A CA 1
ATOM 2589 C C . PHE A 1 339 ? 15.447 -3.433 -1.862 1.00 78.56 339 PHE A C 1
ATOM 2591 O O . PHE A 1 339 ? 14.299 -3.363 -1.429 1.00 78.56 339 PHE A O 1
ATOM 2598 N N . ASP A 1 340 ? 15.707 -3.728 -3.136 1.00 88.31 340 ASP A N 1
ATOM 2599 C CA . ASP A 1 340 ? 14.668 -3.882 -4.152 1.00 88.31 340 ASP A CA 1
ATOM 2600 C C . ASP A 1 340 ? 13.768 -5.113 -3.968 1.00 88.31 340 ASP A C 1
ATOM 2602 O O . ASP A 1 340 ? 12.661 -5.144 -4.503 1.00 88.31 340 ASP A O 1
ATOM 2606 N N . SER A 1 341 ? 14.141 -6.070 -3.108 1.00 90.06 341 SER A N 1
ATOM 2607 C CA . SER A 1 341 ? 13.221 -7.136 -2.675 1.00 90.06 341 SER A CA 1
ATOM 2608 C C . SER A 1 341 ? 12.033 -6.602 -1.862 1.00 90.06 341 SER A C 1
ATOM 2610 O O . SER A 1 341 ? 10.995 -7.254 -1.780 1.00 90.06 341 SER A O 1
ATOM 2612 N N . HIS A 1 342 ? 12.165 -5.402 -1.288 1.00 91.94 342 HIS A N 1
ATOM 2613 C CA . HIS A 1 342 ? 11.094 -4.684 -0.599 1.00 91.94 342 HIS A CA 1
ATOM 2614 C C . HIS A 1 342 ? 10.390 -3.658 -1.506 1.00 91.94 342 HIS A C 1
ATOM 2616 O O . HIS A 1 342 ? 9.443 -3.005 -1.072 1.00 91.94 342 HIS A O 1
ATOM 2622 N N . ASN A 1 343 ? 10.837 -3.457 -2.748 1.00 92.00 343 ASN A N 1
ATOM 2623 C CA . ASN A 1 343 ? 10.379 -2.358 -3.595 1.00 92.00 343 ASN A CA 1
ATOM 2624 C C . ASN A 1 343 ? 9.012 -2.660 -4.230 1.00 92.00 343 ASN A C 1
ATOM 2626 O O . ASN A 1 343 ? 8.819 -3.656 -4.935 1.00 92.00 343 ASN A O 1
ATOM 2630 N N . PHE A 1 344 ? 8.032 -1.786 -3.991 1.00 94.31 344 PHE A N 1
ATOM 2631 C CA . PHE A 1 344 ? 6.703 -1.964 -4.569 1.00 94.31 344 PHE A CA 1
ATOM 2632 C C . PHE A 1 344 ? 6.679 -1.734 -6.085 1.00 94.31 344 PHE A C 1
ATOM 2634 O O . PHE A 1 344 ? 6.086 -2.530 -6.812 1.00 94.31 344 PHE A O 1
ATOM 2641 N N . GLY A 1 345 ? 7.347 -0.686 -6.568 1.00 92.12 345 GLY A N 1
ATOM 2642 C CA . GLY A 1 345 ? 7.322 -0.303 -7.978 1.00 92.12 345 GLY A CA 1
ATOM 2643 C C . GLY A 1 345 ? 8.165 -1.188 -8.882 1.00 92.12 345 GLY A C 1
ATOM 2644 O O . GLY A 1 345 ? 7.743 -1.465 -10.000 1.00 92.12 345 GLY A O 1
ATOM 2645 N N . ALA A 1 346 ? 9.309 -1.673 -8.404 1.00 92.00 346 ALA A N 1
ATOM 2646 C CA . ALA A 1 346 ? 10.187 -2.519 -9.210 1.00 92.00 346 ALA A CA 1
ATOM 2647 C C . ALA A 1 346 ? 9.842 -4.015 -9.154 1.00 92.00 346 ALA A C 1
ATOM 2649 O O . ALA A 1 346 ? 10.252 -4.757 -10.047 1.00 92.00 346 ALA A O 1
ATOM 2650 N N . LEU A 1 347 ? 9.137 -4.465 -8.106 1.00 94.31 347 LEU A N 1
ATOM 2651 C CA . LEU A 1 347 ? 8.932 -5.892 -7.854 1.00 94.31 347 LEU A CA 1
ATOM 2652 C C . LEU A 1 347 ? 7.499 -6.282 -7.476 1.00 94.31 347 LEU A C 1
ATOM 2654 O O . LEU A 1 347 ? 6.867 -7.113 -8.132 1.00 94.31 347 LEU A O 1
ATOM 2658 N N . SER A 1 348 ? 6.999 -5.758 -6.355 1.00 96.00 348 SER A N 1
ATOM 2659 C CA . SER A 1 348 ? 5.787 -6.326 -5.752 1.00 96.00 348 SER A CA 1
ATOM 2660 C C . SER A 1 348 ? 4.526 -6.005 -6.563 1.00 96.00 348 SER A C 1
ATOM 2662 O O . SER A 1 348 ? 3.628 -6.839 -6.642 1.00 96.00 348 SER A O 1
ATOM 2664 N N . SER A 1 349 ? 4.452 -4.842 -7.218 1.00 96.50 349 SER A N 1
ATOM 2665 C CA . SER A 1 349 ? 3.328 -4.508 -8.106 1.00 96.50 349 SER A CA 1
ATOM 2666 C C . SER A 1 349 ? 3.258 -5.439 -9.325 1.00 96.50 349 SER A C 1
ATOM 2668 O O . SER A 1 349 ? 2.170 -5.877 -9.699 1.00 96.50 349 SER A O 1
ATOM 2670 N N . GLN A 1 350 ? 4.404 -5.833 -9.886 1.00 96.56 350 GLN A N 1
ATOM 2671 C CA . GLN A 1 350 ? 4.497 -6.786 -10.996 1.00 96.56 350 GLN A CA 1
ATOM 2672 C C . GLN A 1 350 ? 4.000 -8.158 -10.562 1.00 96.56 350 GLN A C 1
ATOM 2674 O O . GLN A 1 350 ? 3.151 -8.747 -11.229 1.00 96.56 350 GLN A O 1
ATOM 2679 N N . TYR A 1 351 ? 4.480 -8.647 -9.416 1.00 97.50 351 TYR A N 1
ATOM 2680 C CA . TYR A 1 351 ? 4.037 -9.936 -8.899 1.00 97.50 351 TYR A CA 1
ATOM 2681 C C . TYR A 1 351 ? 2.540 -9.941 -8.574 1.00 97.50 351 TYR A C 1
ATOM 2683 O O . TYR A 1 351 ? 1.840 -10.904 -8.881 1.00 97.50 351 TYR A O 1
ATOM 2691 N N . LEU A 1 352 ? 2.018 -8.858 -7.989 1.00 97.19 352 LEU A N 1
ATOM 2692 C CA . LEU A 1 352 ? 0.590 -8.739 -7.710 1.00 97.19 352 LEU A CA 1
ATOM 2693 C C . LEU A 1 352 ? -0.242 -8.802 -8.999 1.00 97.19 352 LEU A C 1
ATOM 2695 O O . LEU A 1 352 ? -1.259 -9.491 -9.022 1.00 97.19 352 LEU A O 1
ATOM 2699 N N . SER A 1 353 ? 0.224 -8.174 -10.082 1.00 96.06 353 SER A N 1
ATOM 2700 C CA . SER A 1 353 ? -0.414 -8.258 -11.402 1.00 96.06 353 SER A CA 1
ATOM 2701 C C . SER A 1 353 ? -0.402 -9.686 -11.968 1.00 96.06 353 SER A C 1
ATOM 2703 O O . SER A 1 353 ? -1.440 -10.190 -12.397 1.00 96.06 353 SER A O 1
ATOM 2705 N N . VAL A 1 354 ? 0.732 -10.393 -11.871 1.00 97.12 354 VAL A N 1
ATOM 2706 C CA . VAL A 1 354 ? 0.855 -11.820 -12.238 1.00 97.12 354 VAL A CA 1
ATOM 2707 C C . VAL A 1 354 ? -0.122 -12.678 -11.427 1.00 97.12 354 VAL A C 1
ATOM 2709 O O . VAL A 1 354 ? -0.839 -13.505 -11.991 1.00 97.12 354 VAL A O 1
ATOM 2712 N N . ALA A 1 355 ? -0.203 -12.463 -10.110 1.00 97.06 355 ALA A N 1
ATOM 2713 C CA . ALA A 1 355 ? -1.114 -13.191 -9.232 1.00 97.06 355 ALA A CA 1
ATOM 2714 C C . ALA A 1 355 ? -2.587 -12.916 -9.576 1.00 97.06 355 ALA A C 1
ATOM 2716 O O . ALA A 1 355 ? -3.392 -13.850 -9.607 1.00 97.06 355 ALA A O 1
ATOM 2717 N N . MET A 1 356 ? -2.942 -11.663 -9.876 1.00 96.19 356 MET A N 1
ATOM 2718 C CA . MET A 1 356 ? -4.283 -11.296 -10.334 1.00 96.19 356 MET A CA 1
ATOM 2719 C C . MET A 1 356 ? -4.624 -11.988 -11.655 1.00 96.19 356 MET A C 1
ATOM 2721 O O . MET A 1 356 ? -5.643 -12.675 -11.728 1.00 96.19 356 MET A O 1
ATOM 2725 N N . ALA A 1 357 ? -3.747 -11.907 -12.659 1.00 95.69 357 ALA A N 1
ATOM 2726 C CA . ALA A 1 357 ? -3.945 -12.545 -13.959 1.00 95.69 357 ALA A CA 1
ATOM 2727 C C . ALA A 1 357 ? -4.095 -14.073 -13.840 1.00 95.69 357 ALA A C 1
ATOM 2729 O O . ALA A 1 357 ? -5.051 -14.645 -14.364 1.00 95.69 357 ALA A O 1
ATOM 2730 N N . ALA A 1 358 ? -3.228 -14.733 -13.065 1.00 96.69 358 ALA A N 1
ATOM 2731 C CA . ALA A 1 358 ? -3.266 -16.181 -12.843 1.00 96.69 358 ALA A CA 1
ATOM 2732 C C . ALA A 1 358 ? -4.555 -16.666 -12.156 1.00 96.69 358 ALA A C 1
ATOM 2734 O O . ALA A 1 358 ? -5.019 -17.787 -12.387 1.00 96.69 358 ALA A O 1
ATOM 2735 N N . ASN A 1 359 ? -5.151 -15.822 -11.312 1.00 96.56 359 ASN A N 1
ATOM 2736 C CA . ASN A 1 359 ? -6.415 -16.115 -10.640 1.00 96.56 359 ASN A CA 1
ATOM 2737 C C . ASN A 1 359 ? -7.628 -15.574 -11.416 1.00 96.56 359 ASN A C 1
ATOM 2739 O O . ASN A 1 359 ? -8.761 -15.784 -10.989 1.00 96.56 359 ASN A O 1
ATOM 2743 N N . GLY A 1 360 ? -7.412 -14.934 -12.572 1.00 95.00 360 GLY A N 1
ATOM 2744 C CA . GLY A 1 360 ? -8.451 -14.295 -13.376 1.00 95.00 360 GLY A CA 1
ATOM 2745 C C . GLY A 1 360 ? -9.151 -13.154 -12.641 1.00 95.00 360 GLY A C 1
ATOM 2746 O O . GLY A 1 360 ? -10.334 -12.928 -12.882 1.00 95.00 360 GLY A O 1
ATOM 2747 N N . ALA A 1 361 ? -8.471 -12.509 -11.694 1.00 94.12 361 ALA A N 1
ATOM 2748 C CA . ALA A 1 361 ? -9.017 -11.453 -10.859 1.00 94.12 361 ALA A CA 1
ATOM 2749 C C . ALA A 1 361 ? -8.975 -10.095 -11.571 1.00 94.12 361 ALA A C 1
ATOM 2751 O O . ALA A 1 361 ? -7.974 -9.753 -12.197 1.00 94.12 361 ALA A O 1
ATOM 2752 N N . THR A 1 362 ? -10.046 -9.311 -11.451 1.00 91.81 362 THR A N 1
ATOM 2753 C CA . THR A 1 362 ? -10.145 -7.955 -12.029 1.00 91.81 362 THR A CA 1
ATOM 2754 C C . THR A 1 362 ? -9.947 -6.844 -10.998 1.00 91.81 362 THR A C 1
ATOM 2756 O O . THR A 1 362 ? -10.013 -5.667 -11.340 1.00 91.81 362 THR A O 1
ATOM 2759 N N . GLY A 1 363 ? -9.739 -7.214 -9.737 1.00 92.88 363 GLY A N 1
ATOM 2760 C CA . GLY A 1 363 ? -9.555 -6.312 -8.606 1.00 92.88 363 GLY A CA 1
ATOM 2761 C C . GLY A 1 363 ? -8.932 -7.045 -7.421 1.00 92.88 363 GLY A C 1
ATOM 2762 O O . GLY A 1 363 ? -8.770 -8.269 -7.441 1.00 92.88 363 GLY A O 1
ATOM 2763 N N . LEU A 1 364 ? -8.547 -6.299 -6.393 1.00 95.19 364 LEU A N 1
ATOM 2764 C CA . LEU A 1 364 ? -7.868 -6.831 -5.215 1.00 95.19 364 LEU A CA 1
ATOM 2765 C C . LEU A 1 364 ? -8.843 -7.551 -4.279 1.00 95.19 364 LEU A C 1
ATOM 2767 O O . LEU A 1 364 ? -8.477 -8.566 -3.681 1.00 95.19 364 LEU A O 1
ATOM 2771 N N . ARG A 1 365 ? -10.096 -7.081 -4.187 1.00 95.75 365 ARG A N 1
ATOM 2772 C CA . ARG A 1 365 ? -11.155 -7.815 -3.482 1.00 95.75 365 ARG A CA 1
ATOM 2773 C C . ARG A 1 365 ? -11.489 -9.100 -4.226 1.00 95.75 365 ARG A C 1
ATOM 2775 O O . ARG A 1 365 ? -11.508 -10.167 -3.617 1.00 95.75 365 ARG A O 1
ATOM 2782 N N . ASP A 1 366 ? -11.703 -8.995 -5.533 1.00 95.88 366 ASP A N 1
ATOM 2783 C CA . ASP A 1 366 ? -12.018 -10.143 -6.392 1.00 95.88 366 ASP A CA 1
ATOM 2784 C C . ASP A 1 366 ? -10.906 -11.209 -6.345 1.00 95.88 366 ASP A C 1
ATOM 2786 O O . ASP A 1 366 ? -11.189 -12.407 -6.309 1.00 95.88 366 ASP A O 1
ATOM 2790 N N . LEU A 1 367 ? -9.635 -10.796 -6.241 1.00 96.38 367 LEU A N 1
ATOM 2791 C CA . LEU A 1 367 ? -8.517 -11.713 -6.008 1.00 96.38 367 LEU A CA 1
ATOM 2792 C C . LEU A 1 367 ? -8.687 -12.501 -4.707 1.00 96.38 367 LEU A C 1
ATOM 2794 O O . LEU A 1 367 ? -8.578 -13.728 -4.724 1.00 96.38 367 LEU A O 1
ATOM 2798 N N . TRP A 1 368 ? -8.957 -11.821 -3.588 1.00 97.75 368 TRP A N 1
ATOM 2799 C CA . TRP A 1 368 ? -9.183 -12.495 -2.310 1.00 97.75 368 TRP A CA 1
ATOM 2800 C C . TRP A 1 368 ? -10.348 -13.487 -2.417 1.00 97.75 368 TRP A C 1
ATOM 2802 O O . TRP A 1 368 ? -10.180 -14.656 -2.079 1.00 97.75 368 TRP A O 1
ATOM 2812 N N . GLU A 1 369 ? -11.490 -13.068 -2.968 1.00 97.50 369 GLU A N 1
ATOM 2813 C CA . GLU A 1 369 ? -12.684 -13.912 -3.108 1.00 97.50 369 GLU A CA 1
ATOM 2814 C C . GLU A 1 369 ? -12.423 -15.156 -3.965 1.00 97.50 369 GLU A C 1
ATOM 2816 O O . GLU A 1 369 ? -12.764 -16.272 -3.565 1.00 97.50 369 GLU A O 1
ATOM 2821 N N . LYS A 1 370 ? -11.759 -14.997 -5.115 1.00 97.56 370 LYS A N 1
ATOM 2822 C CA . LYS A 1 370 ? -11.426 -16.114 -6.009 1.00 97.56 370 LYS A CA 1
ATOM 2823 C C . LYS A 1 370 ? -10.456 -17.099 -5.378 1.00 97.56 370 LYS A C 1
ATOM 2825 O O . LYS A 1 370 ? -10.623 -18.303 -5.583 1.00 97.56 370 LYS A O 1
ATOM 2830 N N . VAL A 1 371 ? -9.486 -16.615 -4.602 1.00 97.75 371 VAL A N 1
ATOM 2831 C CA . VAL A 1 371 ? -8.555 -17.474 -3.861 1.00 97.75 371 VAL A CA 1
ATOM 2832 C C . VAL A 1 371 ? -9.273 -18.218 -2.736 1.00 97.75 371 VAL A C 1
ATOM 2834 O O . VAL A 1 371 ? -9.026 -19.409 -2.563 1.00 97.75 371 VAL A O 1
ATOM 2837 N N . GLN A 1 372 ? -10.195 -17.577 -2.012 1.00 97.12 372 GLN A N 1
ATOM 2838 C CA . GLN A 1 372 ? -11.004 -18.265 -0.997 1.00 97.12 372 GLN A CA 1
ATOM 2839 C C . GLN A 1 372 ? -11.877 -19.367 -1.610 1.00 97.12 372 GLN A C 1
ATOM 2841 O O . GLN A 1 372 ? -12.006 -20.448 -1.042 1.00 97.12 372 GLN A O 1
ATOM 2846 N N . GLN A 1 373 ? -12.468 -19.109 -2.780 1.00 97.31 373 GLN A N 1
ATOM 2847 C CA . GLN A 1 373 ? -13.377 -20.048 -3.441 1.00 97.31 373 GLN A CA 1
ATOM 2848 C C . GLN A 1 373 ? -12.652 -21.222 -4.108 1.00 97.31 373 GLN A C 1
ATOM 2850 O O . GLN A 1 373 ? -13.138 -22.349 -4.059 1.00 97.31 373 GLN A O 1
ATOM 2855 N N . ASN A 1 374 ? -11.509 -20.965 -4.751 1.00 97.25 374 ASN A N 1
ATOM 2856 C CA . ASN A 1 374 ? -10.865 -21.929 -5.651 1.00 97.25 374 ASN A CA 1
ATOM 2857 C C . ASN A 1 374 ? -9.472 -22.378 -5.186 1.00 97.25 374 ASN A C 1
ATOM 2859 O O . ASN A 1 374 ? -8.848 -23.210 -5.845 1.00 97.25 374 ASN A O 1
ATOM 2863 N N . GLY A 1 375 ? -8.970 -21.822 -4.082 1.00 95.88 375 GLY A N 1
ATOM 2864 C CA . GLY A 1 375 ? -7.560 -21.892 -3.717 1.00 95.88 375 GLY A CA 1
ATOM 2865 C C . GLY A 1 375 ? -6.691 -20.959 -4.568 1.00 95.88 375 GLY A C 1
ATOM 2866 O O . GLY A 1 375 ? -7.083 -20.507 -5.646 1.00 95.88 375 GLY A O 1
ATOM 2867 N N . LYS A 1 376 ? -5.476 -20.665 -4.083 1.00 93.88 376 LYS A N 1
ATOM 2868 C CA . LYS A 1 376 ? -4.495 -19.859 -4.826 1.00 93.88 376 LYS A CA 1
ATOM 2869 C C . LYS A 1 376 ? -4.040 -20.638 -6.059 1.00 93.88 376 LYS A C 1
ATOM 2871 O O . LYS A 1 376 ? -3.435 -21.701 -5.922 1.00 93.88 376 LYS A O 1
ATOM 2876 N N . LYS A 1 377 ? -4.251 -20.081 -7.251 1.00 94.06 377 LYS A N 1
ATOM 2877 C CA . LYS A 1 377 ? -3.587 -20.559 -8.467 1.00 94.06 377 LYS A CA 1
ATOM 2878 C C . LYS A 1 377 ? -2.188 -19.959 -8.537 1.00 94.06 377 LYS A C 1
ATOM 2880 O O . LYS A 1 377 ? -2.036 -18.738 -8.519 1.00 94.06 377 LYS A O 1
ATOM 2885 N N . VAL A 1 378 ? -1.187 -20.831 -8.597 1.00 90.44 378 VAL A N 1
ATOM 2886 C CA . VAL A 1 378 ? 0.224 -20.479 -8.788 1.00 90.44 378 VAL A CA 1
ATOM 2887 C C . VAL A 1 378 ? 0.645 -21.034 -10.147 1.00 90.44 378 VAL A C 1
ATOM 2889 O O . VAL A 1 378 ? 0.588 -22.255 -10.324 1.00 90.44 378 VAL A O 1
ATOM 2892 N N . PRO A 1 379 ? 1.007 -20.186 -11.124 1.00 90.25 379 PRO A N 1
ATOM 2893 C CA . PRO A 1 379 ? 1.540 -20.664 -12.392 1.00 90.25 379 PRO A CA 1
ATOM 2894 C C . PRO A 1 379 ? 2.808 -21.504 -12.171 1.00 90.25 379 PRO A C 1
ATOM 2896 O O . PRO A 1 379 ? 3.628 -21.151 -11.325 1.00 90.25 379 PRO A O 1
ATOM 2899 N N . PRO A 1 380 ? 3.024 -22.591 -12.932 1.00 89.62 380 PRO A N 1
ATOM 2900 C CA . PRO A 1 380 ? 4.228 -23.411 -12.789 1.00 89.62 380 PRO A CA 1
ATOM 2901 C C . PRO A 1 380 ? 5.522 -22.645 -13.120 1.00 89.62 380 PRO A C 1
ATOM 2903 O O . PRO A 1 380 ? 6.589 -23.023 -12.648 1.00 89.62 380 PRO A O 1
ATOM 2906 N N . ASN A 1 381 ? 5.427 -21.571 -13.906 1.00 94.50 381 ASN A N 1
ATOM 2907 C CA . ASN A 1 381 ? 6.516 -20.683 -14.314 1.00 94.50 381 ASN A CA 1
ATOM 2908 C C . ASN A 1 381 ? 6.396 -19.278 -13.685 1.00 94.50 381 ASN A C 1
ATOM 2910 O O . ASN A 1 381 ? 6.763 -18.284 -14.307 1.00 94.50 381 ASN A O 1
ATOM 2914 N N . GLU A 1 382 ? 5.863 -19.184 -12.463 1.00 95.38 382 GLU A N 1
ATOM 2915 C CA . GLU A 1 382 ? 5.632 -17.922 -11.741 1.00 95.38 382 GLU A CA 1
ATOM 2916 C C . GLU A 1 382 ? 6.856 -16.988 -11.718 1.00 95.38 382 GLU A C 1
ATOM 2918 O O . GLU A 1 382 ? 6.720 -15.800 -12.011 1.00 95.38 382 GLU A O 1
ATOM 2923 N N . ASP A 1 383 ? 8.051 -17.520 -11.449 1.00 94.38 383 ASP A N 1
ATOM 2924 C CA . ASP A 1 383 ? 9.287 -16.727 -11.422 1.00 94.38 383 ASP A CA 1
ATOM 2925 C C . ASP A 1 383 ? 9.634 -16.141 -12.804 1.00 94.38 383 ASP A C 1
ATOM 2927 O O . ASP A 1 383 ? 10.111 -15.009 -12.903 1.00 94.38 383 ASP A O 1
ATOM 2931 N N . GLU A 1 384 ? 9.383 -16.890 -13.884 1.00 95.00 384 GLU A N 1
ATOM 2932 C CA . GLU A 1 384 ? 9.622 -16.436 -15.260 1.00 95.00 384 GLU A CA 1
ATOM 2933 C C . GLU A 1 384 ? 8.608 -15.358 -15.662 1.00 95.00 384 GLU A C 1
ATOM 2935 O O . GLU A 1 384 ? 8.989 -14.336 -16.231 1.00 95.00 384 GLU A O 1
ATOM 2940 N N . LEU A 1 385 ? 7.336 -15.543 -15.291 1.00 96.94 385 LEU A N 1
ATOM 2941 C CA . LEU A 1 385 ? 6.275 -14.557 -15.502 1.00 96.94 385 LEU A CA 1
ATOM 2942 C C . LEU A 1 385 ? 6.555 -13.256 -14.748 1.00 96.94 385 LEU A C 1
ATOM 2944 O O . LEU A 1 385 ? 6.361 -12.183 -15.309 1.00 96.94 385 LEU A O 1
ATOM 2948 N N . LEU A 1 386 ? 7.045 -13.330 -13.506 1.00 96.12 386 LEU A N 1
ATOM 2949 C CA . LEU A 1 386 ? 7.445 -12.149 -12.740 1.00 96.12 386 LEU A CA 1
ATOM 2950 C C . LEU A 1 386 ? 8.562 -11.377 -13.451 1.00 96.12 386 LEU A C 1
ATOM 2952 O O . LEU A 1 386 ? 8.448 -10.170 -13.650 1.00 96.12 386 LEU A O 1
ATOM 2956 N N . ARG A 1 387 ? 9.626 -12.067 -13.870 1.00 95.00 387 ARG A N 1
ATOM 2957 C CA . ARG A 1 387 ? 10.760 -11.449 -14.577 1.00 95.00 387 ARG A CA 1
ATOM 2958 C C . ARG A 1 387 ? 10.324 -10.834 -15.906 1.00 95.00 387 ARG A C 1
ATOM 2960 O O . ARG A 1 387 ? 10.719 -9.714 -16.218 1.00 95.00 387 ARG A O 1
ATOM 2967 N N . ALA A 1 388 ? 9.469 -11.529 -16.653 1.00 95.81 388 ALA A N 1
ATOM 2968 C CA . ALA A 1 388 ? 8.883 -11.011 -17.882 1.00 95.81 388 ALA A CA 1
ATOM 2969 C C . ALA A 1 388 ? 8.004 -9.776 -17.625 1.00 95.81 388 ALA A C 1
ATOM 2971 O O . ALA A 1 388 ? 8.110 -8.792 -18.351 1.00 95.81 388 ALA A O 1
ATOM 2972 N N . MET A 1 389 ? 7.203 -9.781 -16.555 1.00 96.75 389 MET A N 1
ATOM 2973 C CA . MET A 1 389 ? 6.389 -8.631 -16.157 1.00 96.75 389 MET A CA 1
ATOM 2974 C C . MET A 1 389 ? 7.259 -7.419 -15.806 1.00 96.75 389 MET A C 1
ATOM 2976 O O . MET A 1 389 ? 6.973 -6.325 -16.278 1.00 96.75 389 MET A O 1
ATOM 2980 N N . ILE A 1 390 ? 8.351 -7.608 -15.053 1.00 95.12 390 ILE A N 1
ATOM 2981 C CA . ILE A 1 390 ? 9.322 -6.540 -14.749 1.00 95.12 390 ILE A CA 1
ATOM 2982 C C . ILE A 1 390 ? 9.866 -5.912 -16.035 1.00 95.12 390 ILE A C 1
ATOM 2984 O O . ILE A 1 390 ? 9.963 -4.692 -16.117 1.00 95.12 390 ILE A O 1
ATOM 2988 N N . VAL A 1 391 ? 10.192 -6.714 -17.049 1.00 93.88 391 VAL A N 1
ATOM 2989 C CA . VAL A 1 391 ? 10.690 -6.199 -18.333 1.00 93.88 391 VAL A CA 1
ATOM 2990 C C . VAL A 1 391 ? 9.583 -5.477 -19.104 1.00 93.88 391 VAL A C 1
ATOM 2992 O O . VAL A 1 391 ? 9.776 -4.340 -19.527 1.00 93.88 391 VAL A O 1
ATOM 2995 N N . CYS A 1 392 ? 8.408 -6.094 -19.257 1.00 95.44 392 CYS A N 1
ATOM 2996 C CA . CYS A 1 392 ? 7.318 -5.543 -20.063 1.00 95.44 392 CYS A CA 1
ATOM 2997 C C . CYS A 1 392 ? 6.673 -4.284 -19.479 1.00 95.44 392 CYS A C 1
ATOM 2999 O O . CYS A 1 392 ? 6.118 -3.496 -20.239 1.00 95.44 392 CYS A O 1
ATOM 3001 N N . THR A 1 393 ? 6.756 -4.070 -18.165 1.00 94.38 393 THR A N 1
ATOM 3002 C CA . THR A 1 393 ? 6.291 -2.827 -17.535 1.00 94.38 393 THR A CA 1
ATOM 3003 C C . THR A 1 393 ? 7.405 -1.806 -17.339 1.00 94.38 393 THR A C 1
ATOM 3005 O O . THR A 1 393 ? 7.152 -0.771 -16.739 1.00 94.38 393 THR A O 1
ATOM 3008 N N . ASP A 1 394 ? 8.640 -2.083 -17.767 1.00 93.06 394 ASP A N 1
ATOM 3009 C CA . ASP A 1 394 ? 9.815 -1.276 -17.415 1.00 93.06 394 ASP A CA 1
ATOM 3010 C C . ASP A 1 394 ? 9.934 -1.058 -15.890 1.00 93.06 394 ASP A C 1
ATOM 3012 O O . ASP A 1 394 ? 10.167 0.041 -15.390 1.00 93.06 394 ASP A O 1
ATOM 3016 N N . GLY A 1 395 ? 9.744 -2.130 -15.115 1.00 91.19 395 GLY A N 1
ATOM 3017 C CA . GLY A 1 395 ? 9.891 -2.134 -13.657 1.00 91.19 395 GLY A CA 1
ATOM 3018 C C . GLY A 1 395 ? 11.287 -1.729 -13.194 1.00 91.19 395 GLY A C 1
ATOM 3019 O O . GLY A 1 395 ? 11.446 -1.169 -12.111 1.00 91.19 395 GLY A O 1
ATOM 3020 N N . THR A 1 396 ? 12.302 -1.924 -14.037 1.00 89.94 396 THR A N 1
ATOM 3021 C CA . THR A 1 396 ? 13.692 -1.582 -13.718 1.00 89.94 396 THR A CA 1
ATOM 3022 C C . THR A 1 396 ? 13.944 -0.086 -13.544 1.00 89.94 396 THR A C 1
ATOM 3024 O O . THR A 1 396 ? 14.887 0.280 -12.847 1.00 89.94 396 THR A O 1
ATOM 3027 N N . GLN A 1 397 ? 13.105 0.790 -14.110 1.00 88.19 397 GLN A N 1
ATOM 3028 C CA . GLN A 1 397 ? 13.224 2.238 -13.885 1.00 88.19 397 GLN A CA 1
ATOM 3029 C C . GLN A 1 397 ? 12.898 2.643 -12.435 1.00 88.19 397 GLN A C 1
ATOM 3031 O O . GLN A 1 397 ? 13.236 3.746 -12.014 1.00 88.19 397 GLN A O 1
ATOM 3036 N N . TRP A 1 398 ? 12.246 1.754 -11.678 1.00 88.44 398 TRP A N 1
ATOM 3037 C CA . TRP A 1 398 ? 11.804 1.995 -10.306 1.00 88.44 398 TRP A CA 1
ATOM 3038 C C . TRP A 1 398 ? 12.751 1.435 -9.250 1.00 88.44 398 TRP A C 1
ATOM 3040 O O . TRP A 1 398 ? 12.432 1.520 -8.065 1.00 88.44 398 TRP A O 1
ATOM 3050 N N . LEU A 1 399 ? 13.884 0.847 -9.650 1.00 87.62 399 LEU A N 1
ATOM 3051 C CA . LEU A 1 399 ? 14.880 0.321 -8.718 1.00 87.62 399 LEU A CA 1
ATOM 3052 C C . LEU A 1 399 ? 15.421 1.440 -7.824 1.00 87.62 399 LEU A C 1
ATOM 3054 O O . LEU A 1 399 ? 15.776 2.514 -8.308 1.00 87.62 399 LEU A O 1
ATOM 3058 N N . TRP A 1 400 ? 15.512 1.183 -6.520 1.00 83.62 400 TRP A N 1
ATOM 3059 C CA . TRP A 1 400 ? 16.048 2.151 -5.562 1.00 83.62 400 TRP A CA 1
ATOM 3060 C C . TRP A 1 400 ? 17.555 2.309 -5.685 1.00 83.62 400 TRP A C 1
ATOM 3062 O O . TRP A 1 400 ? 18.071 3.416 -5.559 1.00 83.62 400 TRP A O 1
ATOM 3072 N N . SER A 1 401 ? 18.258 1.206 -5.936 1.00 79.50 401 SER A N 1
ATOM 3073 C CA . SER A 1 401 ? 19.678 1.228 -6.261 1.00 79.50 401 SER A CA 1
ATOM 3074 C C . SER A 1 401 ? 19.911 0.328 -7.465 1.00 79.50 401 SER A C 1
ATOM 3076 O O . SER A 1 401 ? 20.194 -0.859 -7.293 1.00 79.50 401 SER A O 1
ATOM 3078 N N . PRO A 1 402 ? 19.766 0.861 -8.697 1.00 81.50 402 PRO A N 1
ATOM 3079 C CA . PRO A 1 402 ? 19.940 0.067 -9.903 1.00 81.50 402 PRO A CA 1
ATOM 3080 C C . PRO A 1 402 ? 21.273 -0.684 -9.898 1.00 81.50 402 PRO A C 1
ATOM 3082 O O . PRO A 1 402 ? 21.296 -1.884 -10.138 1.00 81.50 402 PRO A O 1
ATOM 3085 N N . GLU A 1 403 ? 22.379 -0.016 -9.562 1.00 80.19 403 GLU A N 1
ATOM 3086 C CA . GLU A 1 403 ? 23.709 -0.635 -9.571 1.00 80.19 403 GLU A CA 1
ATOM 3087 C C . GLU A 1 403 ? 23.823 -1.818 -8.597 1.00 80.19 403 GLU A C 1
ATOM 3089 O O . GLU A 1 403 ? 24.310 -2.879 -8.987 1.00 80.19 403 GLU A O 1
ATOM 3094 N N . GLU A 1 404 ? 23.342 -1.678 -7.358 1.00 76.75 404 GLU A N 1
ATOM 3095 C CA . GLU A 1 404 ? 23.360 -2.767 -6.370 1.00 76.75 404 GLU A CA 1
ATOM 3096 C C . GLU A 1 404 ? 22.378 -3.885 -6.725 1.00 76.75 404 GLU A C 1
ATOM 3098 O O . GLU A 1 404 ? 22.711 -5.067 -6.605 1.00 76.75 404 GLU A O 1
ATOM 3103 N N . ALA A 1 405 ? 21.192 -3.532 -7.226 1.00 79.38 405 ALA A N 1
ATOM 3104 C CA . ALA A 1 405 ? 20.225 -4.502 -7.715 1.00 79.38 405 ALA A CA 1
ATOM 3105 C C . ALA A 1 405 ? 20.856 -5.370 -8.809 1.00 79.38 405 ALA A C 1
ATOM 3107 O O . ALA A 1 405 ? 20.825 -6.594 -8.706 1.00 79.38 405 ALA A O 1
ATOM 3108 N N . TRP A 1 406 ? 21.526 -4.763 -9.793 1.00 78.62 406 TRP A N 1
ATOM 3109 C CA . TRP A 1 406 ? 22.176 -5.490 -10.885 1.00 78.62 406 TRP A CA 1
ATOM 3110 C C . TRP A 1 406 ? 23.379 -6.331 -10.448 1.00 78.62 406 TRP A C 1
ATOM 3112 O O . TRP A 1 406 ? 23.629 -7.365 -11.061 1.00 78.62 406 TRP A O 1
ATOM 3122 N N . LYS A 1 407 ? 24.098 -5.958 -9.380 1.00 77.88 407 LYS A N 1
ATOM 3123 C CA . LYS A 1 407 ? 25.143 -6.820 -8.787 1.00 77.88 407 LYS A CA 1
ATOM 3124 C C . LYS A 1 407 ? 24.555 -8.099 -8.184 1.00 77.88 407 LYS A C 1
ATOM 3126 O O . LYS A 1 407 ? 25.211 -9.139 -8.188 1.00 77.88 407 LYS A O 1
ATOM 3131 N N . GLY A 1 408 ? 23.341 -8.010 -7.639 1.00 68.06 408 GLY A N 1
ATOM 3132 C CA . GLY A 1 408 ? 22.640 -9.119 -6.993 1.00 68.06 408 GLY A CA 1
ATOM 3133 C C . GLY A 1 408 ? 21.781 -9.980 -7.925 1.00 68.06 408 GLY A C 1
ATOM 3134 O O . GLY A 1 408 ? 21.409 -11.097 -7.569 1.00 68.06 408 GLY A O 1
ATOM 3135 N N . VAL A 1 409 ? 21.457 -9.465 -9.106 1.00 66.44 409 VAL A N 1
ATOM 3136 C CA . VAL A 1 409 ? 20.706 -10.155 -10.158 1.00 66.44 409 VAL A CA 1
ATOM 3137 C C . VAL A 1 409 ? 21.682 -11.089 -10.877 1.00 66.44 409 VAL A C 1
ATOM 3139 O O . VAL A 1 409 ? 22.696 -10.639 -11.405 1.00 66.44 409 VAL A O 1
ATOM 3142 N N . SER A 1 410 ? 21.431 -12.406 -10.887 1.00 58.75 410 SER A N 1
ATOM 3143 C CA . SER A 1 410 ? 22.291 -13.322 -11.657 1.00 58.75 410 SER A CA 1
ATOM 3144 C C . SER A 1 410 ? 22.326 -12.873 -13.122 1.00 58.75 410 SER A C 1
ATOM 3146 O O . SER A 1 410 ? 21.298 -12.454 -13.636 1.00 58.75 410 SER A O 1
ATOM 3148 N N . VAL A 1 411 ? 23.466 -12.979 -13.808 1.00 43.88 411 VAL A N 1
ATOM 3149 C CA . VAL A 1 411 ? 23.710 -12.397 -15.151 1.00 43.88 411 VAL A CA 1
ATOM 3150 C C . VAL A 1 411 ? 22.655 -12.783 -16.220 1.00 43.88 411 VAL A C 1
ATOM 3152 O O . VAL A 1 411 ? 22.492 -12.055 -17.192 1.00 43.88 411 VAL A O 1
ATOM 3155 N N . ASP A 1 412 ? 21.862 -13.837 -15.991 1.00 55.44 412 ASP A N 1
ATOM 3156 C CA . ASP A 1 412 ? 20.760 -14.305 -16.854 1.00 55.44 412 ASP A CA 1
ATOM 3157 C C . ASP A 1 412 ? 19.335 -13.939 -16.366 1.00 55.44 412 ASP A C 1
ATOM 3159 O O . ASP A 1 412 ? 18.349 -14.528 -16.809 1.00 55.44 412 ASP A O 1
ATOM 3163 N N . ALA A 1 413 ? 19.177 -13.059 -15.371 1.00 73.00 413 ALA A N 1
ATOM 3164 C CA . ALA A 1 413 ? 17.956 -13.076 -14.564 1.00 73.00 413 ALA A CA 1
ATOM 3165 C C . ALA A 1 413 ? 16.738 -12.319 -15.108 1.00 73.00 413 ALA A C 1
ATOM 3167 O O . ALA A 1 413 ? 15.632 -12.653 -14.683 1.00 73.00 413 ALA A O 1
ATOM 3168 N N . LEU A 1 414 ? 16.879 -11.365 -16.024 1.00 87.62 414 LEU A N 1
ATOM 3169 C CA . LEU A 1 414 ? 15.723 -10.790 -16.718 1.00 87.62 414 LEU A CA 1
ATOM 3170 C C . LEU A 1 414 ? 15.774 -11.180 -18.202 1.00 87.62 414 LEU A C 1
ATOM 3172 O O . LEU A 1 414 ? 16.838 -11.048 -18.809 1.00 87.62 414 LEU A O 1
ATOM 3176 N N . PRO A 1 415 ? 14.666 -11.679 -18.783 1.00 91.94 415 PRO A N 1
ATOM 3177 C CA . PRO A 1 415 ? 14.628 -12.023 -20.199 1.00 91.94 415 PRO A CA 1
ATOM 3178 C C . PRO A 1 415 ? 14.805 -10.776 -21.074 1.00 91.94 415 PRO A C 1
ATOM 3180 O O . PRO A 1 415 ? 14.484 -9.660 -20.660 1.00 91.94 415 PRO A O 1
ATOM 3183 N N . ASP A 1 416 ? 15.278 -10.956 -22.307 1.00 91.81 416 ASP A N 1
ATOM 3184 C CA . ASP A 1 416 ? 15.171 -9.893 -23.307 1.00 91.81 416 ASP A CA 1
ATOM 3185 C C . ASP A 1 416 ? 13.687 -9.560 -23.600 1.00 91.81 416 ASP A C 1
ATOM 3187 O O . ASP A 1 416 ? 12.804 -10.378 -23.313 1.00 91.81 416 ASP A O 1
ATOM 3191 N N . PRO A 1 417 ? 13.382 -8.367 -24.150 1.00 93.69 417 PRO A N 1
ATOM 3192 C CA . PRO A 1 417 ? 12.007 -7.947 -24.425 1.00 93.69 417 PRO A CA 1
ATOM 3193 C C . PRO A 1 417 ? 11.165 -8.938 -25.240 1.00 93.69 417 PRO A C 1
ATOM 3195 O O . PRO A 1 417 ? 9.995 -9.138 -24.913 1.00 93.69 417 PRO A O 1
ATOM 3198 N N . ASP A 1 418 ? 11.741 -9.578 -26.262 1.00 94.56 418 ASP A N 1
ATOM 3199 C CA . ASP A 1 418 ? 11.007 -10.501 -27.134 1.00 94.56 418 ASP A CA 1
ATOM 3200 C C . ASP A 1 418 ? 10.663 -11.791 -26.376 1.00 94.56 418 ASP A C 1
ATOM 3202 O O . ASP A 1 418 ? 9.540 -12.302 -26.458 1.00 94.56 418 ASP A O 1
ATOM 3206 N N . ARG A 1 419 ? 11.606 -12.306 -25.573 1.00 95.19 419 ARG A N 1
ATOM 3207 C CA . ARG A 1 419 ? 11.353 -13.452 -24.694 1.00 95.19 419 ARG A CA 1
ATOM 3208 C C . ARG A 1 419 ? 10.346 -13.109 -23.598 1.00 95.19 419 ARG A C 1
ATOM 3210 O O . ARG A 1 419 ? 9.478 -13.936 -23.326 1.00 95.19 419 ARG A O 1
ATOM 3217 N N . ALA A 1 420 ? 10.434 -11.925 -22.991 1.00 95.75 420 ALA A N 1
ATOM 3218 C CA . ALA A 1 420 ? 9.482 -11.463 -21.981 1.00 95.75 420 ALA A CA 1
ATOM 3219 C C . ALA A 1 420 ? 8.049 -11.450 -22.537 1.00 95.75 420 ALA A C 1
ATOM 3221 O O . ALA A 1 420 ? 7.134 -12.011 -21.930 1.00 95.75 420 ALA A O 1
ATOM 3222 N N . GLU A 1 421 ? 7.871 -10.891 -23.737 1.00 96.31 421 GLU A N 1
ATOM 3223 C CA . GLU A 1 421 ? 6.584 -10.867 -24.429 1.00 96.31 421 GLU A CA 1
ATOM 3224 C C . GLU A 1 421 ? 6.061 -12.287 -24.687 1.00 96.31 421 GLU A C 1
ATOM 3226 O O . GLU A 1 421 ? 4.916 -12.599 -24.352 1.00 96.31 421 GLU A O 1
ATOM 3231 N N . ALA A 1 422 ? 6.907 -13.171 -25.225 1.00 97.00 422 ALA A N 1
ATOM 3232 C CA . ALA A 1 422 ? 6.536 -14.554 -25.515 1.00 97.00 422 ALA A CA 1
ATOM 3233 C C . ALA A 1 422 ? 6.082 -15.315 -24.257 1.00 97.00 422 ALA A C 1
ATOM 3235 O O . ALA A 1 422 ? 5.067 -16.010 -24.297 1.00 97.00 422 ALA A O 1
ATOM 3236 N N . VAL A 1 423 ? 6.792 -15.146 -23.137 1.00 97.00 423 VAL A N 1
ATOM 3237 C CA . VAL A 1 423 ? 6.451 -15.766 -21.845 1.00 97.00 423 VAL A CA 1
ATOM 3238 C C . VAL A 1 423 ? 5.085 -15.293 -21.345 1.00 97.00 423 VAL A C 1
ATOM 3240 O O . VAL A 1 423 ? 4.263 -16.113 -20.932 1.00 97.00 423 VAL A O 1
ATOM 3243 N N . LEU A 1 424 ? 4.805 -13.987 -21.404 1.00 97.31 424 LEU A N 1
ATOM 3244 C CA . LEU A 1 424 ? 3.509 -13.457 -20.971 1.00 97.31 424 LEU A CA 1
ATOM 3245 C C . LEU A 1 424 ? 2.370 -13.866 -21.915 1.00 97.31 424 LEU A C 1
ATOM 3247 O O . LEU A 1 424 ? 1.269 -14.134 -21.435 1.00 97.31 424 LEU A O 1
ATOM 3251 N N . ARG A 1 425 ? 2.611 -13.967 -23.232 1.00 97.19 425 ARG A N 1
ATOM 3252 C CA . ARG A 1 425 ? 1.603 -14.454 -24.193 1.00 97.19 425 ARG A CA 1
ATOM 3253 C C . ARG A 1 425 ? 1.270 -15.921 -23.949 1.00 97.19 425 ARG A C 1
ATOM 3255 O O . ARG A 1 425 ? 0.098 -16.283 -23.970 1.00 97.19 425 ARG A O 1
ATOM 3262 N N . GLU A 1 426 ? 2.271 -16.750 -23.668 1.00 97.12 426 GLU A N 1
ATOM 3263 C CA . GLU A 1 426 ? 2.067 -18.158 -23.314 1.00 97.12 426 GLU A CA 1
ATOM 3264 C C . GLU A 1 426 ? 1.285 -18.306 -21.999 1.00 97.12 426 GLU A C 1
ATOM 3266 O O . GLU A 1 426 ? 0.369 -19.123 -21.914 1.00 97.12 426 GLU A O 1
ATOM 3271 N N . GLY A 1 427 ? 1.608 -17.492 -20.987 1.00 96.31 427 GLY A N 1
ATOM 3272 C CA . GLY A 1 427 ? 0.968 -17.561 -19.671 1.00 96.31 427 GLY A CA 1
ATOM 3273 C C . GLY A 1 427 ? -0.439 -16.959 -19.605 1.00 96.31 427 GLY A C 1
ATOM 3274 O O . GLY A 1 427 ? -1.310 -17.513 -18.933 1.00 96.31 427 GLY A O 1
ATOM 3275 N N . PHE A 1 428 ? -0.672 -15.827 -20.278 1.00 96.12 428 PHE A N 1
ATOM 3276 C CA . PHE A 1 428 ? -1.878 -15.001 -20.105 1.00 96.12 428 PHE A CA 1
ATOM 3277 C C . PHE A 1 428 ? -2.617 -14.654 -21.407 1.00 96.12 428 PHE A C 1
ATOM 3279 O O . PHE A 1 428 ? -3.709 -14.082 -21.354 1.00 96.12 428 PHE A O 1
ATOM 3286 N N . GLY A 1 429 ? -2.079 -15.031 -22.569 1.00 96.56 429 GLY A N 1
ATOM 3287 C CA . GLY A 1 429 ? -2.688 -14.803 -23.879 1.00 96.56 429 GLY A CA 1
ATOM 3288 C C . GLY A 1 429 ? -2.450 -13.407 -24.463 1.00 96.56 429 GLY A C 1
ATOM 3289 O O . GLY A 1 429 ? -2.015 -12.473 -23.788 1.00 96.56 429 GLY A O 1
ATOM 3290 N N . ASP A 1 430 ? -2.777 -13.263 -25.750 1.00 96.44 430 ASP A N 1
ATOM 3291 C CA . ASP A 1 430 ? -2.465 -12.061 -26.533 1.00 96.44 430 ASP A CA 1
ATOM 3292 C C . ASP A 1 430 ? -3.123 -10.791 -25.992 1.00 96.44 430 ASP A C 1
ATOM 3294 O O . ASP A 1 430 ? -2.466 -9.765 -25.857 1.00 96.44 430 ASP A O 1
ATOM 3298 N N . ALA A 1 431 ? -4.398 -10.868 -25.605 1.00 94.12 431 ALA A N 1
ATOM 3299 C CA . ALA A 1 431 ? -5.146 -9.706 -25.126 1.00 94.12 431 ALA A CA 1
ATOM 3300 C C . ALA A 1 431 ? -4.543 -9.081 -23.854 1.00 94.12 431 ALA A C 1
ATOM 3302 O O . ALA A 1 431 ? -4.652 -7.872 -23.645 1.00 94.12 431 ALA A O 1
ATOM 3303 N N . PHE A 1 432 ? -3.915 -9.889 -22.992 1.00 93.81 432 PHE A N 1
ATOM 3304 C CA . PHE A 1 432 ? -3.230 -9.386 -21.803 1.00 93.81 432 PHE A CA 1
ATOM 3305 C C . PHE A 1 432 ? -1.969 -8.607 -22.186 1.00 93.81 432 PHE A C 1
ATOM 3307 O O . PHE A 1 432 ? -1.765 -7.488 -21.718 1.00 93.81 432 PHE A O 1
ATOM 3314 N N . VAL A 1 433 ? -1.154 -9.178 -23.072 1.00 94.81 433 VAL A N 1
ATOM 3315 C CA . VAL A 1 433 ? 0.118 -8.591 -23.502 1.00 94.81 433 VAL A CA 1
ATOM 3316 C C . VAL A 1 433 ? -0.084 -7.360 -24.379 1.00 94.81 433 VAL A C 1
ATOM 3318 O O . VAL A 1 433 ? 0.598 -6.357 -24.187 1.00 94.81 433 VAL A O 1
ATOM 3321 N N . ASP A 1 434 ? -1.061 -7.384 -25.282 1.00 94.12 434 ASP A N 1
ATOM 3322 C CA . ASP A 1 434 ? -1.391 -6.238 -26.131 1.00 94.12 434 ASP A CA 1
ATOM 3323 C C . ASP A 1 434 ? -1.836 -5.032 -25.291 1.00 94.12 434 ASP A C 1
ATOM 3325 O O . ASP A 1 434 ? -1.475 -3.893 -25.598 1.00 94.12 434 ASP A O 1
ATOM 3329 N N . ALA A 1 435 ? -2.561 -5.274 -24.191 1.00 91.69 435 ALA A N 1
ATOM 3330 C CA . ALA A 1 435 ? -2.912 -4.230 -23.234 1.00 91.69 435 ALA A CA 1
ATOM 3331 C C . ALA A 1 435 ? -1.669 -3.654 -22.530 1.00 91.69 435 ALA A C 1
ATOM 3333 O O . ALA A 1 435 ? -1.537 -2.436 -22.449 1.00 91.69 435 ALA A O 1
ATOM 3334 N N . LEU A 1 436 ? -0.726 -4.498 -22.089 1.00 91.88 436 LEU A N 1
ATOM 3335 C CA . LEU A 1 436 ? 0.532 -4.028 -21.490 1.00 91.88 436 LEU A CA 1
ATOM 3336 C C . LEU A 1 436 ? 1.362 -3.188 -22.468 1.00 91.88 436 LEU A C 1
ATOM 3338 O O . LEU A 1 436 ? 1.805 -2.099 -22.113 1.00 91.88 436 LEU A O 1
ATOM 3342 N N . ILE A 1 437 ? 1.529 -3.651 -23.710 1.00 92.75 437 ILE A N 1
ATOM 3343 C CA . ILE A 1 437 ? 2.293 -2.931 -24.743 1.00 92.75 437 ILE A CA 1
ATOM 3344 C C . ILE A 1 437 ? 1.638 -1.593 -25.079 1.00 92.75 437 ILE A C 1
ATOM 3346 O O . ILE A 1 437 ? 2.325 -0.610 -25.347 1.00 92.75 437 ILE A O 1
ATOM 3350 N N . ARG A 1 438 ? 0.308 -1.522 -25.075 1.00 93.00 438 ARG A N 1
ATOM 3351 C CA . ARG A 1 438 ? -0.398 -0.255 -25.267 1.00 93.00 438 ARG A CA 1
ATOM 3352 C C . ARG A 1 438 ? -0.142 0.718 -24.111 1.00 93.00 438 ARG A C 1
ATOM 3354 O O . ARG A 1 438 ? 0.037 1.905 -24.368 1.00 93.00 438 ARG A O 1
ATOM 3361 N N . ASP A 1 439 ? -0.109 0.228 -22.874 1.00 89.19 439 ASP A N 1
ATOM 3362 C CA . ASP A 1 439 ? -0.035 1.070 -21.674 1.00 89.19 439 ASP A CA 1
ATOM 3363 C C . ASP A 1 439 ? 1.405 1.520 -21.334 1.00 89.19 439 ASP A C 1
ATOM 3365 O O . ASP A 1 439 ? 1.596 2.615 -20.787 1.00 89.19 439 ASP A O 1
ATOM 3369 N N . PHE A 1 440 ? 2.413 0.709 -21.685 1.00 91.06 440 PHE A N 1
ATOM 3370 C CA . PHE A 1 440 ? 3.840 0.948 -21.405 1.00 91.06 440 PHE A CA 1
ATOM 3371 C C . PHE A 1 440 ? 4.708 1.157 -22.655 1.00 91.06 440 PHE A C 1
ATOM 3373 O O . PHE A 1 440 ? 5.856 1.587 -22.550 1.00 91.06 440 PHE A O 1
ATOM 3380 N N . GLY A 1 441 ? 4.170 0.906 -23.847 1.00 90.88 441 GLY A N 1
ATOM 3381 C CA . GLY A 1 441 ? 4.949 0.831 -25.078 1.00 90.88 441 GLY A CA 1
ATOM 3382 C C . GLY A 1 441 ? 5.624 -0.530 -25.253 1.00 90.88 441 GLY A C 1
ATOM 3383 O O . GLY A 1 441 ? 5.497 -1.437 -24.430 1.00 90.88 441 GLY A O 1
ATOM 3384 N N . LYS A 1 442 ? 6.360 -0.691 -26.359 1.00 83.00 442 LYS A N 1
ATOM 3385 C CA . LYS A 1 442 ? 7.218 -1.869 -26.516 1.00 83.00 442 LYS A CA 1
ATOM 3386 C C . LYS A 1 442 ? 8.371 -1.789 -25.513 1.00 83.00 442 LYS A C 1
ATOM 3388 O O . LYS A 1 442 ? 9.001 -0.728 -25.448 1.00 83.00 442 LYS A O 1
ATOM 3393 N N . PRO A 1 443 ? 8.681 -2.881 -24.793 1.00 78.94 443 PRO A N 1
ATOM 3394 C CA . PRO A 1 443 ? 9.770 -2.867 -23.836 1.00 78.94 443 PRO A CA 1
ATOM 3395 C C . PRO A 1 443 ? 11.073 -2.528 -24.561 1.00 78.94 443 PRO A C 1
ATOM 3397 O O . PRO A 1 443 ? 11.416 -3.127 -25.583 1.00 78.94 443 PRO A O 1
ATOM 3400 N N . ALA A 1 444 ? 11.786 -1.525 -24.059 1.00 74.81 444 ALA A N 1
ATOM 3401 C CA . ALA A 1 444 ? 13.122 -1.220 -24.542 1.00 74.81 444 ALA A CA 1
ATOM 3402 C C . ALA A 1 444 ? 14.121 -2.197 -23.913 1.00 74.81 444 ALA A C 1
ATOM 3404 O O . ALA A 1 444 ? 13.926 -2.665 -22.792 1.00 74.81 444 ALA A O 1
ATOM 3405 N N . VAL A 1 445 ? 15.225 -2.473 -24.612 1.00 72.44 445 VAL A N 1
ATOM 3406 C CA . VAL A 1 445 ? 16.353 -3.190 -24.003 1.00 72.44 445 VAL A CA 1
ATOM 3407 C C . VAL A 1 445 ? 16.793 -2.405 -22.759 1.00 72.44 445 VAL A C 1
ATOM 3409 O O . VAL A 1 445 ? 17.014 -1.192 -22.883 1.00 72.44 445 VAL A O 1
ATOM 3412 N N . PRO A 1 446 ? 16.921 -3.048 -21.579 1.00 65.19 446 PRO A N 1
ATOM 3413 C CA . PRO A 1 446 ? 17.339 -2.364 -20.365 1.00 65.19 446 PRO A CA 1
ATOM 3414 C C . PRO A 1 446 ? 18.624 -1.574 -20.617 1.00 65.19 446 PRO A C 1
ATOM 3416 O O . PRO A 1 446 ? 19.643 -2.125 -21.034 1.00 65.19 446 PRO A O 1
ATOM 3419 N N . LYS A 1 447 ? 18.589 -0.259 -20.370 1.00 60.72 447 LYS A N 1
ATOM 3420 C CA . LYS A 1 447 ? 19.757 0.622 -20.573 1.00 60.72 447 LYS A CA 1
ATOM 3421 C C . LYS A 1 447 ? 20.925 0.277 -19.643 1.00 60.72 447 LYS A C 1
ATOM 3423 O O . LYS A 1 447 ? 22.056 0.676 -19.905 1.00 60.72 447 LYS A O 1
ATOM 3428 N N . PHE A 1 448 ? 20.642 -0.475 -18.583 1.00 58.62 448 PHE A N 1
ATOM 3429 C CA . PHE A 1 448 ? 21.580 -0.934 -17.568 1.00 58.62 448 PHE A CA 1
ATOM 3430 C C . PHE A 1 448 ? 21.786 -2.450 -17.675 1.00 58.62 448 PHE A C 1
ATOM 3432 O O . PHE A 1 448 ? 21.560 -3.186 -16.724 1.00 58.62 448 PHE A O 1
ATOM 3439 N N . GLY A 1 449 ? 22.188 -2.946 -18.847 1.00 55.25 449 GLY A N 1
ATOM 3440 C CA . GLY A 1 449 ? 22.813 -4.269 -18.901 1.00 55.25 449 GLY A CA 1
ATOM 3441 C C . GLY A 1 449 ? 24.133 -4.240 -18.119 1.00 55.25 449 GLY A C 1
ATOM 3442 O O . GLY A 1 449 ? 24.743 -3.164 -18.029 1.00 55.25 449 GLY A O 1
ATOM 3443 N N . PRO A 1 450 ? 24.613 -5.374 -17.567 1.00 50.44 450 PRO A N 1
ATOM 3444 C CA . PRO A 1 450 ? 25.977 -5.437 -17.063 1.00 50.44 450 PRO A CA 1
ATOM 3445 C C . PRO A 1 450 ? 26.866 -4.927 -18.190 1.00 50.44 450 PRO A C 1
ATOM 3447 O O . PRO A 1 450 ? 26.864 -5.502 -19.281 1.00 50.44 450 PRO A O 1
ATOM 3450 N N . ARG A 1 451 ? 27.559 -3.796 -17.979 1.00 44.66 451 ARG A N 1
ATOM 3451 C CA . ARG A 1 451 ? 28.581 -3.360 -18.931 1.00 44.66 451 ARG A CA 1
ATOM 3452 C C . ARG A 1 451 ? 29.462 -4.577 -19.095 1.00 44.66 451 ARG A C 1
ATOM 3454 O O . ARG A 1 451 ? 30.063 -5.008 -18.114 1.00 44.66 451 ARG A O 1
ATOM 3461 N N . SER A 1 452 ? 29.465 -5.169 -20.286 1.00 43.66 452 SER A N 1
ATOM 3462 C CA . SER A 1 452 ? 30.382 -6.248 -20.598 1.00 43.66 452 SER A CA 1
ATOM 3463 C C . SER A 1 452 ? 31.752 -5.680 -20.281 1.00 43.66 452 SER A C 1
ATOM 3465 O O . SER A 1 452 ? 32.226 -4.786 -20.987 1.00 43.66 452 SER A O 1
ATOM 3467 N N . VAL A 1 453 ? 32.335 -6.102 -19.161 1.00 36.34 453 VAL A N 1
ATOM 3468 C CA . VAL A 1 453 ? 33.709 -5.770 -18.841 1.00 36.34 453 VAL A CA 1
ATOM 3469 C C . VAL A 1 453 ? 34.481 -6.551 -19.882 1.00 36.34 453 VAL A C 1
ATOM 3471 O O . VAL A 1 453 ? 34.735 -7.743 -19.731 1.00 36.34 453 VAL A O 1
ATOM 3474 N N . SER A 1 454 ? 34.747 -5.908 -21.016 1.00 35.50 454 SER A N 1
ATOM 3475 C CA . SER A 1 454 ? 35.736 -6.389 -21.952 1.00 35.50 454 SER A CA 1
ATOM 3476 C C . SER A 1 454 ? 37.032 -6.371 -21.163 1.00 35.50 454 SER A C 1
ATOM 3478 O O . SER A 1 454 ? 37.624 -5.311 -20.963 1.00 35.50 454 SER A O 1
ATOM 3480 N N . VAL A 1 455 ? 37.412 -7.528 -20.626 1.00 34.78 455 VAL A N 1
ATOM 3481 C CA . VAL A 1 455 ? 38.730 -7.734 -20.045 1.00 34.78 455 VAL A CA 1
ATOM 3482 C C . VAL A 1 455 ? 39.695 -7.586 -21.212 1.00 34.78 455 VAL A C 1
ATOM 3484 O O . VAL A 1 455 ? 39.929 -8.524 -21.970 1.00 34.78 455 VAL A O 1
ATOM 3487 N N . SER A 1 456 ? 40.184 -6.366 -21.419 1.00 34.34 456 SER A N 1
ATOM 3488 C CA . SER A 1 456 ? 41.329 -6.116 -22.273 1.00 34.34 456 SER A CA 1
ATOM 3489 C C . SER A 1 456 ? 42.520 -6.749 -21.569 1.00 34.34 456 SER A C 1
ATOM 3491 O O . SER A 1 456 ? 43.085 -6.184 -20.633 1.00 34.34 456 SER A O 1
ATOM 3493 N N . ALA A 1 457 ? 42.847 -7.971 -21.970 1.00 42.34 457 ALA A N 1
ATOM 3494 C CA . ALA A 1 457 ? 44.088 -8.623 -21.608 1.00 42.34 457 ALA A CA 1
ATOM 3495 C C . ALA A 1 457 ? 45.222 -7.958 -22.392 1.00 42.34 457 ALA A C 1
ATOM 3497 O O . ALA A 1 457 ? 45.658 -8.525 -23.376 1.00 42.34 457 ALA A O 1
ATOM 3498 N N . ASP A 1 458 ? 45.612 -6.741 -22.008 1.00 43.47 458 ASP A N 1
ATOM 3499 C CA . ASP A 1 458 ? 46.849 -6.068 -22.422 1.00 43.47 458 ASP A CA 1
ATOM 3500 C C . ASP A 1 458 ? 47.020 -4.787 -21.587 1.00 43.47 458 ASP A C 1
ATOM 3502 O O . ASP A 1 458 ? 46.140 -3.926 -21.596 1.00 43.47 458 ASP A O 1
ATOM 3506 N N . GLY A 1 459 ? 48.154 -4.632 -20.892 1.00 37.41 459 GLY A N 1
ATOM 3507 C CA . GLY A 1 459 ? 48.573 -3.317 -20.388 1.00 37.41 459 GLY A CA 1
ATOM 3508 C C . GLY A 1 459 ? 49.299 -3.291 -19.048 1.00 37.41 459 GLY A C 1
ATOM 3509 O O . GLY A 1 459 ? 48.784 -2.757 -18.073 1.00 37.41 459 GLY A O 1
ATOM 3510 N N . ASP A 1 460 ? 50.518 -3.819 -19.035 1.00 45.31 460 ASP A N 1
ATOM 3511 C CA . ASP A 1 460 ? 51.570 -3.501 -18.066 1.00 45.31 460 ASP A CA 1
ATOM 3512 C C . ASP A 1 460 ? 51.903 -1.988 -18.139 1.00 45.31 460 ASP A C 1
ATOM 3514 O O . ASP A 1 460 ? 52.123 -1.463 -19.234 1.00 45.31 460 ASP A O 1
ATOM 3518 N N . GLY A 1 461 ? 51.938 -1.263 -17.014 1.00 39.16 461 GLY A N 1
ATOM 3519 C CA . GLY A 1 461 ? 52.302 0.166 -17.006 1.00 39.16 461 GLY A CA 1
ATOM 3520 C C . GLY A 1 461 ? 51.807 0.955 -15.790 1.00 39.16 461 GLY A C 1
ATOM 3521 O O . GLY A 1 461 ? 50.617 1.204 -15.643 1.00 39.16 461 GLY A O 1
ATOM 3522 N N . GLY A 1 462 ? 52.733 1.352 -14.915 1.00 38.50 462 GLY A N 1
ATOM 3523 C CA . GLY A 1 462 ? 52.450 1.935 -13.602 1.00 38.50 462 GLY A CA 1
ATOM 3524 C C . GLY A 1 462 ? 52.305 3.458 -13.525 1.00 38.50 462 GLY A C 1
ATOM 3525 O O . GLY A 1 462 ? 52.477 4.180 -14.501 1.00 38.50 462 GLY A O 1
ATOM 3526 N N . GLY A 1 463 ? 52.106 3.927 -12.286 1.00 36.84 463 GLY A N 1
ATOM 3527 C CA . GLY A 1 463 ? 52.458 5.278 -11.845 1.00 36.84 463 GLY A CA 1
ATOM 3528 C C . GLY A 1 463 ? 51.314 6.129 -11.292 1.00 36.84 463 GLY A C 1
ATOM 3529 O O . GLY A 1 463 ? 50.456 6.573 -12.041 1.00 36.84 463 GLY A O 1
ATOM 3530 N N . GLY A 1 464 ? 51.433 6.488 -10.008 1.00 36.53 464 GLY A N 1
ATOM 3531 C CA . GLY A 1 464 ? 51.082 7.828 -9.517 1.00 36.53 464 GLY A CA 1
ATOM 3532 C C . GLY A 1 464 ? 49.687 7.971 -8.915 1.00 36.53 464 GLY A C 1
ATOM 3533 O O . GLY A 1 464 ? 48.693 7.917 -9.624 1.00 36.53 464 GLY A O 1
ATOM 3534 N N . GLY A 1 465 ? 49.634 8.175 -7.596 1.00 40.38 465 GLY A N 1
ATOM 3535 C CA . GLY A 1 465 ? 48.392 8.246 -6.828 1.00 40.38 465 GLY A CA 1
ATOM 3536 C C . GLY A 1 465 ? 47.596 9.539 -6.981 1.00 40.38 465 GLY A C 1
ATOM 3537 O O . GLY A 1 465 ? 48.126 10.534 -7.459 1.00 40.38 465 GLY A O 1
ATOM 3538 N N . VAL A 1 466 ? 46.365 9.507 -6.463 1.00 36.84 466 VAL A N 1
ATOM 3539 C CA . VAL A 1 466 ? 45.705 10.586 -5.708 1.00 36.84 466 VAL A CA 1
ATOM 3540 C C . VAL A 1 466 ? 44.691 9.916 -4.770 1.00 36.84 466 VAL A C 1
ATOM 3542 O O . VAL A 1 466 ? 43.777 9.244 -5.238 1.00 36.84 466 VAL A O 1
ATOM 3545 N N . ASP A 1 467 ? 44.871 10.101 -3.460 1.00 47.94 467 ASP A N 1
ATOM 3546 C CA . ASP A 1 467 ? 43.870 9.810 -2.427 1.00 47.94 467 ASP A CA 1
ATOM 3547 C C . ASP A 1 467 ? 42.752 10.853 -2.508 1.00 47.94 467 ASP A C 1
ATOM 3549 O O . ASP A 1 467 ? 42.999 12.055 -2.366 1.00 47.94 467 ASP A O 1
ATOM 3553 N N . GLY A 1 468 ? 41.518 10.405 -2.721 1.00 48.78 468 GLY A N 1
ATOM 3554 C CA . GLY A 1 468 ? 40.354 11.282 -2.700 1.00 48.78 468 GLY A CA 1
ATOM 3555 C C . GLY A 1 468 ? 39.105 10.623 -3.260 1.00 48.78 468 GLY A C 1
ATOM 3556 O O . GLY A 1 468 ? 38.697 10.946 -4.372 1.00 48.78 468 GLY A O 1
ATOM 3557 N N . GLY A 1 469 ? 38.472 9.734 -2.493 1.00 43.03 469 GLY A N 1
ATOM 3558 C CA . GLY A 1 469 ? 37.148 9.241 -2.869 1.00 43.03 469 GLY A CA 1
ATOM 3559 C C . GLY A 1 469 ? 36.655 8.029 -2.096 1.00 43.03 469 GLY A C 1
ATOM 3560 O O . GLY A 1 469 ? 36.502 6.992 -2.711 1.00 43.03 469 GLY A O 1
ATOM 3561 N N . ASP A 1 470 ? 36.352 8.175 -0.801 1.00 44.72 470 ASP A N 1
ATOM 3562 C CA . ASP A 1 470 ? 35.695 7.104 -0.018 1.00 44.72 470 ASP A CA 1
ATOM 3563 C C . ASP A 1 470 ? 34.431 7.556 0.744 1.00 44.72 470 ASP A C 1
ATOM 3565 O O . ASP A 1 470 ? 33.723 6.736 1.318 1.00 44.72 470 ASP A O 1
ATOM 3569 N N . GLN A 1 471 ? 34.060 8.844 0.734 1.00 41.78 471 GLN A N 1
ATOM 3570 C CA . GLN A 1 471 ? 32.908 9.306 1.534 1.00 41.78 471 GLN A CA 1
ATOM 3571 C C . GLN A 1 471 ? 31.530 9.038 0.905 1.00 41.78 471 GLN A C 1
ATOM 3573 O O . GLN A 1 471 ? 30.538 9.028 1.625 1.00 41.78 471 GLN A O 1
ATOM 3578 N N . LYS A 1 472 ? 31.446 8.796 -0.410 1.00 41.16 472 LYS A N 1
ATOM 3579 C CA . LYS A 1 472 ? 30.158 8.600 -1.102 1.00 41.16 472 LYS A CA 1
ATOM 3580 C C . LYS A 1 472 ? 29.666 7.146 -1.066 1.00 41.16 472 LYS A C 1
ATOM 3582 O O . LYS A 1 472 ? 28.469 6.914 -0.963 1.00 41.16 472 LYS A O 1
ATOM 3587 N N . GLU A 1 473 ? 30.584 6.176 -1.073 1.00 38.44 473 GLU A N 1
ATOM 3588 C CA . GLU A 1 473 ? 30.256 4.741 -0.976 1.00 38.44 473 GLU A CA 1
ATOM 3589 C C . GLU A 1 473 ? 29.866 4.319 0.455 1.00 38.44 473 GLU A C 1
ATOM 3591 O O . GLU A 1 473 ? 29.101 3.371 0.648 1.00 38.44 473 GLU A O 1
ATOM 3596 N N . GLU A 1 474 ? 30.345 5.035 1.479 1.00 40.81 474 GLU A N 1
ATOM 3597 C CA . GLU A 1 474 ? 29.986 4.757 2.875 1.00 40.81 474 GLU A CA 1
ATOM 3598 C C . GLU A 1 474 ? 28.580 5.280 3.247 1.00 40.81 474 GLU A C 1
ATOM 3600 O O . GLU A 1 474 ? 27.920 4.711 4.121 1.00 40.81 474 GLU A O 1
ATOM 3605 N N . GLU A 1 475 ? 28.079 6.311 2.553 1.00 41.38 475 GLU A N 1
ATOM 3606 C CA . GLU A 1 475 ? 26.701 6.807 2.704 1.00 41.38 475 GLU A CA 1
ATOM 3607 C C . GLU A 1 475 ? 25.660 5.836 2.120 1.00 41.38 475 GLU A C 1
ATOM 3609 O O . GLU A 1 475 ? 24.604 5.637 2.725 1.00 41.38 475 GLU A O 1
ATOM 3614 N N . GLU A 1 476 ? 25.968 5.150 1.014 1.00 39.78 476 GLU A N 1
ATOM 3615 C CA . GLU A 1 476 ? 25.049 4.193 0.377 1.00 39.78 476 GLU A CA 1
ATOM 3616 C C . GLU A 1 476 ? 24.918 2.873 1.163 1.00 39.78 476 GLU A C 1
ATOM 3618 O O . GLU A 1 476 ? 23.841 2.269 1.196 1.00 39.78 476 GLU A O 1
ATOM 3623 N N . ARG A 1 477 ? 25.960 2.447 1.894 1.00 39.84 477 ARG A N 1
ATOM 3624 C CA . ARG A 1 477 ? 25.940 1.207 2.702 1.00 39.84 477 ARG A CA 1
ATOM 3625 C C . ARG A 1 477 ? 25.247 1.331 4.065 1.00 39.84 477 ARG A C 1
ATOM 3627 O O . ARG A 1 477 ? 24.895 0.313 4.657 1.00 39.84 477 ARG A O 1
ATOM 3634 N N . ARG A 1 478 ? 24.980 2.543 4.567 1.00 42.03 478 ARG A N 1
ATOM 3635 C CA . ARG A 1 478 ? 24.285 2.778 5.858 1.00 42.03 478 ARG A CA 1
ATOM 3636 C C . ARG A 1 478 ? 22.750 2.750 5.748 1.00 42.03 478 ARG A C 1
ATOM 3638 O O . ARG A 1 478 ? 22.047 3.213 6.648 1.00 42.03 478 ARG A O 1
ATOM 3645 N N . CYS A 1 479 ? 22.207 2.224 4.646 1.00 40.47 479 CYS A N 1
ATOM 3646 C CA . CYS A 1 479 ? 20.807 2.427 4.290 1.00 40.47 479 CYS A CA 1
ATOM 3647 C C . CYS A 1 479 ? 19.773 1.731 5.194 1.00 40.47 479 CYS A C 1
ATOM 3649 O O . CYS A 1 479 ? 18.763 2.363 5.479 1.00 40.47 479 CYS A O 1
ATOM 3651 N N . TRP A 1 480 ? 20.007 0.531 5.738 1.00 43.81 480 TRP A N 1
ATOM 3652 C CA . TRP A 1 480 ? 19.155 -0.051 6.797 1.00 43.81 480 TRP A CA 1
ATOM 3653 C C . TRP A 1 480 ? 19.981 -0.932 7.757 1.00 43.81 480 TRP A C 1
ATOM 3655 O O . TRP A 1 480 ? 20.778 -1.743 7.290 1.00 43.81 480 TRP A O 1
ATOM 3665 N N . PRO A 1 481 ? 19.788 -0.850 9.089 1.00 41.69 481 PRO A N 1
ATOM 3666 C CA . PRO A 1 481 ? 20.627 -1.578 10.044 1.00 41.69 481 PRO A CA 1
ATOM 3667 C C . PRO A 1 481 ? 20.322 -3.083 10.203 1.00 41.69 481 PRO A C 1
ATOM 3669 O O . PRO A 1 481 ? 20.964 -3.754 11.007 1.00 41.69 481 PRO A O 1
ATOM 3672 N N . PHE A 1 482 ? 19.393 -3.652 9.427 1.00 37.56 482 PHE A N 1
ATOM 3673 C CA . PHE A 1 482 ? 19.060 -5.084 9.503 1.00 37.56 482 PHE A CA 1
ATOM 3674 C C . PHE A 1 482 ? 20.082 -6.007 8.816 1.00 37.56 482 PHE A C 1
ATOM 3676 O O . PHE A 1 482 ? 20.011 -7.220 8.995 1.00 37.56 482 PHE A O 1
ATOM 3683 N N . CYS A 1 483 ? 21.047 -5.469 8.062 1.00 35.47 483 CYS A N 1
ATOM 3684 C CA . CYS A 1 483 ? 21.965 -6.283 7.257 1.00 35.47 483 CYS A CA 1
ATOM 3685 C C . CYS A 1 483 ? 23.185 -6.848 8.013 1.00 35.47 483 CYS A C 1
ATOM 3687 O O . CYS A 1 483 ? 23.910 -7.650 7.434 1.00 35.47 483 CYS A O 1
ATOM 3689 N N . ASN A 1 484 ? 23.404 -6.494 9.288 1.00 31.73 484 ASN A N 1
ATOM 3690 C CA . ASN A 1 484 ? 24.553 -6.980 10.078 1.00 31.73 484 ASN A CA 1
ATOM 3691 C C . ASN A 1 484 ? 24.204 -8.038 11.141 1.00 31.73 484 ASN A C 1
ATOM 3693 O O . ASN A 1 484 ? 25.042 -8.355 11.983 1.00 31.73 484 ASN A O 1
ATOM 3697 N N . ILE A 1 485 ? 22.995 -8.604 11.118 1.00 28.89 485 ILE A N 1
ATOM 3698 C CA . ILE A 1 485 ? 22.635 -9.721 12.000 1.00 28.89 485 ILE A CA 1
ATOM 3699 C C . ILE A 1 485 ? 22.801 -11.023 11.208 1.00 28.89 485 ILE A C 1
ATOM 3701 O O . ILE A 1 485 ? 21.865 -11.491 10.558 1.00 28.89 485 ILE A O 1
ATOM 3705 N N . SER A 1 486 ? 24.017 -11.572 11.234 1.00 25.20 486 SER A N 1
ATOM 3706 C CA . SER A 1 486 ? 24.342 -12.936 10.791 1.00 25.20 486 SER A CA 1
ATOM 3707 C C . SER A 1 486 ? 24.616 -13.838 11.981 1.00 25.20 486 SER A C 1
ATOM 3709 O O . SER A 1 486 ? 25.478 -13.429 12.796 1.00 25.20 486 SER A O 1
#

pLDDT: mean 79.73, std 18.93, range [25.2, 98.69]

Secondary structure (DSSP, 8-state):
----HHHHHHHHHTT-SPPHHHHHHHHHHHS----TT--EEEPPPPSSS-TTS--EEESSGGGGTTEEE-TTSSS-EEEHHHHHTSSSHHHHIIIIISEEPSS--SS--EEEEE--TT--SSPPTTSPPHHHHHHHHHHHHT-SEEEEB----SGGG-PEEEEHHHHHHHHHHHHHTTTTS-TT-PPEEETTEEEE-HHHHHHHHHHHHHTT----HHHHHHHHHHHHHTSTTPPPEEEEEETTHHHHHHHHHHHHHHHHHHTT--HHHHHHHHHHHEEEEEES--SS---SSSEEEEEEETT-HHHHHHS--SSSSGGGS-TT-EEEEE--SSPTT-GGGG-IIIIIHHHHHHHHHHHT-SSHHHHHHHHHHH-----TTHHHHHHHHHHHTTGGGG-SSHHHHHHHS-TT-S--HHHHHHHHHHHH-HHHHHHHHHHH-SPPPPTT----------------------HHHHHHHTS-GGGG--

Sequence (486 aa):
MAFDLEAISALLCIGKLPSAKALQELFDALNPELPKDLKSTEVPAPPSPIPDATVLHFNYDEGHSARFTVPQTQGGSVDFEYVMDRPTPLKFLITTLSIPAPEPAPNMENTIFMPGLNTLHEPKPGETTTEQRLEYYVRVLRSPTMAQLHPGTSLDQGDVRLSAKRAVALRLAVSALSAVVPDTFEPKIDGDDVIWSARQLDFIQTGLSSFNLIDTPLKQRLRDLLKRSCAPDGESVVLVGYSRSSVDIRSAVQDYIRQQKADGVEEDVVQRTLRDRVTVVTVGSATAGYPDGPAYVHLAAFEDPLASASGVTSKHNANRAGKDAVFLNFTSPFARGAFDSHNFGALSSQYLSVAMAANGATGLRDLWEKVQQNGKKVPPNEDELLRAMIVCTDGTQWLWSPEEAWKGVSVDALPDPDRAEAVLREGFGDAFVDALIRDFGKPAVPKFGPRSVSVSADGDGGGGGVDGGDQKEEEERRCWPFCNIS